Protein AF-A0A1V6RBZ9-F1 (afdb_monomer_lite)

Structure (mmCIF, N/CA/C/O backbone):
data_AF-A0A1V6RBZ9-F1
#
_entry.id   AF-A0A1V6RBZ9-F1
#
loop_
_atom_site.group_PDB
_atom_site.id
_atom_site.type_symbol
_atom_site.label_atom_id
_atom_site.label_alt_id
_atom_site.label_comp_id
_atom_site.label_asym_id
_atom_site.label_entity_id
_atom_site.label_seq_id
_atom_site.pdbx_PDB_ins_code
_atom_site.Cartn_x
_atom_site.Cartn_y
_atom_site.Cartn_z
_atom_site.occupancy
_atom_site.B_iso_or_equiv
_atom_site.auth_seq_id
_atom_site.auth_comp_id
_atom_site.auth_asym_id
_atom_site.auth_atom_id
_atom_site.pdbx_PDB_model_num
ATOM 1 N N . MET A 1 1 ? -43.490 34.172 -34.182 1.00 39.06 1 MET A N 1
ATOM 2 C CA . MET A 1 1 ? -42.346 34.908 -33.595 1.00 39.06 1 MET A CA 1
ATOM 3 C C . MET A 1 1 ? -42.481 34.880 -32.077 1.00 39.06 1 MET A C 1
ATOM 5 O O . MET A 1 1 ? -43.373 35.530 -31.556 1.00 39.06 1 MET A O 1
ATOM 9 N N . SER A 1 2 ? -41.685 34.062 -31.378 1.00 39.12 2 SER A N 1
ATOM 10 C CA . SER A 1 2 ? -41.791 33.895 -29.917 1.00 39.12 2 SER A CA 1
ATOM 11 C C . SER A 1 2 ? -40.893 34.897 -29.182 1.00 39.12 2 SER A C 1
ATOM 13 O O . SER A 1 2 ? -39.716 35.034 -29.517 1.00 39.12 2 SER A O 1
ATOM 15 N N . ALA A 1 3 ? -41.458 35.608 -28.206 1.00 45.25 3 ALA A N 1
ATOM 16 C CA . ALA A 1 3 ? -40.822 36.706 -27.482 1.00 45.25 3 ALA A CA 1
ATOM 17 C C . ALA A 1 3 ? -39.609 36.253 -26.642 1.00 45.25 3 ALA A C 1
ATOM 19 O O . ALA A 1 3 ? -39.686 35.292 -25.874 1.00 45.25 3 ALA A O 1
ATOM 20 N N . ARG A 1 4 ? -38.486 36.980 -26.755 1.00 52.16 4 ARG A N 1
ATOM 21 C CA . ARG A 1 4 ? -37.266 36.761 -25.957 1.00 52.16 4 ARG A CA 1
ATOM 22 C C . ARG A 1 4 ? -37.467 37.303 -24.537 1.00 52.16 4 ARG A C 1
ATOM 24 O O . ARG A 1 4 ? -37.528 38.513 -24.348 1.00 52.16 4 ARG A O 1
ATOM 31 N N . LYS A 1 5 ? -37.523 36.423 -23.532 1.00 58.16 5 LYS A N 1
ATOM 32 C CA . LYS A 1 5 ? -37.461 36.817 -22.112 1.00 58.16 5 LYS A CA 1
ATOM 33 C C . LYS A 1 5 ? -36.010 37.060 -21.692 1.00 58.16 5 LYS A C 1
ATOM 35 O O . LYS A 1 5 ? -35.146 36.233 -21.981 1.00 58.16 5 LYS A O 1
ATOM 40 N N . VAL A 1 6 ? -35.764 38.174 -21.000 1.00 59.75 6 VAL A N 1
ATOM 41 C CA . VAL A 1 6 ? -34.484 38.489 -20.344 1.00 59.75 6 VAL A CA 1
ATOM 42 C C . VAL A 1 6 ? -34.572 38.041 -18.885 1.00 59.75 6 VAL A C 1
ATOM 44 O O . VAL A 1 6 ? -35.485 38.434 -18.165 1.00 59.75 6 VAL A O 1
ATOM 47 N N . LEU A 1 7 ? -33.644 37.191 -18.454 1.00 63.12 7 LEU A N 1
ATOM 48 C CA . LEU A 1 7 ? -33.577 36.622 -17.111 1.00 63.12 7 LEU A CA 1
ATOM 49 C C . LEU A 1 7 ? -32.367 37.190 -16.357 1.00 63.12 7 LEU A C 1
ATOM 51 O O . LEU A 1 7 ? -31.271 37.273 -16.904 1.00 63.12 7 LEU A O 1
ATOM 55 N N . SER A 1 8 ? -32.548 37.514 -15.070 1.00 64.62 8 SER A N 1
ATOM 56 C CA . SER A 1 8 ? -31.513 38.094 -14.189 1.00 64.62 8 SER A CA 1
ATOM 57 C C . SER A 1 8 ? -30.408 37.115 -13.768 1.00 64.62 8 SER A C 1
ATOM 59 O O . SER A 1 8 ? -29.511 37.471 -13.005 1.00 64.62 8 SER A O 1
ATOM 61 N N . ARG A 1 9 ? -30.463 35.869 -14.252 1.00 73.56 9 ARG A N 1
ATOM 62 C CA . ARG A 1 9 ? -29.482 34.823 -13.960 1.00 73.56 9 ARG A CA 1
ATOM 63 C C . ARG A 1 9 ? -28.882 34.264 -15.241 1.00 73.56 9 ARG A C 1
ATOM 65 O O . ARG A 1 9 ? -29.562 34.131 -16.256 1.00 73.56 9 ARG A O 1
ATOM 72 N N . ALA A 1 10 ? -27.612 33.883 -15.163 1.00 75.25 10 ALA A N 1
ATOM 73 C CA . ALA A 1 10 ? -26.963 33.093 -16.200 1.00 75.25 10 ALA A CA 1
ATOM 74 C C . ALA A 1 10 ? -27.563 31.676 -16.257 1.00 7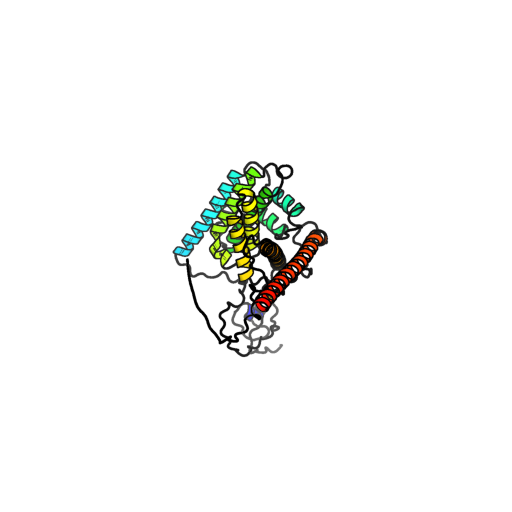5.25 10 ALA A C 1
ATOM 76 O O . ALA A 1 10 ? -27.957 31.134 -15.221 1.00 75.25 10 ALA A O 1
ATOM 77 N N . CYS A 1 11 ? -27.629 31.076 -17.450 1.00 80.06 11 CYS A N 1
ATOM 78 C CA . CYS A 1 11 ? -28.015 29.670 -17.602 1.00 80.06 11 CYS A CA 1
ATOM 79 C C . CYS A 1 11 ? -26.957 28.733 -17.011 1.00 80.06 11 CYS A C 1
ATOM 81 O O . CYS A 1 11 ? -25.796 29.122 -16.840 1.00 80.06 11 CYS A O 1
ATOM 83 N N . ASP A 1 12 ? -27.346 27.492 -16.716 1.00 75.50 12 ASP A N 1
ATOM 84 C CA . ASP A 1 12 ? -26.473 26.520 -16.051 1.00 75.50 12 ASP A CA 1
ATOM 85 C C . ASP A 1 12 ? -25.196 26.260 -16.852 1.00 75.50 12 ASP A C 1
ATOM 87 O O . ASP A 1 12 ? -24.115 26.169 -16.277 1.00 75.50 12 ASP A O 1
ATOM 91 N N . SER A 1 13 ? -25.290 26.220 -18.181 1.00 67.94 13 SER A N 1
ATOM 92 C CA . SER A 1 13 ? -24.147 25.945 -19.053 1.00 67.94 13 SER A CA 1
ATOM 93 C C . SER A 1 13 ? -23.167 27.122 -19.123 1.00 67.94 13 SER A C 1
ATOM 95 O O . SER A 1 13 ? -21.959 26.915 -19.018 1.00 67.94 13 SER A O 1
ATOM 97 N N . CYS A 1 14 ? -23.651 28.369 -19.224 1.00 76.06 14 CYS A N 1
ATOM 98 C CA . CYS A 1 14 ? -22.782 29.551 -19.125 1.00 76.06 14 CYS A CA 1
ATOM 99 C C . CYS A 1 14 ? -22.159 29.675 -17.729 1.00 76.06 14 CYS A C 1
ATOM 101 O O . CYS A 1 14 ? -21.007 30.084 -17.608 1.00 76.06 14 CYS A O 1
ATOM 103 N N . ARG A 1 15 ? -22.896 29.284 -16.682 1.00 72.19 15 ARG A N 1
ATOM 104 C CA . ARG A 1 15 ? -22.405 29.259 -15.301 1.00 72.19 15 ARG A CA 1
ATOM 105 C C . ARG A 1 15 ? -21.320 28.199 -15.101 1.00 72.19 15 ARG A C 1
ATOM 107 O O . ARG A 1 15 ? -20.286 28.510 -14.523 1.00 72.19 15 ARG A O 1
ATOM 114 N N . CYS A 1 16 ? -21.525 26.987 -15.617 1.00 65.69 16 CYS A N 1
ATOM 115 C CA . CYS A 1 16 ? -20.564 25.885 -15.557 1.00 65.69 16 CYS A CA 1
ATOM 116 C C . CYS A 1 16 ? -19.267 26.221 -16.304 1.00 65.69 16 CYS A C 1
ATOM 118 O O . CYS A 1 16 ? -18.181 25.927 -15.817 1.00 65.69 16 CYS A O 1
ATOM 120 N N . ARG A 1 17 ? -19.374 26.890 -17.458 1.00 63.31 17 ARG A N 1
ATOM 121 C CA . ARG A 1 17 ? -18.218 27.315 -18.263 1.00 63.31 17 ARG A CA 1
ATOM 122 C C . ARG A 1 17 ? -17.615 28.657 -17.828 1.00 63.31 17 ARG A C 1
ATOM 124 O O . ARG A 1 17 ? -16.650 29.100 -18.435 1.00 63.31 17 ARG A O 1
ATOM 131 N N . LYS A 1 18 ? -18.179 29.316 -16.805 1.00 71.56 18 LYS A N 1
ATOM 132 C CA . LYS A 1 18 ? -17.783 30.655 -16.319 1.00 71.56 18 LYS A CA 1
ATOM 133 C C . LYS A 1 18 ? -17.718 31.735 -17.419 1.00 71.56 18 LYS A C 1
ATOM 135 O O . LYS A 1 18 ? -16.962 32.694 -17.315 1.00 71.56 18 LYS A O 1
ATOM 140 N N . THR A 1 19 ? -18.535 31.613 -18.462 1.00 73.12 19 THR A N 1
ATOM 141 C CA . THR A 1 19 ? -18.613 32.580 -19.574 1.00 73.12 19 THR A CA 1
ATOM 142 C C . THR A 1 19 ? -19.774 33.557 -19.382 1.00 73.12 19 THR A C 1
ATOM 144 O O . THR A 1 19 ? -20.808 33.188 -18.818 1.00 73.12 19 THR A O 1
ATOM 147 N N . LYS A 1 20 ? -19.655 34.785 -19.905 1.00 73.38 20 LYS A N 1
ATOM 148 C CA . LYS A 1 20 ? -20.697 35.819 -19.787 1.00 73.38 20 LYS A CA 1
ATOM 149 C C . LYS A 1 20 ? -21.992 35.376 -20.485 1.00 73.38 20 LYS A C 1
ATOM 151 O O . LYS A 1 20 ? -22.014 35.148 -21.690 1.00 73.38 20 LYS A O 1
ATOM 156 N N . CYS A 1 21 ? -23.076 35.248 -19.719 1.00 78.12 21 CYS A N 1
ATOM 157 C CA . CYS A 1 21 ? -24.396 34.903 -20.244 1.00 78.12 21 CYS A CA 1
ATOM 158 C C . CYS A 1 21 ? -25.171 36.177 -20.579 1.00 78.12 21 CYS A C 1
ATOM 160 O O . CYS A 1 21 ? -25.237 37.093 -19.764 1.00 78.12 21 CYS A O 1
ATOM 162 N N . SER A 1 22 ? -25.804 36.213 -21.746 1.00 76.69 22 SER A N 1
ATOM 163 C CA . SER A 1 22 ? -26.649 37.333 -22.174 1.00 76.69 22 SER A CA 1
ATOM 164 C C . SER A 1 22 ? -28.063 37.305 -21.581 1.00 76.69 22 SER A C 1
ATOM 166 O O . SER A 1 22 ? -28.852 38.200 -21.864 1.00 76.69 22 SER A O 1
ATOM 168 N N . GLY A 1 23 ? -28.413 36.278 -20.796 1.00 69.06 23 GLY A N 1
ATOM 169 C CA . GLY A 1 23 ? -29.682 36.198 -20.060 1.00 69.06 23 GLY A CA 1
ATOM 170 C C . GLY A 1 23 ? -30.943 36.044 -20.921 1.00 69.06 23 GLY A C 1
ATOM 171 O O . GLY A 1 23 ? -32.034 35.971 -20.372 1.00 69.06 23 GLY A O 1
ATOM 172 N N . THR A 1 24 ? -30.828 35.976 -22.248 1.00 74.56 24 THR A N 1
ATOM 173 C CA . THR A 1 24 ? -31.947 35.710 -23.168 1.00 74.56 24 THR A CA 1
ATOM 174 C C . THR A 1 24 ? -32.180 34.207 -23.310 1.00 74.56 24 THR A C 1
ATOM 176 O O . THR A 1 24 ? -31.227 33.433 -23.242 1.00 74.56 24 THR A O 1
ATOM 179 N N . GLN A 1 25 ? -33.433 33.773 -23.490 1.00 66.19 25 GLN A N 1
ATOM 180 C CA . GLN A 1 25 ? -33.765 32.354 -23.670 1.00 66.19 25 GLN A CA 1
ATOM 181 C C . GLN A 1 25 ? -34.294 32.067 -25.091 1.00 66.19 25 GLN A C 1
ATOM 183 O O . GLN A 1 25 ? -35.363 32.576 -25.434 1.00 66.19 25 GLN A O 1
ATOM 188 N N . PRO A 1 26 ? -33.600 31.237 -25.903 1.00 70.94 26 PRO A N 1
ATOM 189 C CA . PRO A 1 26 ? -32.237 30.723 -25.699 1.00 70.94 26 PRO A CA 1
ATOM 190 C C . PRO A 1 26 ? -31.182 31.834 -25.848 1.00 70.94 26 PRO A C 1
ATOM 192 O O . PRO A 1 26 ? -31.417 32.830 -26.535 1.00 70.94 26 PRO A O 1
ATOM 195 N N . CYS A 1 27 ? -30.016 31.684 -25.210 1.00 76.12 27 CYS A N 1
ATOM 196 C CA . CYS A 1 27 ? -28.972 32.701 -25.320 1.00 76.12 27 CYS A CA 1
ATOM 197 C C . CYS A 1 27 ? -28.263 32.563 -26.687 1.00 76.12 27 CYS A C 1
ATOM 199 O O . CYS A 1 27 ? -27.994 31.435 -27.107 1.00 76.12 27 CYS A O 1
ATOM 201 N N . PRO A 1 28 ? -27.936 33.667 -27.393 1.00 67.75 28 PRO A N 1
ATOM 202 C CA . PRO A 1 28 ? -27.346 33.639 -28.735 1.00 67.75 28 PRO A CA 1
ATOM 203 C C . PRO A 1 28 ? -26.088 32.778 -28.850 1.00 67.75 28 PRO A C 1
ATOM 205 O O . PRO A 1 28 ? -25.931 32.054 -29.828 1.00 67.75 28 PRO A O 1
ATOM 208 N N . ALA A 1 29 ? -25.240 32.792 -27.815 1.00 63.50 29 ALA A N 1
ATOM 209 C CA . ALA A 1 29 ? -24.030 31.974 -27.758 1.00 63.50 29 ALA A CA 1
ATOM 210 C C . ALA A 1 29 ? -24.323 30.465 -27.849 1.00 63.50 29 ALA A C 1
ATOM 212 O O . ALA A 1 29 ? -23.511 29.717 -28.379 1.00 63.50 29 ALA A O 1
ATOM 213 N N . TYR A 1 30 ? -25.479 30.014 -27.353 1.00 67.38 30 TYR A N 1
ATOM 214 C CA . TYR A 1 30 ? -25.870 28.603 -27.393 1.00 67.38 30 TYR A CA 1
ATOM 215 C C . TYR A 1 30 ? -26.790 28.262 -28.562 1.00 67.38 30 TYR A C 1
ATOM 217 O O . TYR A 1 30 ? -26.723 27.142 -29.060 1.00 67.38 30 TYR A O 1
ATOM 225 N N . GLN A 1 31 ? -27.587 29.217 -29.053 1.00 63.47 31 GLN A N 1
ATOM 226 C CA . GLN A 1 31 ? -28.391 29.015 -30.260 1.00 63.47 31 GLN A CA 1
ATOM 227 C C . GLN A 1 31 ? -27.503 28.755 -31.490 1.00 63.47 31 GLN A C 1
ATOM 229 O O . GLN A 1 31 ? -27.858 27.931 -32.324 1.00 63.47 31 GLN A O 1
ATOM 234 N N . ALA A 1 32 ? -26.322 29.382 -31.555 1.00 58.81 32 ALA A N 1
ATOM 235 C CA . ALA A 1 32 ? -25.317 29.113 -32.587 1.00 58.81 32 ALA A CA 1
ATOM 236 C C . ALA A 1 32 ? -24.582 27.768 -32.406 1.00 58.81 32 ALA A C 1
ATOM 238 O O . ALA A 1 32 ? -24.059 27.224 -33.370 1.00 58.81 32 ALA A O 1
ATOM 239 N N . ALA A 1 33 ? -24.547 27.223 -31.184 1.00 62.00 33 ALA A N 1
ATOM 240 C CA . ALA A 1 33 ? -23.816 25.999 -30.848 1.00 62.00 33 ALA A CA 1
ATOM 241 C C . ALA A 1 33 ? -24.694 24.729 -30.839 1.00 62.00 33 ALA A C 1
ATOM 243 O O . ALA A 1 33 ? -24.181 23.646 -30.578 1.00 62.00 33 ALA A O 1
ATOM 244 N N . GLY A 1 34 ? -26.006 24.843 -31.081 1.00 57.31 34 GLY A N 1
ATOM 245 C CA . GLY A 1 34 ? -26.923 23.697 -31.191 1.00 57.31 34 GLY A CA 1
ATOM 246 C C . GLY A 1 34 ? -27.272 22.982 -29.875 1.00 57.31 34 GLY A C 1
ATOM 247 O O . GLY A 1 34 ? -27.874 21.913 -29.908 1.00 57.31 34 GLY A O 1
ATOM 248 N N . PHE A 1 35 ? -26.933 23.549 -28.713 1.00 61.66 35 PHE A N 1
ATOM 249 C CA . PHE A 1 35 ? -27.182 22.934 -27.400 1.00 61.66 35 PHE A CA 1
ATOM 250 C C . PHE A 1 35 ? -28.354 23.589 -26.645 1.00 61.66 35 PHE A C 1
ATOM 252 O O . PHE A 1 35 ? -28.639 24.779 -26.790 1.00 61.66 35 PHE A O 1
ATOM 259 N N . ILE A 1 36 ? -29.020 22.815 -25.780 1.00 61.00 36 ILE A N 1
ATOM 260 C CA . ILE A 1 36 ? -30.225 23.237 -25.045 1.00 61.00 36 ILE A CA 1
ATOM 261 C C . ILE A 1 36 ? -29.856 24.150 -23.859 1.00 61.00 36 ILE A C 1
ATOM 263 O O . ILE A 1 36 ? -29.078 23.776 -22.983 1.00 61.00 36 ILE A O 1
ATOM 267 N N . CYS A 1 37 ? -30.451 25.347 -23.798 1.00 74.75 37 CYS A N 1
ATOM 268 C CA . CYS A 1 37 ? -30.243 26.321 -22.719 1.00 74.75 37 CYS A CA 1
ATOM 269 C C . CYS A 1 37 ? -31.154 26.022 -21.507 1.00 74.75 37 CYS A C 1
ATOM 271 O O . CYS A 1 37 ? -32.370 26.217 -21.586 1.00 74.75 37 CYS A O 1
ATOM 273 N N . LEU A 1 38 ? -30.574 25.561 -20.387 1.00 74.25 38 LEU A N 1
ATOM 274 C CA . LEU A 1 38 ? -31.299 25.118 -19.182 1.00 74.25 38 LEU A CA 1
ATOM 275 C C . LEU A 1 38 ? -30.932 25.920 -17.915 1.00 74.25 38 LEU A C 1
ATOM 277 O O . LEU A 1 38 ? -29.847 26.492 -17.809 1.00 74.25 38 LEU A O 1
ATOM 281 N N . TYR A 1 39 ? -31.865 25.952 -16.955 1.00 69.25 39 TYR A N 1
ATOM 282 C CA . TYR A 1 39 ? -31.765 26.686 -15.682 1.00 69.25 39 TYR A CA 1
ATOM 283 C C . TYR A 1 39 ? -32.277 25.858 -14.480 1.00 69.25 39 TYR A C 1
ATOM 285 O O . TYR A 1 39 ? -33.137 26.303 -13.711 1.00 69.25 39 TYR A O 1
ATOM 293 N N . ARG A 1 40 ? -31.804 24.620 -14.367 1.00 67.06 40 ARG A N 1
ATOM 294 C CA . ARG A 1 40 ? -32.179 23.614 -13.369 1.00 67.06 40 ARG A CA 1
ATOM 295 C C . ARG A 1 40 ? -31.319 23.643 -12.097 1.00 67.06 40 ARG A C 1
ATOM 297 O O . ARG A 1 40 ? -31.696 22.990 -11.131 1.00 67.06 40 ARG A O 1
ATOM 304 N N . SER A 1 41 ? -30.212 24.396 -12.034 1.00 62.81 41 SER A N 1
ATOM 305 C CA . SER A 1 41 ? -29.410 24.460 -10.798 1.00 62.81 41 SER A CA 1
ATOM 306 C C . SER A 1 41 ? -30.113 25.234 -9.663 1.00 62.81 41 SER A C 1
ATOM 308 O O . SER A 1 41 ? -30.481 26.404 -9.806 1.00 62.81 41 SER A O 1
ATOM 310 N N . VAL A 1 42 ? -30.287 24.583 -8.504 1.00 52.72 42 VAL A N 1
ATOM 311 C CA . VAL A 1 42 ? -30.868 25.178 -7.283 1.00 52.72 42 VAL A CA 1
ATOM 312 C C . VAL A 1 42 ? -29.796 25.984 -6.539 1.00 52.72 42 VAL A C 1
ATOM 314 O O . VAL A 1 42 ? -28.663 25.531 -6.372 1.00 52.72 42 VAL A O 1
ATOM 317 N N . GLN A 1 43 ? -30.115 27.205 -6.096 1.00 48.50 43 GLN A N 1
ATOM 318 C CA . GLN A 1 43 ? -29.170 28.025 -5.328 1.00 48.50 43 GLN A CA 1
ATOM 319 C C . GLN A 1 43 ? -29.045 27.521 -3.882 1.00 48.50 43 GLN A C 1
ATOM 321 O O . GLN A 1 43 ? -30.037 27.460 -3.160 1.00 48.50 43 GLN A O 1
ATOM 326 N N . LYS A 1 44 ? -27.819 27.218 -3.431 1.00 45.44 44 LYS A N 1
ATOM 327 C CA . LYS A 1 44 ? -27.530 26.968 -2.010 1.00 45.44 44 LYS A CA 1
ATOM 328 C C . LYS A 1 44 ? -27.627 28.293 -1.237 1.00 45.44 44 LYS A C 1
ATOM 330 O O . LYS A 1 44 ? -26.897 29.235 -1.548 1.00 45.44 44 LYS A O 1
ATOM 335 N N . ARG A 1 45 ? -28.518 28.377 -0.241 1.00 37.81 45 ARG A N 1
ATOM 336 C CA . ARG A 1 45 ? -28.578 29.518 0.691 1.00 37.81 45 ARG A CA 1
ATOM 337 C C . ARG A 1 45 ? -27.369 29.466 1.635 1.00 37.81 45 ARG A C 1
ATOM 339 O O . ARG A 1 45 ? -27.035 28.400 2.142 1.00 37.81 45 ARG A O 1
ATOM 346 N N . ARG A 1 46 ? -26.702 30.605 1.858 1.00 32.56 46 ARG A N 1
ATOM 347 C CA . ARG A 1 46 ? -25.616 30.727 2.847 1.00 32.56 46 ARG A CA 1
ATOM 348 C C . ARG A 1 46 ? -26.223 30.691 4.255 1.00 32.56 46 ARG A C 1
ATOM 350 O O . ARG A 1 46 ? -27.066 31.529 4.559 1.00 32.56 46 ARG A O 1
ATOM 357 N N . GLY A 1 47 ? -25.821 29.717 5.073 1.00 37.47 47 GLY A N 1
ATOM 358 C CA . GLY A 1 47 ? -26.220 29.613 6.480 1.00 37.47 47 GLY A CA 1
ATOM 359 C C . GLY A 1 47 ? -25.462 30.590 7.395 1.00 37.47 47 GLY A C 1
ATOM 360 O O . GLY A 1 47 ? -24.463 31.177 6.962 1.00 37.47 47 GLY A O 1
ATOM 361 N N . PRO A 1 48 ? -25.923 30.789 8.645 1.00 35.00 48 PRO A N 1
ATOM 362 C CA . PRO A 1 48 ? -25.334 31.745 9.579 1.00 35.00 48 PRO A CA 1
ATOM 363 C C . PRO A 1 48 ? -23.966 31.267 10.081 1.00 35.00 48 PRO A C 1
ATOM 365 O O . PRO A 1 48 ? -23.748 30.075 10.281 1.00 35.00 48 PRO A O 1
ATOM 368 N N . LYS A 1 49 ? -23.041 32.207 10.306 1.00 37.97 49 LYS A N 1
ATOM 369 C CA . LYS A 1 49 ? -21.703 31.924 10.842 1.00 37.97 49 LYS A CA 1
ATOM 370 C C . LYS A 1 49 ? -21.778 31.655 12.349 1.00 37.97 49 LYS A C 1
ATOM 372 O O . LYS A 1 49 ? -21.935 32.599 13.118 1.00 37.97 49 LYS A O 1
ATOM 377 N N . THR A 1 50 ? -21.592 30.409 12.775 1.00 31.38 50 THR A N 1
ATOM 378 C CA . THR A 1 50 ? -21.281 30.087 14.176 1.00 31.38 50 THR A CA 1
ATOM 379 C C . THR A 1 50 ? -19.772 30.011 14.377 1.00 31.38 50 THR A C 1
ATOM 381 O O . THR A 1 50 ? -19.062 29.254 13.718 1.00 31.38 50 THR A O 1
ATOM 384 N N . SER A 1 51 ? -19.296 30.858 15.285 1.00 37.44 51 SER A N 1
ATOM 385 C CA . SER A 1 51 ? -17.922 30.945 15.768 1.00 37.44 51 SER A CA 1
ATOM 386 C C . SER A 1 51 ? -17.670 29.841 16.795 1.00 37.44 51 SER A C 1
ATOM 388 O O . SER A 1 51 ? -18.179 29.915 17.909 1.00 37.44 51 SER A O 1
ATOM 390 N N . SER A 1 52 ? -16.864 28.842 16.446 1.00 31.91 52 SER A N 1
ATOM 391 C CA . SER A 1 52 ? -16.209 27.964 17.419 1.00 31.91 52 SER A CA 1
ATOM 392 C C . SER A 1 52 ? -14.757 27.777 16.996 1.00 31.91 52 SER A C 1
ATOM 394 O O . SER A 1 52 ? -14.444 27.038 16.063 1.00 31.91 52 SER A O 1
ATOM 396 N N . ARG A 1 53 ? -13.874 28.521 17.668 1.00 33.72 53 ARG A N 1
ATOM 397 C CA . ARG A 1 53 ? -12.418 28.410 17.572 1.00 33.72 53 ARG A CA 1
ATOM 398 C C . ARG A 1 53 ? -11.965 27.088 18.194 1.00 33.72 53 ARG A C 1
ATOM 400 O O . ARG A 1 53 ? -11.649 27.039 19.373 1.00 33.72 53 ARG A O 1
ATOM 407 N N . LEU A 1 54 ? -11.910 26.044 17.379 1.00 30.58 54 LEU A N 1
ATOM 408 C CA . LEU A 1 54 ? -10.954 24.950 17.515 1.00 30.58 54 LEU A CA 1
ATOM 409 C C . LEU A 1 54 ? -10.364 24.755 16.121 1.00 30.58 54 LEU A C 1
ATOM 411 O O . LEU A 1 54 ? -11.085 24.456 15.171 1.00 30.58 54 LEU A O 1
ATOM 415 N N . TRP A 1 55 ? -9.072 25.043 15.980 1.00 28.84 55 TRP A N 1
ATOM 416 C CA . TRP A 1 55 ? -8.345 24.900 14.723 1.00 28.84 55 TRP A CA 1
ATOM 417 C C . TRP A 1 55 ? -8.131 23.406 14.460 1.00 28.84 55 TRP A C 1
ATOM 419 O O . TRP A 1 55 ? -7.120 22.828 14.835 1.00 28.84 55 TRP A O 1
ATOM 429 N N . TYR A 1 56 ? -9.143 22.774 13.876 1.00 29.00 56 TYR A N 1
ATOM 430 C CA . TYR A 1 56 ? -9.030 21.489 13.198 1.00 29.00 56 TYR A CA 1
ATOM 431 C C . TYR A 1 56 ? -9.180 21.768 11.699 1.00 29.00 56 TYR A C 1
ATOM 433 O O . TYR A 1 56 ? -10.171 22.402 11.315 1.00 29.00 56 TYR A O 1
ATOM 441 N N . PRO A 1 57 ? -8.237 21.346 10.836 1.00 33.56 57 PRO A N 1
ATOM 442 C CA . PRO A 1 57 ? -8.386 21.521 9.399 1.00 33.56 57 PRO A CA 1
ATOM 443 C C . PRO A 1 57 ? -9.658 20.807 8.928 1.00 33.56 57 PRO A C 1
ATOM 445 O O . PRO A 1 57 ? -9.808 19.592 9.069 1.00 33.56 57 PRO A O 1
ATOM 448 N N . GLN A 1 58 ? -10.612 21.582 8.417 1.00 36.31 58 GLN A N 1
ATOM 449 C CA . GLN A 1 58 ? -11.820 21.060 7.792 1.00 36.31 58 GLN A CA 1
ATOM 450 C C . GLN A 1 58 ? -11.439 20.325 6.503 1.00 36.31 58 GLN A C 1
ATOM 452 O O . GLN A 1 58 ? -10.636 20.841 5.733 1.00 36.31 58 GLN A O 1
ATOM 457 N N . THR A 1 59 ? -12.024 19.135 6.320 1.00 36.62 59 THR A N 1
ATOM 458 C CA . THR A 1 59 ? -12.186 18.362 5.071 1.00 36.62 59 THR A CA 1
ATOM 459 C C . THR A 1 59 ? -11.218 18.716 3.939 1.00 36.62 59 THR A C 1
ATOM 461 O O . THR A 1 59 ? -11.381 19.744 3.278 1.00 36.62 59 THR A O 1
ATOM 464 N N . ILE A 1 60 ? -10.267 17.820 3.659 1.00 39.16 60 ILE A N 1
ATOM 465 C CA . ILE A 1 60 ? -9.455 17.865 2.439 1.00 39.16 60 ILE A CA 1
ATOM 466 C C . ILE A 1 60 ? -10.422 17.825 1.247 1.00 39.16 60 ILE A C 1
ATOM 468 O O . ILE A 1 60 ? -11.035 16.801 0.955 1.00 39.16 60 ILE A O 1
ATOM 472 N N . ASN A 1 61 ? -10.606 18.967 0.583 1.00 36.09 61 ASN A N 1
ATOM 473 C CA . ASN A 1 61 ? -11.263 19.017 -0.715 1.00 36.09 61 ASN A CA 1
ATOM 474 C C . ASN A 1 61 ? -10.343 18.295 -1.700 1.00 36.09 61 ASN A C 1
ATOM 476 O O . ASN A 1 61 ? -9.284 18.822 -2.040 1.00 36.09 61 ASN A O 1
ATOM 480 N N . TYR A 1 62 ? -10.754 17.120 -2.175 1.00 33.72 62 TYR A N 1
ATOM 481 C CA . TYR A 1 62 ? -10.170 16.531 -3.374 1.00 33.72 62 TYR A CA 1
ATOM 482 C C . TYR A 1 62 ? -10.271 17.563 -4.512 1.00 33.72 62 TYR A C 1
ATOM 484 O O . TYR A 1 62 ? -11.380 18.015 -4.822 1.00 33.72 62 TYR A O 1
ATOM 492 N N . PRO A 1 63 ? -9.158 17.992 -5.134 1.00 32.75 63 PRO A N 1
ATOM 493 C CA . PRO A 1 63 ? -9.246 18.838 -6.308 1.00 32.75 63 PRO A CA 1
ATOM 494 C C . PRO A 1 63 ? -9.935 18.051 -7.427 1.00 32.75 63 PRO A C 1
ATOM 496 O O . PRO A 1 63 ? -9.524 16.949 -7.792 1.00 32.75 63 PRO A O 1
ATOM 499 N N . ASN A 1 64 ? -11.002 18.627 -7.985 1.00 32.88 64 ASN A N 1
ATOM 500 C CA . ASN A 1 64 ? -11.573 18.159 -9.242 1.00 32.88 64 ASN A CA 1
ATOM 501 C C . ASN A 1 64 ? -10.451 18.061 -10.286 1.00 32.88 64 ASN A C 1
ATOM 503 O O . ASN A 1 64 ? -9.645 18.985 -10.402 1.00 32.88 64 ASN A O 1
ATOM 507 N N . LYS A 1 65 ? -10.460 17.005 -11.110 1.00 40.91 65 LYS A N 1
ATOM 508 C CA . LYS A 1 65 ? -9.524 16.758 -12.233 1.00 40.91 65 LYS A CA 1
ATOM 509 C C . LYS A 1 65 ? -9.350 17.931 -13.227 1.00 40.91 65 LYS A C 1
ATOM 511 O O . LYS A 1 65 ? -8.556 17.832 -14.150 1.00 40.91 65 LYS A O 1
ATOM 516 N N . SER A 1 66 ? -10.081 19.037 -13.073 1.00 34.12 66 SER A N 1
ATOM 517 C CA . SER A 1 66 ? -9.994 20.249 -13.900 1.00 34.12 66 SER A CA 1
ATOM 518 C C . SER A 1 66 ? -9.218 21.409 -13.265 1.00 34.12 66 SER A C 1
ATOM 520 O O . SER A 1 66 ? -9.084 22.453 -13.898 1.00 34.12 66 SER A O 1
ATOM 522 N N . THR A 1 67 ? -8.722 21.275 -12.035 1.00 33.75 67 THR A N 1
ATOM 523 C CA . THR A 1 67 ? -7.755 22.219 -11.461 1.00 33.75 67 THR A CA 1
ATOM 524 C C . THR A 1 67 ? -6.399 21.544 -11.416 1.00 33.75 67 THR A C 1
ATOM 526 O O . THR A 1 67 ? -5.977 21.058 -10.370 1.00 33.75 67 THR A O 1
ATOM 529 N N . ALA A 1 68 ? -5.714 21.528 -12.561 1.00 37.22 68 ALA A N 1
ATOM 530 C CA . ALA A 1 68 ? -4.263 21.606 -12.525 1.00 37.22 68 ALA A CA 1
ATOM 531 C C . ALA A 1 68 ? -3.938 22.790 -11.610 1.00 37.22 68 ALA A C 1
ATOM 533 O O . ALA A 1 68 ? -4.392 23.912 -11.861 1.00 37.22 68 ALA A O 1
ATOM 534 N N . VAL A 1 69 ? -3.280 22.518 -10.486 1.00 37.41 69 VAL A N 1
ATOM 535 C CA . VAL A 1 69 ? -2.755 23.575 -9.636 1.00 37.41 69 VAL A CA 1
ATOM 536 C C . VAL A 1 69 ? -1.802 24.348 -10.533 1.00 37.41 69 VAL A C 1
ATOM 538 O O . VAL A 1 69 ? -0.757 23.835 -10.918 1.00 37.41 69 VAL A O 1
ATOM 541 N N . SER A 1 70 ? -2.185 25.556 -10.934 1.00 37.19 70 SER A N 1
ATOM 542 C CA . SER A 1 70 ? -1.242 26.503 -11.506 1.00 37.19 70 SER A CA 1
ATOM 543 C C . SER A 1 70 ? -0.337 26.944 -10.358 1.00 37.19 70 SER A C 1
ATOM 545 O O . SER A 1 70 ? -0.581 27.973 -9.727 1.00 37.19 70 SER A O 1
ATOM 547 N N . TYR A 1 71 ? 0.637 26.096 -10.025 1.00 40.50 71 TYR A N 1
ATOM 548 C CA . TYR A 1 71 ? 1.793 26.474 -9.230 1.00 40.50 71 TYR A CA 1
ATOM 549 C C . TYR A 1 71 ? 2.491 27.586 -10.011 1.00 40.50 71 TYR A C 1
ATOM 551 O O . TYR A 1 71 ? 2.858 27.398 -11.172 1.00 40.50 71 TYR A O 1
ATOM 559 N N . ASN A 1 72 ? 2.626 28.763 -9.404 1.00 38.59 72 ASN A N 1
ATOM 560 C CA . ASN A 1 72 ? 3.549 29.765 -9.918 1.00 38.59 72 ASN A CA 1
ATOM 561 C C . ASN A 1 72 ? 4.949 29.166 -9.759 1.00 38.59 72 ASN A C 1
ATOM 563 O O . ASN A 1 72 ? 5.444 29.061 -8.643 1.00 38.59 72 ASN A O 1
ATOM 567 N N . SER A 1 73 ? 5.525 28.680 -10.855 1.00 43.31 73 SER A N 1
ATOM 568 C CA . SER A 1 73 ? 6.796 27.968 -10.840 1.00 43.31 73 SER A CA 1
ATOM 569 C C . SER A 1 73 ? 7.954 28.953 -10.697 1.00 43.31 73 SER A C 1
ATOM 571 O O . SER A 1 73 ? 8.343 29.592 -11.679 1.00 43.31 73 SER A O 1
ATOM 573 N N . ASP A 1 74 ? 8.530 29.045 -9.502 1.00 48.19 74 ASP A N 1
ATOM 574 C CA . ASP A 1 74 ? 9.910 29.507 -9.357 1.00 48.19 74 ASP A CA 1
ATOM 575 C C . ASP A 1 74 ? 10.860 28.467 -9.984 1.00 48.19 74 ASP A C 1
ATOM 577 O O . ASP A 1 74 ? 10.563 27.270 -10.055 1.00 48.19 74 ASP A O 1
ATOM 581 N N . GLY A 1 75 ? 12.026 28.905 -10.474 1.00 51.59 75 GLY A N 1
ATOM 582 C CA . GLY A 1 75 ? 12.983 28.040 -11.186 1.00 51.59 75 GLY A CA 1
ATOM 583 C C . GLY A 1 75 ? 13.501 26.838 -10.376 1.00 51.59 75 GLY A C 1
ATOM 584 O O . GLY A 1 75 ? 13.989 25.868 -10.957 1.00 51.59 75 GLY A O 1
ATOM 585 N N . THR A 1 76 ? 13.361 26.870 -9.049 1.00 55.66 76 THR A N 1
ATOM 586 C CA . THR A 1 76 ? 13.710 25.784 -8.123 1.00 55.66 76 THR A CA 1
ATOM 587 C C . THR A 1 76 ? 12.733 24.608 -8.182 1.00 55.66 76 THR A C 1
ATOM 589 O O . THR A 1 76 ? 13.176 23.460 -8.139 1.00 55.66 76 THR A O 1
ATOM 592 N N . ASP A 1 77 ? 11.434 24.863 -8.368 1.00 62.53 77 ASP A N 1
ATOM 593 C CA . ASP A 1 77 ? 10.406 23.811 -8.419 1.00 62.53 77 ASP A CA 1
ATOM 594 C C . ASP A 1 77 ? 10.498 23.004 -9.718 1.00 62.53 77 ASP A C 1
ATOM 596 O O . ASP A 1 77 ? 10.361 21.782 -9.722 1.00 62.53 77 ASP A O 1
ATOM 600 N N . ILE A 1 78 ? 10.849 23.667 -10.824 1.00 62.50 78 ILE A N 1
ATOM 601 C CA . ILE A 1 78 ? 11.063 23.011 -12.123 1.00 62.50 78 ILE A CA 1
ATOM 602 C C . ILE A 1 78 ? 12.264 22.055 -12.065 1.00 62.50 78 ILE A C 1
ATOM 604 O O . ILE A 1 78 ? 12.226 20.975 -12.662 1.00 62.50 78 ILE A O 1
ATOM 608 N N . LEU A 1 79 ? 13.339 22.441 -11.370 1.00 56.34 79 LEU A N 1
ATOM 609 C CA . LEU A 1 79 ? 14.521 21.597 -11.198 1.00 56.34 79 LEU A CA 1
ATOM 610 C C . LEU A 1 79 ? 14.216 20.393 -10.299 1.00 56.34 79 LEU A C 1
ATOM 612 O O . LEU A 1 79 ? 14.568 19.270 -10.661 1.00 56.34 79 LEU A O 1
ATOM 616 N N . ALA A 1 80 ? 13.520 20.605 -9.179 1.00 66.25 80 ALA A N 1
ATOM 617 C CA . ALA A 1 80 ? 13.088 19.527 -8.292 1.00 66.25 80 ALA A CA 1
ATOM 618 C C . ALA A 1 80 ? 12.190 18.519 -9.029 1.00 66.25 80 ALA A C 1
ATOM 620 O O . ALA A 1 80 ? 12.416 17.312 -8.950 1.00 66.25 80 ALA A O 1
ATOM 621 N N . ASP A 1 81 ? 11.240 19.006 -9.827 1.00 72.75 81 ASP A N 1
ATOM 622 C CA . ASP A 1 81 ? 10.371 18.166 -10.652 1.00 72.75 81 ASP A CA 1
ATOM 623 C C . ASP A 1 81 ? 11.139 17.348 -11.693 1.00 72.75 81 ASP A C 1
ATOM 625 O O . ASP A 1 81 ? 10.752 16.219 -11.995 1.00 72.75 81 ASP A O 1
ATOM 629 N N . ARG A 1 82 ? 12.214 17.894 -12.270 1.00 71.12 82 ARG A N 1
ATOM 630 C CA . ARG A 1 82 ? 13.075 17.150 -13.203 1.00 71.12 82 ARG A CA 1
ATOM 631 C C . ARG A 1 82 ? 13.879 16.069 -12.486 1.00 71.12 82 ARG A C 1
ATOM 633 O O . ARG A 1 82 ? 13.864 14.928 -12.936 1.00 71.12 82 ARG A O 1
ATOM 640 N N . ILE A 1 83 ? 14.492 16.392 -11.346 1.00 71.81 83 ILE A N 1
ATOM 641 C CA . ILE A 1 83 ? 15.261 15.430 -10.539 1.00 71.81 83 ILE A CA 1
ATOM 642 C C . ILE A 1 83 ? 14.381 14.239 -10.144 1.00 71.81 83 ILE A C 1
ATOM 644 O O . ILE A 1 83 ? 14.782 13.092 -10.325 1.00 71.81 83 ILE A O 1
ATOM 648 N N . LYS A 1 84 ? 13.150 14.489 -9.682 1.00 78.69 84 LYS A N 1
ATOM 649 C CA . LYS A 1 84 ? 12.190 13.431 -9.317 1.00 78.69 84 LYS A CA 1
ATOM 650 C C . LYS A 1 84 ? 11.887 12.485 -10.486 1.00 78.69 84 LYS A C 1
ATOM 652 O O . LYS A 1 84 ? 11.787 11.272 -10.297 1.00 78.69 84 LYS A O 1
ATOM 657 N N . ARG A 1 85 ? 11.790 13.022 -11.705 1.00 80.56 85 ARG A N 1
ATOM 658 C CA . ARG A 1 85 ? 11.546 12.240 -12.927 1.00 80.56 85 ARG A CA 1
ATOM 659 C C . ARG A 1 85 ? 12.762 11.421 -13.359 1.00 80.56 85 ARG A C 1
ATOM 661 O O . ARG A 1 85 ? 12.604 10.260 -13.731 1.00 80.56 85 ARG A O 1
ATOM 668 N N . ASP A 1 86 ? 13.966 11.970 -13.248 1.00 84.19 86 ASP A N 1
ATOM 669 C CA . ASP A 1 86 ? 15.203 11.244 -13.570 1.00 84.19 86 ASP A CA 1
ATOM 670 C C . ASP A 1 86 ? 15.490 10.121 -12.557 1.00 84.19 86 ASP A C 1
ATOM 672 O O . ASP A 1 86 ? 15.934 9.028 -12.930 1.00 84.19 86 ASP A O 1
ATOM 676 N N . VAL A 1 87 ? 15.137 10.337 -11.284 1.00 87.25 87 VAL A N 1
ATOM 677 C CA . VAL A 1 87 ? 15.132 9.284 -10.259 1.00 87.25 87 VAL A CA 1
ATOM 678 C C . VAL A 1 87 ? 14.166 8.167 -10.656 1.00 87.25 87 VAL A C 1
ATOM 680 O O . VAL A 1 87 ? 14.572 7.008 -10.675 1.00 87.25 87 VAL A O 1
ATOM 683 N N . ALA A 1 88 ? 12.932 8.481 -11.064 1.00 88.44 88 ALA A N 1
ATOM 684 C CA . ALA A 1 88 ? 11.959 7.468 -11.486 1.00 88.44 88 ALA A CA 1
ATOM 685 C C . ALA A 1 88 ? 12.456 6.606 -12.664 1.00 88.44 88 ALA A C 1
ATOM 687 O O . ALA A 1 88 ? 12.294 5.381 -12.658 1.00 88.44 88 ALA A O 1
ATOM 688 N N . VAL A 1 89 ? 13.112 7.226 -13.654 1.00 88.56 89 VAL A N 1
ATOM 689 C CA . VAL A 1 89 ? 13.746 6.521 -14.783 1.00 88.56 89 VAL A CA 1
ATOM 690 C C . VAL A 1 89 ? 14.824 5.553 -14.293 1.00 88.56 89 VAL A C 1
ATOM 692 O O . VAL A 1 89 ? 14.828 4.385 -14.694 1.00 88.56 89 VAL A O 1
ATOM 695 N N . THR A 1 90 ? 15.703 6.024 -13.407 1.00 90.56 90 THR A N 1
ATOM 696 C CA . THR A 1 90 ? 16.823 5.246 -12.859 1.00 90.56 90 THR A CA 1
ATOM 697 C C . THR A 1 90 ? 16.334 4.074 -12.012 1.00 90.56 90 THR A C 1
ATOM 699 O O . THR A 1 90 ? 16.766 2.940 -12.210 1.00 90.56 90 THR A O 1
ATOM 702 N N . VAL A 1 91 ? 15.380 4.325 -11.112 1.00 92.12 91 VAL A N 1
ATOM 703 C CA . VAL A 1 91 ? 14.779 3.314 -10.231 1.00 92.12 91 VAL A CA 1
ATOM 704 C C . VAL A 1 91 ? 14.172 2.178 -11.048 1.00 92.12 91 VAL A C 1
ATOM 706 O O . VAL A 1 91 ? 14.438 1.005 -10.783 1.00 92.12 91 VAL A O 1
ATOM 709 N N . ARG A 1 92 ? 13.405 2.515 -12.091 1.00 92.06 92 ARG A N 1
ATOM 710 C CA . ARG A 1 92 ? 12.826 1.515 -12.990 1.00 92.06 92 ARG A CA 1
ATOM 711 C C . ARG A 1 92 ? 13.897 0.720 -13.732 1.00 92.06 92 ARG A C 1
ATOM 713 O O . ARG A 1 92 ? 13.797 -0.502 -13.783 1.00 92.06 92 ARG A O 1
ATOM 720 N N . GLY A 1 93 ? 14.902 1.391 -14.298 1.00 89.50 93 GLY A N 1
ATOM 721 C CA . GLY A 1 93 ? 15.987 0.733 -15.030 1.00 89.50 93 GLY A CA 1
ATOM 722 C C . GLY A 1 93 ? 16.752 -0.269 -14.163 1.00 89.50 93 GLY A C 1
ATOM 723 O O . GLY A 1 93 ? 16.914 -1.423 -14.554 1.00 89.50 93 GLY A O 1
ATOM 724 N N . ASN A 1 94 ? 17.135 0.143 -12.952 1.00 90.94 94 ASN A N 1
ATOM 725 C CA . ASN A 1 94 ? 17.836 -0.709 -11.990 1.00 90.94 94 ASN A CA 1
ATOM 726 C C . ASN A 1 94 ? 17.000 -1.925 -11.590 1.00 90.94 94 ASN A C 1
ATOM 728 O O . ASN A 1 94 ? 17.516 -3.039 -11.525 1.00 90.94 94 ASN A O 1
ATOM 732 N N . PHE A 1 95 ? 15.704 -1.720 -11.349 1.00 92.62 95 PHE A N 1
ATOM 733 C CA . PHE A 1 95 ? 14.802 -2.808 -11.009 1.00 92.62 95 PHE A CA 1
ATOM 734 C C . PHE A 1 95 ? 14.675 -3.820 -12.152 1.00 92.62 95 PHE A C 1
ATOM 736 O O . PHE A 1 95 ? 14.875 -5.009 -11.921 1.00 92.62 95 PHE A O 1
ATOM 743 N N . LEU A 1 96 ? 14.406 -3.364 -13.382 1.00 89.94 96 LEU A N 1
ATOM 744 C CA . LEU A 1 96 ? 14.278 -4.248 -14.547 1.00 89.94 96 LEU A CA 1
ATOM 745 C C . LEU A 1 96 ? 15.573 -5.026 -14.822 1.00 89.94 96 LEU A C 1
ATOM 747 O O . LEU A 1 96 ? 15.512 -6.212 -15.135 1.00 89.94 96 LEU A O 1
ATOM 751 N N . ALA A 1 97 ? 16.736 -4.395 -14.639 1.00 88.88 97 ALA A N 1
ATOM 752 C CA . ALA A 1 97 ? 18.029 -5.063 -14.756 1.00 88.88 97 ALA A CA 1
ATOM 753 C C . ALA A 1 97 ? 18.237 -6.135 -13.671 1.00 88.88 97 ALA A C 1
ATOM 755 O O . ALA A 1 97 ? 18.704 -7.232 -13.972 1.00 88.88 97 ALA A O 1
ATOM 756 N N . ALA A 1 98 ? 17.856 -5.849 -12.421 1.00 87.19 98 ALA A N 1
ATOM 757 C CA . ALA A 1 98 ? 17.995 -6.785 -11.305 1.00 87.19 98 ALA A CA 1
ATOM 758 C C . ALA A 1 98 ? 17.106 -8.031 -11.448 1.00 87.19 98 ALA A C 1
ATOM 760 O O . ALA A 1 98 ? 17.443 -9.092 -10.927 1.00 87.19 98 ALA A O 1
ATOM 761 N N . VAL A 1 99 ? 15.981 -7.910 -12.157 1.00 84.12 99 VAL A N 1
ATOM 762 C CA . VAL A 1 99 ? 14.971 -8.968 -12.278 1.00 84.12 99 VAL A CA 1
ATOM 763 C C . VAL A 1 99 ? 14.866 -9.566 -13.684 1.00 84.12 99 VAL A C 1
ATOM 765 O O . VAL A 1 99 ? 13.885 -10.231 -13.991 1.00 84.12 99 VAL A O 1
ATOM 768 N N . ALA A 1 100 ? 15.871 -9.381 -14.542 1.00 69.44 100 ALA A N 1
ATOM 769 C CA . ALA A 1 100 ? 15.850 -9.787 -15.954 1.00 69.44 100 ALA A CA 1
ATOM 770 C C . ALA A 1 100 ? 15.710 -11.312 -16.224 1.00 69.44 100 ALA A C 1
ATOM 772 O O . ALA A 1 100 ? 15.698 -11.731 -17.378 1.00 69.44 100 ALA A O 1
ATOM 773 N N . GLY A 1 101 ? 15.609 -12.154 -15.187 1.00 64.44 101 GLY A N 1
ATOM 774 C CA . GLY A 1 101 ? 15.490 -13.614 -15.292 1.00 64.44 101 GLY A CA 1
ATOM 775 C C . GLY A 1 101 ? 14.050 -14.153 -15.350 1.00 64.44 101 GLY A C 1
ATOM 776 O O . GLY A 1 101 ? 13.731 -14.897 -16.278 1.00 64.44 101 GLY A O 1
ATOM 777 N N . PRO A 1 102 ? 13.163 -13.853 -14.378 1.00 63.47 102 PRO A N 1
ATOM 778 C CA . PRO A 1 102 ? 11.828 -14.448 -14.355 1.00 63.47 102 PRO A CA 1
ATOM 779 C C . PRO A 1 102 ? 10.846 -13.731 -15.310 1.00 63.47 102 PRO A C 1
ATOM 781 O O . PRO A 1 102 ? 10.644 -12.521 -15.193 1.00 63.47 102 PRO A O 1
ATOM 784 N N . PRO A 1 103 ? 10.169 -14.443 -16.232 1.00 68.00 103 PRO A N 1
ATOM 785 C CA . PRO A 1 103 ? 9.176 -13.830 -17.110 1.00 68.00 103 PRO A CA 1
ATOM 786 C C . PRO A 1 103 ? 7.922 -13.429 -16.322 1.00 68.00 103 PRO A C 1
ATOM 788 O O . PRO A 1 103 ? 7.407 -14.206 -15.520 1.00 68.00 103 PRO A O 1
ATOM 791 N N . ASN A 1 104 ? 7.383 -12.236 -16.590 1.00 82.19 104 ASN A N 1
ATOM 792 C CA . ASN A 1 104 ? 6.106 -11.760 -16.041 1.00 82.19 104 ASN A CA 1
ATOM 793 C C . ASN A 1 104 ? 6.007 -11.794 -14.500 1.00 82.19 104 ASN A C 1
ATOM 795 O O . ASN A 1 104 ? 4.967 -12.166 -13.955 1.00 82.19 104 ASN A O 1
ATOM 799 N N . ILE A 1 105 ? 7.059 -11.366 -13.792 1.00 87.56 105 ILE A N 1
ATOM 800 C CA . ILE A 1 105 ? 7.106 -11.318 -12.312 1.00 87.56 105 ILE A CA 1
ATOM 801 C C . ILE A 1 105 ? 5.861 -10.681 -11.715 1.00 87.56 105 ILE A C 1
ATOM 803 O O . ILE A 1 105 ? 5.285 -11.219 -10.774 1.00 87.56 105 ILE A O 1
ATOM 807 N N . LEU A 1 106 ? 5.434 -9.545 -12.272 1.00 89.81 106 LEU A N 1
ATOM 808 C CA . LEU A 1 106 ? 4.258 -8.855 -11.769 1.00 89.81 106 LEU A CA 1
ATOM 809 C C . LEU A 1 106 ? 3.013 -9.739 -11.842 1.00 89.81 106 LEU A C 1
ATOM 811 O O . LEU A 1 106 ? 2.282 -9.820 -10.865 1.00 89.81 106 LEU A O 1
ATOM 815 N N . GLU A 1 107 ? 2.785 -10.396 -12.977 1.00 92.00 107 GLU A N 1
ATOM 816 C CA . GLU A 1 107 ? 1.617 -11.251 -13.196 1.00 92.00 107 GLU A CA 1
ATOM 817 C C . GLU A 1 107 ? 1.627 -12.441 -12.230 1.00 92.00 107 GLU A C 1
ATOM 819 O O . GLU A 1 107 ? 0.615 -12.715 -11.589 1.00 92.00 107 GLU A O 1
ATOM 824 N N . GLN A 1 108 ? 2.785 -13.088 -12.052 1.00 92.31 108 GLN A N 1
ATOM 825 C CA . GLN A 1 108 ? 2.953 -14.190 -11.101 1.00 92.31 108 GLN A CA 1
ATOM 826 C C . GLN A 1 108 ? 2.668 -13.739 -9.663 1.00 92.31 108 GLN A C 1
ATOM 828 O O . GLN A 1 108 ? 1.864 -14.357 -8.962 1.00 92.31 108 GLN A O 1
ATOM 833 N N . CYS A 1 109 ? 3.280 -12.631 -9.233 1.00 95.38 109 CYS A N 1
ATOM 834 C CA . CYS A 1 109 ? 3.072 -12.076 -7.901 1.00 95.38 109 CYS A CA 1
ATOM 835 C C . CYS A 1 109 ? 1.614 -11.661 -7.676 1.00 95.38 109 CYS A C 1
ATOM 837 O O . CYS A 1 109 ? 1.058 -11.946 -6.617 1.00 95.38 109 CYS A O 1
ATOM 839 N N . LEU A 1 110 ? 0.971 -11.029 -8.664 1.00 94.81 110 LEU A N 1
ATOM 840 C CA . LEU A 1 110 ? -0.437 -10.645 -8.573 1.00 94.81 110 LEU A CA 1
ATOM 841 C C . LEU A 1 110 ? -1.350 -11.855 -8.468 1.00 94.81 110 LEU A C 1
ATOM 843 O O . LEU A 1 110 ? -2.235 -11.847 -7.624 1.00 94.81 110 LEU A O 1
ATOM 847 N N . CYS A 1 111 ? -1.149 -12.893 -9.280 1.00 94.81 111 CYS A N 1
ATOM 848 C CA . CYS A 1 111 ? -1.946 -14.113 -9.189 1.00 94.81 111 CYS A CA 1
ATOM 849 C C . CYS A 1 111 ? -1.851 -14.735 -7.790 1.00 94.81 111 CYS A C 1
ATOM 851 O O . CYS A 1 111 ? -2.882 -15.019 -7.183 1.00 94.81 111 CYS A O 1
ATOM 853 N N . LEU A 1 112 ? -0.640 -14.857 -7.238 1.00 96.25 112 LEU A N 1
ATOM 854 C CA . LEU A 1 112 ? -0.440 -15.368 -5.879 1.00 96.25 112 LEU A CA 1
ATOM 855 C C . LEU A 1 112 ? -1.083 -14.464 -4.822 1.00 96.25 112 LEU A C 1
ATOM 857 O O . LEU A 1 112 ? -1.740 -14.958 -3.906 1.00 96.25 112 LEU A O 1
ATOM 861 N N . TYR A 1 113 ? -0.947 -13.144 -4.952 1.00 96.75 113 TYR A N 1
ATOM 862 C CA . TYR A 1 113 ? -1.607 -12.203 -4.055 1.00 96.75 113 TYR A CA 1
ATOM 863 C C . TYR A 1 113 ? -3.133 -12.350 -4.115 1.00 96.75 113 TYR A C 1
ATOM 865 O O . TYR A 1 113 ? -3.765 -12.514 -3.074 1.00 96.75 113 TYR A O 1
ATOM 873 N N . MET A 1 114 ? -3.728 -12.339 -5.310 1.00 94.94 114 MET A N 1
ATOM 874 C CA . MET A 1 114 ? -5.179 -12.427 -5.487 1.00 94.94 114 MET A CA 1
ATOM 875 C C . MET A 1 114 ? -5.739 -13.772 -5.018 1.00 94.94 114 MET A C 1
ATOM 877 O O . MET A 1 114 ? -6.882 -13.835 -4.572 1.00 94.9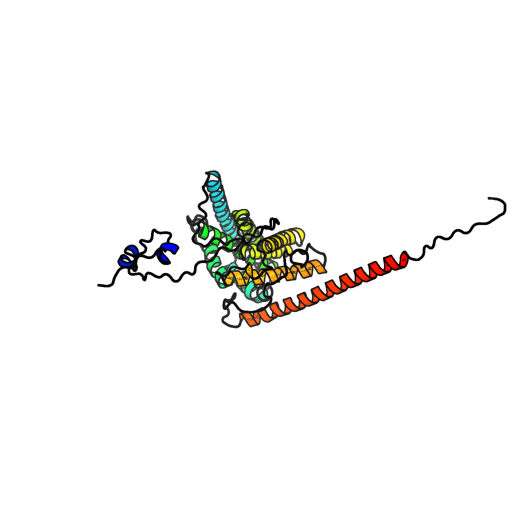4 114 MET A O 1
ATOM 881 N N . GLN A 1 115 ? -4.946 -14.839 -5.098 1.00 92.56 115 GLN A N 1
ATOM 882 C CA . GLN A 1 115 ? -5.342 -16.170 -4.651 1.00 92.56 115 GLN A CA 1
ATOM 883 C C . GLN A 1 115 ? -5.233 -16.343 -3.130 1.00 92.56 115 GLN A C 1
ATOM 885 O O . GLN A 1 115 ? -6.140 -16.904 -2.518 1.00 92.56 115 GLN A O 1
ATOM 890 N N . PHE A 1 116 ? -4.138 -15.884 -2.516 1.00 93.06 116 PHE A N 1
ATOM 891 C CA . PHE A 1 116 ? -3.802 -16.246 -1.132 1.00 93.06 116 PHE A CA 1
ATOM 892 C C . PHE A 1 116 ? -3.875 -15.085 -0.134 1.00 93.06 116 PHE A C 1
ATOM 894 O O . PHE A 1 116 ? -4.181 -15.314 1.034 1.00 93.06 116 PHE A O 1
ATOM 901 N N . ASN A 1 117 ? -3.642 -13.843 -0.567 1.00 93.44 117 ASN A N 1
ATOM 902 C CA . ASN A 1 117 ? -3.570 -12.685 0.332 1.00 93.44 117 ASN A CA 1
ATOM 903 C C . ASN A 1 117 ? -4.797 -11.775 0.230 1.00 93.44 117 ASN A C 1
ATOM 905 O O . ASN A 1 117 ? -5.243 -11.233 1.239 1.00 93.44 117 ASN A O 1
ATOM 909 N N . PHE A 1 118 ? -5.375 -11.609 -0.960 1.00 94.56 118 PHE A N 1
ATOM 910 C CA . PHE A 1 118 ? -6.558 -10.776 -1.164 1.00 94.56 118 PHE A CA 1
ATOM 911 C C . PHE A 1 118 ? -7.740 -11.166 -0.255 1.00 94.56 118 PHE A C 1
ATOM 913 O O . PHE A 1 118 ? -8.325 -10.258 0.335 1.00 94.56 118 PHE A O 1
ATOM 920 N N . PRO A 1 119 ? -8.055 -12.462 -0.020 1.00 91.44 119 PRO A N 1
ATOM 921 C CA . PRO A 1 119 ? -9.154 -12.845 0.874 1.00 91.44 119 PRO A CA 1
ATOM 922 C C . PRO A 1 119 ? -8.998 -12.388 2.333 1.00 91.44 119 PRO A C 1
ATOM 924 O O . PRO A 1 119 ? -9.974 -12.397 3.074 1.00 91.44 119 PRO A O 1
ATOM 927 N N . ILE A 1 120 ? -7.792 -12.006 2.767 1.00 89.94 120 ILE A N 1
ATOM 928 C CA . ILE A 1 120 ? -7.519 -11.509 4.129 1.00 89.94 120 ILE A CA 1
ATOM 929 C C . ILE A 1 120 ? -7.081 -10.036 4.157 1.00 89.94 120 ILE A C 1
ATOM 931 O O . ILE A 1 120 ? -7.155 -9.382 5.198 1.00 89.94 120 ILE A O 1
ATOM 935 N N . ALA A 1 121 ? -6.647 -9.494 3.022 1.00 92.56 121 ALA A N 1
ATOM 936 C CA . ALA A 1 121 ? -6.193 -8.120 2.874 1.00 92.56 121 ALA A CA 1
ATOM 937 C C . ALA A 1 121 ? -6.602 -7.568 1.496 1.00 92.56 121 ALA A C 1
ATOM 939 O O . ALA A 1 121 ? -5.733 -7.407 0.642 1.00 92.56 121 ALA A O 1
ATOM 940 N N . PRO A 1 122 ? -7.893 -7.273 1.254 1.00 93.94 122 PRO A N 1
ATOM 941 C CA . PRO A 1 122 ? -8.410 -6.816 -0.042 1.00 93.94 122 PRO A CA 1
ATOM 942 C C . PRO A 1 122 ? -8.125 -5.325 -0.282 1.00 93.94 122 PRO A C 1
ATOM 944 O O . PRO A 1 122 ? -9.018 -4.482 -0.267 1.00 93.94 122 PRO A O 1
ATOM 947 N N . ILE A 1 123 ? -6.848 -4.985 -0.455 1.00 95.75 123 ILE A N 1
ATOM 948 C CA . ILE A 1 123 ? -6.357 -3.596 -0.453 1.00 95.75 123 ILE A CA 1
ATOM 949 C C . ILE A 1 123 ? -5.840 -3.121 -1.817 1.00 95.75 123 ILE A C 1
ATOM 951 O O . ILE A 1 123 ? -5.174 -2.091 -1.907 1.00 95.75 123 ILE A O 1
ATOM 955 N N . VAL A 1 124 ? -6.148 -3.856 -2.887 1.00 96.12 124 VAL A N 1
ATOM 956 C CA . VAL A 1 124 ? -5.847 -3.475 -4.276 1.00 96.12 124 VAL A CA 1
ATOM 957 C C . VAL A 1 124 ? -7.038 -3.770 -5.181 1.00 96.12 124 VAL A C 1
ATOM 959 O O . VAL A 1 124 ? -7.810 -4.693 -4.933 1.00 96.12 124 VAL A O 1
ATOM 962 N N . HIS A 1 125 ? -7.166 -2.990 -6.253 1.00 95.56 125 HIS A N 1
ATOM 963 C CA . HIS A 1 125 ? -8.124 -3.238 -7.328 1.00 95.56 125 HIS A CA 1
ATOM 964 C C . HIS A 1 125 ? -7.400 -3.913 -8.497 1.00 95.56 125 HIS A C 1
ATOM 966 O O . HIS A 1 125 ? -6.576 -3.284 -9.170 1.00 95.56 125 HIS A O 1
ATOM 972 N N . GLU A 1 126 ? -7.707 -5.189 -8.729 1.00 94.94 126 GLU A N 1
ATOM 973 C CA . GLU A 1 126 ? -6.984 -6.091 -9.627 1.00 94.94 126 GLU A CA 1
ATOM 974 C C . GLU A 1 126 ? -6.860 -5.533 -11.049 1.00 94.94 126 GLU A C 1
ATOM 976 O O . GLU A 1 126 ? -5.763 -5.477 -11.610 1.00 94.94 126 GLU A O 1
ATOM 981 N N . ALA A 1 127 ? -7.959 -5.047 -11.629 1.00 93.62 127 ALA A N 1
ATOM 982 C CA . ALA A 1 127 ? -7.947 -4.542 -12.999 1.00 93.62 127 ALA A CA 1
ATOM 983 C C . ALA A 1 127 ? -7.039 -3.308 -13.166 1.00 93.62 127 ALA A C 1
ATOM 985 O O . ALA A 1 127 ? -6.334 -3.194 -14.174 1.00 93.62 127 ALA A O 1
ATOM 986 N N . SER A 1 128 ? -7.002 -2.411 -12.171 1.00 93.44 128 SER A N 1
ATOM 987 C CA . SER A 1 128 ? -6.148 -1.214 -12.218 1.00 93.44 128 SER A CA 1
ATOM 988 C C . SER A 1 128 ? -4.672 -1.583 -12.166 1.00 93.44 128 SER A C 1
ATOM 990 O O . SER A 1 128 ? -3.895 -1.117 -13.000 1.00 93.44 128 SER A O 1
ATOM 992 N N . ILE A 1 129 ? -4.286 -2.445 -11.219 1.00 94.00 129 ILE A N 1
ATOM 993 C CA . ILE A 1 129 ? -2.883 -2.829 -11.052 1.00 94.00 129 ILE A CA 1
ATOM 994 C C . ILE A 1 129 ? -2.383 -3.681 -12.223 1.00 94.00 129 ILE A C 1
ATOM 996 O O . ILE A 1 129 ? -1.252 -3.489 -12.654 1.00 94.00 129 ILE A O 1
ATOM 1000 N N . ARG A 1 130 ? -3.219 -4.545 -12.819 1.00 93.31 130 ARG A N 1
ATOM 1001 C CA . ARG A 1 130 ? -2.847 -5.297 -14.032 1.00 93.31 130 ARG A CA 1
ATOM 1002 C C . ARG A 1 130 ? -2.648 -4.371 -15.224 1.00 93.31 130 ARG A C 1
ATOM 1004 O O . ARG A 1 130 ? -1.644 -4.476 -15.923 1.00 93.31 130 ARG A O 1
ATOM 1011 N N . THR A 1 131 ? -3.584 -3.450 -15.449 1.00 91.75 131 THR A N 1
ATOM 1012 C CA . THR A 1 131 ? -3.536 -2.536 -16.598 1.00 91.75 131 THR A CA 1
ATOM 1013 C C . THR A 1 131 ? -2.340 -1.592 -16.505 1.00 91.75 131 THR A C 1
ATOM 1015 O O . THR A 1 131 ? -1.522 -1.537 -17.421 1.00 91.75 131 THR A O 1
ATOM 1018 N N . GLY A 1 132 ? -2.194 -0.886 -15.382 1.00 89.25 132 GLY A N 1
ATOM 1019 C CA . GLY A 1 132 ? -1.078 0.036 -15.186 1.00 89.25 132 GLY A CA 1
ATOM 1020 C C . GLY A 1 132 ? 0.260 -0.685 -14.988 1.00 89.25 132 GLY A C 1
ATOM 1021 O O . GLY A 1 132 ? 1.300 -0.222 -15.447 1.00 89.25 132 GLY A O 1
ATOM 1022 N N . GLY A 1 133 ? 0.239 -1.857 -14.359 1.00 87.31 133 GLY A N 1
ATOM 1023 C CA . GLY A 1 133 ? 1.401 -2.709 -14.158 1.00 87.31 133 GLY A CA 1
ATOM 1024 C C . GLY A 1 133 ? 2.031 -3.181 -15.464 1.00 87.31 133 GLY A C 1
ATOM 1025 O O . GLY A 1 133 ? 3.236 -3.046 -15.654 1.00 87.31 133 GLY A O 1
ATOM 1026 N N . ARG A 1 134 ? 1.216 -3.651 -16.416 1.00 87.94 134 ARG A N 1
ATOM 1027 C CA . ARG A 1 134 ? 1.694 -3.994 -17.766 1.00 87.94 134 ARG A CA 1
ATOM 1028 C C . ARG A 1 134 ? 2.404 -2.818 -18.421 1.00 87.94 134 ARG A C 1
ATOM 1030 O O . ARG A 1 134 ? 3.465 -3.006 -18.999 1.00 87.94 134 ARG A O 1
ATOM 1037 N N . LEU A 1 135 ? 1.864 -1.609 -18.280 1.00 85.69 135 LEU A N 1
ATOM 1038 C CA . LEU A 1 135 ? 2.492 -0.411 -18.824 1.00 85.69 135 LEU A CA 1
ATOM 1039 C C . LEU A 1 135 ? 3.869 -0.162 -18.186 1.00 85.69 135 LEU A C 1
ATOM 1041 O O . LEU A 1 135 ? 4.859 -0.043 -18.905 1.00 85.69 135 LEU A O 1
ATOM 1045 N N . VAL A 1 136 ? 3.965 -0.156 -16.853 1.00 86.38 136 VAL A N 1
ATOM 1046 C CA . VAL A 1 136 ? 5.223 0.186 -16.165 1.00 86.38 136 VAL A CA 1
ATOM 1047 C C . VAL A 1 136 ? 6.275 -0.933 -16.186 1.00 86.38 136 VAL A C 1
ATOM 1049 O O . VAL A 1 136 ? 7.455 -0.640 -16.011 1.00 86.38 136 VAL A O 1
ATOM 1052 N N . PHE A 1 137 ? 5.902 -2.182 -16.480 1.00 85.75 137 PHE A N 1
ATOM 1053 C CA . PHE A 1 137 ? 6.830 -3.316 -16.651 1.00 85.75 137 PHE A CA 1
ATOM 1054 C C . PHE A 1 137 ? 7.102 -3.692 -18.123 1.00 85.75 137 PHE A C 1
ATOM 1056 O O . PHE A 1 137 ? 7.933 -4.556 -18.370 1.00 85.75 137 PHE A O 1
ATOM 1063 N N . SER A 1 138 ? 6.429 -3.065 -19.096 1.00 84.38 138 SER A N 1
ATOM 1064 C CA . SER A 1 138 ? 6.653 -3.307 -20.537 1.00 84.38 138 SER A CA 1
ATOM 1065 C C . SER A 1 138 ? 7.972 -2.722 -21.055 1.00 84.38 138 SER A C 1
ATOM 1067 O O . SER A 1 138 ? 8.619 -1.937 -20.374 1.00 84.38 138 SER A O 1
ATOM 1069 N N . ASP A 1 139 ? 8.316 -2.961 -22.319 1.00 82.00 139 ASP A N 1
ATOM 1070 C CA . ASP A 1 139 ? 9.450 -2.293 -22.984 1.00 82.00 139 ASP A CA 1
ATOM 1071 C C . ASP A 1 139 ? 9.205 -0.800 -23.289 1.00 82.00 139 ASP A C 1
ATOM 1073 O O . ASP A 1 139 ? 9.991 -0.156 -23.985 1.00 82.00 139 ASP A O 1
ATOM 1077 N N . THR A 1 140 ? 8.119 -0.213 -22.766 1.00 83.69 140 THR A N 1
ATOM 1078 C CA . THR A 1 140 ? 7.844 1.219 -22.915 1.00 83.69 140 THR A CA 1
ATOM 1079 C C . THR A 1 140 ? 9.021 2.038 -22.361 1.00 83.69 140 THR A C 1
ATOM 1081 O O . THR A 1 140 ? 9.450 1.803 -21.221 1.00 83.69 140 THR A O 1
ATOM 1084 N N . PRO A 1 141 ? 9.543 3.021 -23.122 1.00 85.31 141 PRO A N 1
ATOM 1085 C CA . PRO A 1 141 ? 10.643 3.855 -22.662 1.00 85.31 141 PRO A CA 1
ATOM 1086 C C . PRO A 1 141 ? 10.285 4.594 -21.370 1.00 85.31 141 PRO A C 1
ATOM 1088 O O . PRO A 1 141 ? 9.225 5.213 -21.266 1.00 85.31 141 PRO A O 1
ATOM 1091 N N . SER A 1 142 ? 11.196 4.590 -20.394 1.00 84.94 142 SER A N 1
ATOM 1092 C CA . SER A 1 142 ? 10.983 5.271 -19.109 1.00 84.94 142 SER A CA 1
ATOM 1093 C C . SER A 1 142 ? 10.735 6.780 -19.268 1.00 84.94 142 SER A C 1
ATOM 1095 O O . SER A 1 142 ? 10.025 7.367 -18.456 1.00 84.94 142 SER A O 1
ATOM 1097 N N . SER A 1 143 ? 11.256 7.402 -20.333 1.00 81.06 143 SER A N 1
ATOM 1098 C CA . SER A 1 143 ? 10.980 8.802 -20.685 1.00 81.06 143 SER A CA 1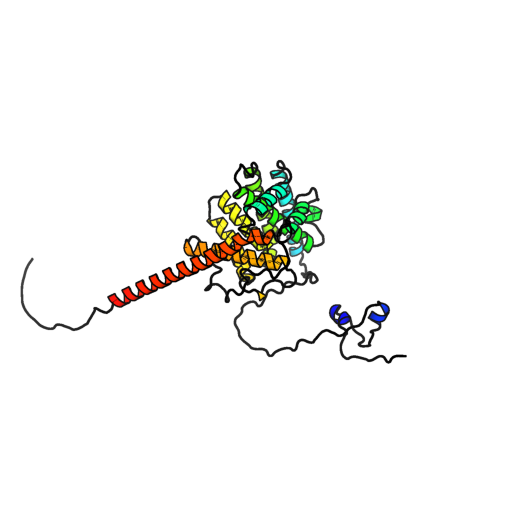
ATOM 1099 C C . SER A 1 143 ? 9.505 9.047 -21.021 1.00 81.06 143 SER A C 1
ATOM 1101 O O . SER A 1 143 ? 8.945 10.064 -20.629 1.00 81.06 143 SER A O 1
ATOM 1103 N N . VAL A 1 144 ? 8.828 8.098 -21.670 1.00 83.06 144 VAL A N 1
ATOM 1104 C CA . VAL A 1 144 ? 7.393 8.216 -21.979 1.00 83.06 144 VAL A CA 1
ATOM 1105 C C . VAL A 1 144 ? 6.556 8.149 -20.700 1.00 83.06 144 VAL A C 1
ATOM 1107 O O . VAL A 1 144 ? 5.592 8.894 -20.552 1.00 83.06 144 VAL A O 1
ATOM 1110 N N . LEU A 1 145 ? 6.940 7.284 -19.758 1.00 82.19 145 LEU A N 1
ATOM 1111 C CA . LEU A 1 145 ? 6.196 7.075 -18.513 1.00 82.19 145 LEU A CA 1
ATOM 1112 C C . LEU A 1 145 ? 6.413 8.195 -17.496 1.00 82.19 145 LEU A C 1
ATOM 1114 O O . LEU A 1 145 ? 5.461 8.643 -16.859 1.00 82.19 145 LEU A O 1
ATOM 1118 N N . PHE A 1 146 ? 7.662 8.632 -17.334 1.00 84.81 146 PHE A N 1
ATOM 1119 C CA . PHE A 1 146 ? 8.061 9.511 -16.235 1.00 84.81 146 PHE A CA 1
ATOM 1120 C C . PHE A 1 146 ? 8.541 10.888 -16.682 1.00 84.81 146 PHE A C 1
ATOM 1122 O O . PHE A 1 146 ? 8.740 11.749 -15.842 1.00 84.81 146 PHE A O 1
ATOM 1129 N N . GLN A 1 147 ? 8.718 11.146 -17.977 1.00 80.31 147 GLN A N 1
ATOM 1130 C CA . GLN A 1 147 ? 9.053 12.483 -18.490 1.00 80.31 147 GLN A CA 1
ATOM 1131 C C . GLN A 1 147 ? 7.920 13.074 -19.347 1.00 80.31 147 GLN A C 1
ATOM 1133 O O . GLN A 1 147 ? 8.134 14.042 -20.076 1.00 80.31 147 GLN A O 1
ATOM 1138 N N . SER A 1 148 ? 6.705 12.527 -19.213 1.00 73.75 148 SER A N 1
ATOM 1139 C CA . SER A 1 148 ? 5.459 13.081 -19.752 1.00 73.75 148 SER A CA 1
ATOM 1140 C C . SER A 1 148 ? 5.309 14.577 -19.429 1.00 73.75 148 SER A C 1
ATOM 1142 O O . SER A 1 148 ? 5.572 15.008 -18.305 1.00 73.75 148 SER A O 1
ATOM 1144 N N . ALA A 1 149 ? 4.836 15.364 -20.404 1.00 70.31 149 ALA A N 1
ATOM 1145 C CA . ALA A 1 149 ? 4.449 16.760 -20.180 1.00 70.31 149 ALA A CA 1
ATOM 1146 C C . ALA A 1 149 ? 3.223 16.878 -19.254 1.00 70.31 149 ALA A C 1
ATOM 1148 O O . ALA A 1 149 ? 3.056 17.886 -18.570 1.00 70.31 149 ALA A O 1
ATOM 1149 N N . ASP A 1 150 ? 2.383 15.840 -19.211 1.00 83.00 150 ASP A N 1
ATOM 1150 C CA . ASP A 1 150 ? 1.293 15.706 -18.252 1.00 83.00 150 ASP A CA 1
ATOM 1151 C C . ASP A 1 150 ? 1.827 15.138 -16.925 1.00 83.00 150 ASP A C 1
ATOM 1153 O O . ASP A 1 150 ? 2.139 13.944 -16.806 1.00 83.00 150 ASP A O 1
ATOM 1157 N N . GLN A 1 151 ? 1.914 16.011 -15.917 1.00 79.94 151 GLN A N 1
ATOM 1158 C CA . GLN A 1 151 ? 2.332 15.668 -14.557 1.00 79.94 151 GLN A CA 1
ATOM 1159 C C . GLN A 1 151 ? 1.389 14.652 -13.891 1.00 79.94 151 GLN A C 1
ATOM 1161 O O . GLN A 1 151 ? 1.855 13.796 -13.139 1.00 79.94 151 GLN A O 1
ATOM 1166 N N . CYS A 1 152 ? 0.082 14.693 -14.178 1.00 82.19 152 CYS A N 1
ATOM 1167 C CA . CYS A 1 152 ? -0.880 13.759 -13.595 1.00 82.19 152 CYS A CA 1
ATOM 1168 C C . CYS A 1 152 ? -0.637 12.332 -14.096 1.00 82.19 152 CYS A C 1
ATOM 1170 O O . CYS A 1 152 ? -0.666 11.383 -13.310 1.00 82.19 152 CYS A O 1
ATOM 1172 N N . GLN A 1 153 ? -0.349 12.175 -15.390 1.00 85.94 153 GLN A N 1
ATOM 1173 C CA . GLN A 1 153 ? -0.018 10.876 -15.975 1.00 85.94 153 GLN A CA 1
ATOM 1174 C C . GLN A 1 153 ? 1.324 10.335 -15.459 1.00 85.94 153 GLN A C 1
ATOM 1176 O O . GLN A 1 153 ? 1.430 9.144 -15.147 1.00 85.94 153 GLN A O 1
ATOM 1181 N N . CYS A 1 154 ? 2.327 11.207 -15.320 1.00 87.25 154 CYS A N 1
ATOM 1182 C CA . CYS A 1 154 ? 3.619 10.853 -14.732 1.00 87.25 154 CYS A CA 1
ATOM 1183 C C . CYS A 1 154 ? 3.443 10.319 -13.305 1.00 87.25 154 CYS A C 1
ATOM 1185 O O . CYS A 1 154 ? 3.861 9.202 -12.998 1.00 87.25 154 CYS A O 1
ATOM 1187 N N . LEU A 1 155 ? 2.748 11.075 -12.450 1.00 89.06 155 LEU A N 1
ATOM 1188 C CA . LEU A 1 155 ? 2.497 10.680 -11.067 1.00 89.06 155 LEU A CA 1
ATOM 1189 C C . LEU A 1 155 ? 1.694 9.376 -10.979 1.00 89.06 155 LEU A C 1
ATOM 1191 O O . LEU A 1 155 ? 2.031 8.499 -10.187 1.00 89.06 155 LEU A O 1
ATOM 1195 N N . SER A 1 156 ? 0.668 9.210 -11.820 1.00 90.50 156 SER A N 1
ATOM 1196 C CA . SER A 1 156 ? -0.101 7.962 -11.888 1.00 90.50 156 SER A CA 1
ATOM 1197 C C . SER A 1 156 ? 0.789 6.763 -12.228 1.00 90.50 156 SER A C 1
ATOM 1199 O O . SER A 1 156 ? 0.600 5.676 -11.676 1.00 90.50 156 SER A O 1
ATOM 1201 N N . SER A 1 157 ? 1.771 6.946 -13.113 1.00 92.31 157 SER A N 1
ATOM 1202 C CA . SER A 1 157 ? 2.734 5.904 -13.480 1.00 92.31 157 SER A CA 1
ATOM 1203 C C . SER A 1 157 ? 3.692 5.597 -12.326 1.00 92.31 157 SER A C 1
ATOM 1205 O O . SER A 1 157 ? 3.943 4.428 -12.038 1.00 92.31 157 SER A O 1
ATOM 1207 N N . MET A 1 158 ? 4.175 6.621 -11.615 1.00 94.00 158 MET A N 1
ATOM 1208 C CA . MET A 1 158 ? 5.035 6.460 -10.433 1.00 94.00 158 MET A CA 1
ATOM 1209 C C . MET A 1 158 ? 4.309 5.728 -9.295 1.00 94.00 158 MET A C 1
ATOM 1211 O O . MET A 1 158 ? 4.845 4.760 -8.756 1.00 94.00 158 MET A O 1
ATOM 1215 N N . ARG A 1 159 ? 3.063 6.116 -8.981 1.00 95.25 159 ARG A N 1
ATOM 1216 C CA . ARG A 1 159 ? 2.205 5.429 -7.996 1.00 95.25 159 ARG A CA 1
ATOM 1217 C C . ARG A 1 159 ? 1.981 3.971 -8.366 1.00 95.25 159 ARG A C 1
ATOM 1219 O O . ARG A 1 159 ? 2.169 3.082 -7.540 1.00 95.25 159 ARG A O 1
ATOM 1226 N N . THR A 1 160 ? 1.646 3.717 -9.629 1.00 95.81 160 THR A N 1
ATOM 1227 C CA . THR A 1 160 ? 1.437 2.356 -10.133 1.00 95.81 160 THR A CA 1
ATOM 1228 C C . THR A 1 160 ? 2.702 1.514 -10.020 1.00 95.81 160 THR A C 1
ATOM 1230 O O . THR A 1 160 ? 2.632 0.378 -9.559 1.00 95.81 160 THR A O 1
ATOM 1233 N N . PHE A 1 161 ? 3.862 2.057 -10.398 1.00 96.44 161 PHE A N 1
ATOM 1234 C CA . PHE A 1 161 ? 5.138 1.356 -10.279 1.00 96.44 161 PHE A CA 1
ATOM 1235 C C . PHE A 1 161 ? 5.484 1.060 -8.816 1.00 96.44 161 PHE A C 1
ATOM 1237 O O . PHE A 1 161 ? 5.818 -0.079 -8.488 1.00 96.44 161 PHE A O 1
ATOM 1244 N N . ALA A 1 162 ? 5.354 2.053 -7.930 1.00 98.12 162 ALA A N 1
ATOM 1245 C CA . ALA A 1 162 ? 5.617 1.898 -6.503 1.00 98.12 162 ALA A CA 1
ATOM 1246 C C . ALA A 1 162 ? 4.704 0.838 -5.868 1.00 98.12 162 ALA A C 1
ATOM 1248 O O . ALA A 1 162 ? 5.184 -0.002 -5.109 1.00 98.12 162 ALA A O 1
ATOM 1249 N N . LEU A 1 163 ? 3.412 0.834 -6.215 1.00 98.38 163 LEU A N 1
ATOM 1250 C CA . LEU A 1 163 ? 2.442 -0.150 -5.733 1.00 98.38 163 LEU A CA 1
ATOM 1251 C C . LEU A 1 163 ? 2.718 -1.549 -6.286 1.00 98.38 163 LEU A C 1
ATOM 1253 O O . LEU A 1 163 ? 2.760 -2.508 -5.523 1.00 98.38 163 LEU A O 1
ATOM 1257 N N . ALA A 1 164 ? 2.943 -1.678 -7.592 1.00 97.38 164 ALA A N 1
ATOM 1258 C CA . ALA A 1 164 ? 3.207 -2.960 -8.237 1.00 97.38 164 ALA A CA 1
ATOM 1259 C C . ALA A 1 164 ? 4.478 -3.627 -7.690 1.00 97.38 164 ALA A C 1
ATOM 1261 O O . ALA A 1 164 ? 4.468 -4.810 -7.353 1.00 97.38 164 ALA A O 1
ATOM 1262 N N . THR A 1 165 ? 5.556 -2.859 -7.525 1.00 97.75 165 THR A N 1
ATOM 1263 C CA . THR A 1 165 ? 6.790 -3.354 -6.899 1.00 97.75 165 THR A CA 1
ATOM 1264 C C . THR A 1 165 ? 6.607 -3.638 -5.403 1.00 97.75 165 THR A C 1
ATOM 1266 O O . THR A 1 165 ? 7.136 -4.639 -4.924 1.00 97.75 165 THR A O 1
ATOM 1269 N N . ALA A 1 166 ? 5.788 -2.866 -4.673 1.00 98.50 166 ALA A N 1
ATOM 1270 C CA . ALA A 1 166 ? 5.446 -3.176 -3.279 1.00 98.50 166 ALA A CA 1
ATOM 1271 C C . ALA A 1 166 ? 4.709 -4.519 -3.154 1.00 98.50 166 ALA A C 1
ATOM 1273 O O . ALA A 1 166 ? 5.048 -5.327 -2.290 1.00 98.50 166 ALA A O 1
ATOM 1274 N N . VAL A 1 167 ? 3.734 -4.782 -4.033 1.00 97.94 167 VAL A N 1
ATOM 1275 C CA . VAL A 1 167 ? 3.007 -6.060 -4.079 1.00 97.94 167 VAL A CA 1
ATOM 1276 C C . VAL A 1 167 ? 3.973 -7.205 -4.370 1.00 97.94 167 VAL A C 1
ATOM 1278 O O . VAL A 1 167 ? 3.981 -8.184 -3.629 1.00 97.94 167 VAL A O 1
ATOM 1281 N N . CYS A 1 168 ? 4.840 -7.073 -5.381 1.00 97.19 168 CYS A N 1
ATOM 1282 C CA . CYS A 1 168 ? 5.866 -8.077 -5.676 1.00 97.19 168 CYS A CA 1
ATOM 1283 C C . CYS A 1 168 ? 6.771 -8.356 -4.469 1.00 97.19 168 CYS A C 1
ATOM 1285 O O . CYS A 1 168 ? 7.015 -9.518 -4.148 1.00 97.19 168 CYS A O 1
ATOM 1287 N N . ALA A 1 169 ? 7.227 -7.310 -3.775 1.00 97.88 169 ALA A N 1
ATOM 1288 C CA . ALA A 1 169 ? 8.046 -7.447 -2.578 1.00 97.88 169 ALA A CA 1
ATOM 1289 C C . ALA A 1 169 ? 7.293 -8.179 -1.459 1.00 97.88 169 ALA A C 1
ATOM 1291 O O . ALA A 1 169 ? 7.804 -9.141 -0.898 1.00 97.88 169 ALA A O 1
ATOM 1292 N N . SER A 1 170 ? 6.059 -7.766 -1.159 1.00 98.06 170 SER A N 1
ATOM 1293 C CA . SER A 1 170 ? 5.234 -8.388 -0.120 1.00 98.06 170 SER A CA 1
ATOM 1294 C C . SER A 1 170 ? 4.959 -9.864 -0.415 1.00 98.06 170 SER A C 1
ATOM 1296 O O . SER A 1 170 ? 5.142 -10.708 0.460 1.00 98.06 170 SER A O 1
ATOM 1298 N N . VAL A 1 171 ? 4.594 -10.196 -1.655 1.00 97.69 171 VAL A N 1
ATOM 1299 C CA . VAL A 1 171 ? 4.345 -11.577 -2.085 1.00 97.69 171 VAL A CA 1
ATOM 1300 C C . VAL A 1 171 ? 5.613 -12.415 -1.975 1.00 97.69 171 VAL A C 1
ATOM 1302 O O . VAL A 1 171 ? 5.579 -13.485 -1.375 1.00 97.69 171 VAL A O 1
ATOM 1305 N N . ALA A 1 172 ? 6.751 -11.920 -2.465 1.00 96.94 172 ALA A N 1
ATOM 1306 C CA . ALA A 1 172 ? 8.030 -12.612 -2.331 1.00 96.94 172 ALA A CA 1
ATOM 1307 C C . ALA A 1 172 ? 8.460 -12.810 -0.866 1.00 96.94 172 ALA A C 1
ATOM 1309 O O . ALA A 1 172 ? 9.096 -13.810 -0.527 1.00 96.94 172 ALA A O 1
ATOM 1310 N N . ALA A 1 173 ? 8.070 -11.903 0.029 1.00 96.75 173 ALA A N 1
ATOM 1311 C CA . ALA A 1 173 ? 8.322 -12.008 1.463 1.00 96.75 173 ALA A CA 1
ATOM 1312 C C . ALA A 1 173 ? 7.501 -13.107 2.157 1.00 96.75 173 ALA A C 1
ATOM 1314 O O . ALA A 1 173 ? 8.007 -13.742 3.084 1.00 96.75 173 ALA A O 1
ATOM 1315 N N . VAL A 1 174 ? 6.261 -13.348 1.725 1.00 96.00 174 VAL A N 1
ATOM 1316 C CA . VAL A 1 174 ? 5.349 -14.276 2.419 1.00 96.00 174 VAL A CA 1
ATOM 1317 C C . VAL A 1 174 ? 5.200 -15.632 1.735 1.00 96.00 174 VAL A C 1
ATOM 1319 O O . VAL A 1 174 ? 4.928 -16.621 2.413 1.00 96.00 174 VAL A O 1
ATOM 1322 N N . MET A 1 175 ? 5.374 -15.705 0.412 1.00 95.94 175 MET A N 1
ATOM 1323 C CA . MET A 1 175 ? 5.142 -16.940 -0.334 1.00 95.94 175 MET A CA 1
ATOM 1324 C C . MET A 1 175 ? 6.262 -17.956 -0.104 1.00 95.94 175 MET A C 1
ATOM 1326 O O . MET A 1 175 ? 7.439 -17.593 -0.140 1.00 95.94 175 MET A O 1
ATOM 1330 N N . PRO A 1 176 ? 5.931 -19.244 0.091 1.00 95.12 176 PRO A N 1
ATOM 1331 C CA . PRO A 1 176 ? 6.935 -20.291 0.179 1.00 95.12 176 PRO A CA 1
ATOM 1332 C C . PRO A 1 176 ? 7.627 -20.499 -1.173 1.00 95.12 176 PRO A C 1
ATOM 1334 O O . PRO A 1 176 ? 7.038 -20.292 -2.236 1.00 95.12 176 PRO A O 1
ATOM 1337 N N . THR A 1 177 ? 8.863 -21.000 -1.138 1.00 93.50 177 THR A N 1
ATOM 1338 C CA . THR A 1 177 ? 9.672 -21.284 -2.338 1.00 93.50 177 THR A CA 1
ATOM 1339 C C . THR A 1 177 ? 9.002 -22.287 -3.285 1.00 93.50 177 THR A C 1
ATOM 1341 O O . THR A 1 177 ? 9.265 -22.265 -4.480 1.00 93.50 177 THR A O 1
ATOM 1344 N N . SER A 1 178 ? 8.100 -23.137 -2.781 1.00 94.44 178 SER A N 1
ATOM 1345 C CA . SER A 1 178 ? 7.300 -24.052 -3.606 1.00 94.44 178 SER A CA 1
ATOM 1346 C C . SER A 1 178 ? 6.305 -23.339 -4.528 1.00 94.44 178 SER A C 1
ATOM 1348 O O . SER A 1 178 ? 6.005 -23.859 -5.597 1.00 94.44 178 SER A O 1
ATOM 1350 N N . LEU A 1 179 ? 5.796 -22.168 -4.128 1.00 93.94 179 LEU A N 1
ATOM 1351 C CA . LEU A 1 179 ? 4.861 -21.363 -4.922 1.00 93.94 179 LEU A CA 1
ATOM 1352 C C . LEU A 1 179 ? 5.569 -20.251 -5.699 1.00 93.94 179 LEU A C 1
ATOM 1354 O O . LEU A 1 179 ? 5.120 -19.886 -6.782 1.00 93.94 179 LEU A O 1
ATOM 1358 N N . LEU A 1 180 ? 6.676 -19.726 -5.166 1.00 93.88 180 LEU A N 1
ATOM 1359 C CA . LEU A 1 180 ? 7.487 -18.706 -5.827 1.00 93.88 180 LEU A CA 1
ATOM 1360 C C . LEU A 1 180 ? 8.989 -19.020 -5.686 1.00 93.88 180 LEU A C 1
ATOM 1362 O O . LEU A 1 180 ? 9.652 -18.489 -4.790 1.00 93.88 180 LEU A O 1
ATOM 1366 N N . PRO A 1 181 ? 9.559 -19.860 -6.572 1.00 91.06 181 PRO A N 1
ATOM 1367 C CA . PRO A 1 181 ? 10.968 -20.254 -6.499 1.00 91.06 181 PRO A CA 1
ATOM 1368 C C . PRO A 1 181 ? 11.951 -19.080 -6.596 1.00 91.06 181 PRO A C 1
ATOM 1370 O O . PRO A 1 181 ? 12.999 -19.086 -5.957 1.00 91.06 181 PRO A O 1
ATOM 1373 N N . CYS A 1 182 ? 11.602 -18.041 -7.358 1.00 90.19 182 CYS A N 1
ATOM 1374 C CA . CYS A 1 182 ? 12.425 -16.848 -7.570 1.00 90.19 182 CYS A CA 1
ATOM 1375 C C . CYS A 1 182 ? 12.254 -15.766 -6.487 1.00 90.19 182 CYS A C 1
ATOM 1377 O O . CYS A 1 182 ? 12.720 -14.642 -6.673 1.00 90.19 182 CYS A O 1
ATOM 1379 N N . ARG A 1 183 ? 11.615 -16.072 -5.347 1.00 93.00 183 ARG A N 1
ATOM 1380 C CA . ARG A 1 183 ? 11.292 -15.079 -4.306 1.00 93.00 183 ARG A CA 1
ATOM 1381 C C . ARG A 1 183 ? 12.490 -14.250 -3.827 1.00 93.00 183 ARG A C 1
ATOM 1383 O O . ARG A 1 183 ? 12.363 -13.036 -3.710 1.00 93.00 183 ARG A O 1
ATOM 1390 N N . GLU A 1 184 ? 13.654 -14.866 -3.629 1.00 91.00 184 GLU A N 1
ATOM 1391 C CA . GLU A 1 184 ? 14.860 -14.172 -3.143 1.00 91.00 184 GLU A CA 1
ATOM 1392 C C . GLU A 1 184 ? 15.406 -13.170 -4.170 1.00 91.00 184 GLU A C 1
ATOM 1394 O O . GLU A 1 184 ? 15.919 -12.115 -3.811 1.00 91.00 184 GLU A O 1
ATOM 1399 N N . GLN A 1 185 ? 15.231 -13.461 -5.463 1.00 91.31 185 GLN A N 1
ATOM 1400 C CA . GLN A 1 185 ? 15.630 -12.568 -6.556 1.00 91.31 185 GLN A CA 1
ATOM 1401 C C . GLN A 1 185 ? 14.680 -11.370 -6.689 1.00 91.31 185 GLN A C 1
ATOM 1403 O O . GLN A 1 185 ? 15.061 -10.335 -7.224 1.00 91.31 185 GLN A O 1
ATOM 1408 N N . ILE A 1 186 ? 13.436 -11.502 -6.217 1.00 94.00 186 ILE A N 1
ATOM 1409 C CA . ILE A 1 186 ? 12.399 -10.471 -6.343 1.00 94.00 186 ILE A CA 1
ATOM 1410 C C . ILE A 1 186 ? 12.358 -9.572 -5.109 1.00 94.00 186 ILE A C 1
ATOM 1412 O O . ILE A 1 186 ? 12.266 -8.355 -5.253 1.00 94.00 186 ILE A O 1
ATOM 1416 N N . LEU A 1 187 ? 12.399 -10.156 -3.907 1.00 95.00 187 LEU A N 1
ATOM 1417 C CA . LEU A 1 187 ? 12.048 -9.486 -2.653 1.00 95.00 187 LEU A CA 1
ATOM 1418 C C . LEU A 1 187 ? 12.797 -8.164 -2.454 1.00 95.00 187 LEU A C 1
ATOM 1420 O O . LEU A 1 187 ? 12.171 -7.108 -2.343 1.00 95.00 187 LEU A O 1
ATOM 1424 N N . GLN A 1 188 ? 14.128 -8.212 -2.417 1.00 95.69 188 GLN A N 1
ATOM 1425 C CA . GLN A 1 188 ? 14.933 -7.033 -2.109 1.00 95.69 188 GLN A CA 1
ATOM 1426 C C . GLN A 1 188 ? 14.935 -6.000 -3.252 1.00 95.69 188 GLN A C 1
ATOM 1428 O O . GLN A 1 188 ? 14.677 -4.828 -2.962 1.00 95.69 188 GLN A O 1
ATOM 1433 N N . PRO A 1 189 ? 15.121 -6.378 -4.537 1.00 95.69 189 PRO A N 1
ATOM 1434 C CA . PRO A 1 189 ? 15.010 -5.424 -5.641 1.00 95.69 189 PRO A CA 1
ATOM 1435 C C . PRO A 1 189 ? 13.641 -4.745 -5.720 1.00 95.69 189 PRO A C 1
ATOM 1437 O O . PRO A 1 189 ? 13.574 -3.531 -5.901 1.00 95.69 189 PRO A O 1
ATOM 1440 N N . ALA A 1 190 ? 12.548 -5.493 -5.540 1.00 96.81 190 ALA A N 1
ATOM 1441 C CA . ALA A 1 190 ? 11.196 -4.941 -5.584 1.00 96.81 190 ALA A CA 1
ATOM 1442 C C . ALA A 1 190 ? 10.921 -3.999 -4.402 1.00 96.81 190 ALA A C 1
ATOM 1444 O O . ALA A 1 190 ? 10.316 -2.942 -4.582 1.00 96.81 190 ALA A O 1
ATOM 1445 N N . LEU A 1 191 ? 11.405 -4.339 -3.201 1.00 97.69 191 LEU A N 1
ATOM 1446 C CA . LEU A 1 191 ? 11.259 -3.479 -2.028 1.00 97.69 191 LEU A CA 1
ATOM 1447 C C . LEU A 1 191 ? 12.019 -2.159 -2.199 1.00 97.69 191 LEU A C 1
ATOM 1449 O O . LEU A 1 191 ? 11.458 -1.100 -1.919 1.00 97.69 191 LEU A O 1
ATOM 1453 N N . HIS A 1 192 ? 13.269 -2.211 -2.667 1.00 96.94 192 HIS A N 1
ATOM 1454 C CA . HIS A 1 192 ? 14.056 -1.007 -2.943 1.00 96.94 192 HIS A CA 1
ATOM 1455 C C . HIS A 1 192 ? 13.387 -0.150 -4.018 1.00 96.94 192 HIS A C 1
ATOM 1457 O O . HIS A 1 192 ? 13.119 1.022 -3.779 1.00 96.94 192 HIS A O 1
ATOM 1463 N N . ALA A 1 193 ? 12.997 -0.753 -5.144 1.00 97.25 193 ALA A N 1
ATOM 1464 C CA . ALA A 1 193 ? 12.346 -0.039 -6.236 1.00 97.25 193 ALA A CA 1
ATOM 1465 C C . ALA A 1 193 ? 11.054 0.668 -5.797 1.00 97.25 193 ALA A C 1
ATOM 1467 O O . ALA A 1 193 ? 10.806 1.811 -6.177 1.00 97.25 193 ALA A O 1
ATOM 1468 N N . SER A 1 194 ? 10.248 0.012 -4.958 1.00 98.38 194 SER A N 1
ATOM 1469 C CA . SER A 1 194 ? 9.031 0.603 -4.404 1.00 98.38 194 SER A CA 1
ATOM 1470 C C . SER A 1 194 ? 9.324 1.810 -3.513 1.00 98.38 194 SER A C 1
ATOM 1472 O O . SER A 1 194 ? 8.663 2.844 -3.631 1.00 98.38 194 SER A O 1
ATOM 1474 N N . ARG A 1 195 ? 10.314 1.687 -2.620 1.00 97.75 195 ARG A N 1
ATOM 1475 C CA . ARG A 1 195 ? 10.685 2.739 -1.665 1.00 97.75 195 ARG A CA 1
ATOM 1476 C C . ARG A 1 195 ? 11.319 3.935 -2.360 1.00 97.75 195 ARG A C 1
ATOM 1478 O O . ARG A 1 195 ? 10.911 5.058 -2.088 1.00 97.75 195 ARG A O 1
ATOM 1485 N N . ASP A 1 196 ? 12.243 3.690 -3.279 1.00 97.25 196 ASP A N 1
ATOM 1486 C CA . ASP A 1 196 ? 12.928 4.745 -4.023 1.00 97.25 196 ASP A CA 1
ATOM 1487 C C . ASP A 1 196 ? 11.950 5.488 -4.942 1.00 97.25 196 ASP A C 1
ATOM 1489 O O . ASP A 1 196 ? 12.008 6.713 -5.057 1.00 97.25 196 ASP A O 1
ATOM 1493 N N . MET A 1 197 ? 10.988 4.772 -5.542 1.00 96.88 197 MET A N 1
ATOM 1494 C CA . MET A 1 197 ? 9.924 5.410 -6.316 1.00 96.88 197 MET A CA 1
ATOM 1495 C C . MET A 1 197 ? 9.007 6.256 -5.426 1.00 96.88 197 MET A C 1
ATOM 1497 O O . MET A 1 197 ? 8.705 7.384 -5.797 1.00 96.88 197 MET A O 1
ATOM 1501 N N . LEU A 1 198 ? 8.569 5.748 -4.265 1.00 96.88 198 LEU A N 1
ATOM 1502 C CA . LEU A 1 198 ? 7.754 6.527 -3.324 1.00 96.88 198 LEU A CA 1
ATOM 1503 C C . LEU A 1 198 ? 8.494 7.785 -2.851 1.00 96.88 198 LEU A C 1
ATOM 1505 O O . LEU A 1 198 ? 7.910 8.864 -2.872 1.00 96.88 198 LEU A O 1
ATOM 1509 N N . ALA A 1 199 ? 9.780 7.670 -2.510 1.00 95.75 199 ALA A N 1
ATOM 1510 C CA . ALA A 1 199 ? 10.616 8.794 -2.089 1.00 95.75 199 ALA A CA 1
ATOM 1511 C C . ALA A 1 199 ? 10.683 9.909 -3.151 1.00 95.75 199 ALA A C 1
ATOM 1513 O O . ALA A 1 199 ? 10.719 11.089 -2.810 1.00 95.75 199 ALA A O 1
ATOM 1514 N N . ALA A 1 200 ? 10.622 9.563 -4.442 1.00 93.06 200 ALA A N 1
ATOM 1515 C CA . ALA A 1 200 ? 10.623 10.546 -5.524 1.00 93.06 200 ALA A CA 1
ATOM 1516 C C . ALA A 1 200 ? 9.365 11.439 -5.555 1.00 93.06 200 ALA A C 1
ATOM 1518 O O . ALA A 1 200 ? 9.409 12.521 -6.136 1.00 93.06 200 ALA A O 1
ATOM 1519 N N . TYR A 1 201 ? 8.248 11.036 -4.942 1.00 92.75 201 TYR A N 1
ATOM 1520 C CA . TYR A 1 201 ? 7.028 11.854 -4.870 1.00 92.75 201 TYR A CA 1
ATOM 1521 C C . TYR A 1 201 ? 6.440 11.957 -3.455 1.00 92.75 201 TYR A C 1
ATOM 1523 O O . TYR A 1 201 ? 5.284 12.354 -3.309 1.00 92.75 201 TYR A O 1
ATOM 1531 N N . GLU A 1 202 ? 7.221 11.647 -2.417 1.00 94.12 202 GLU A N 1
ATOM 1532 C CA . GLU A 1 202 ? 6.705 11.472 -1.056 1.00 94.12 202 GLU A CA 1
ATOM 1533 C C . GLU A 1 202 ? 6.041 12.736 -0.502 1.00 94.12 202 GLU A C 1
ATOM 1535 O O . GLU A 1 202 ? 4.928 12.646 -0.000 1.00 94.12 202 GLU A O 1
ATOM 1540 N N . ASP A 1 203 ? 6.640 13.917 -0.663 1.00 91.38 203 ASP A N 1
ATOM 1541 C CA . ASP A 1 203 ? 6.025 15.164 -0.179 1.00 91.38 203 ASP A CA 1
ATOM 1542 C C . ASP A 1 203 ? 4.635 15.393 -0.793 1.00 91.38 203 ASP A C 1
ATOM 1544 O O . ASP A 1 203 ? 3.683 15.754 -0.102 1.00 91.38 203 ASP A O 1
ATOM 1548 N N . PHE A 1 204 ? 4.496 15.129 -2.097 1.00 90.00 204 PHE A N 1
ATOM 1549 C CA . PHE A 1 204 ? 3.209 15.236 -2.782 1.00 90.00 204 PHE A CA 1
ATOM 1550 C C . PHE A 1 204 ? 2.226 14.177 -2.273 1.00 90.00 204 PHE A C 1
ATOM 1552 O O . PHE A 1 204 ? 1.051 14.467 -2.064 1.00 90.00 204 PHE A O 1
ATOM 1559 N N . ASP A 1 205 ? 2.703 12.949 -2.071 1.00 94.62 205 ASP A N 1
ATOM 1560 C CA . ASP A 1 205 ? 1.915 11.841 -1.536 1.00 94.62 205 ASP A CA 1
ATOM 1561 C C . ASP A 1 205 ? 1.379 12.130 -0.130 1.00 94.62 205 ASP A C 1
ATOM 1563 O O . ASP A 1 205 ? 0.217 11.859 0.157 1.00 94.62 205 ASP A O 1
ATOM 1567 N N . LEU A 1 206 ? 2.206 12.727 0.731 1.00 93.25 206 LEU A N 1
ATOM 1568 C CA . LEU A 1 206 ? 1.834 13.099 2.091 1.00 93.25 206 LEU A CA 1
ATOM 1569 C C . LEU A 1 206 ? 0.769 14.200 2.114 1.00 93.25 206 LEU A C 1
ATOM 1571 O O . LEU A 1 206 ? -0.091 14.185 2.998 1.00 93.25 206 LEU A O 1
ATOM 1575 N N . GLU A 1 207 ? 0.813 15.143 1.168 1.00 92.06 207 GLU A N 1
ATOM 1576 C CA . GLU A 1 207 ? -0.186 16.209 1.036 1.00 92.06 207 GLU A CA 1
ATOM 1577 C C . GLU A 1 207 ? -1.497 15.735 0.398 1.00 92.06 207 GLU A C 1
ATOM 1579 O O . GLU A 1 207 ? -2.579 16.146 0.830 1.00 92.06 207 GLU A O 1
ATOM 1584 N N . TYR A 1 208 ? -1.412 14.836 -0.587 1.00 92.31 208 TYR A N 1
ATOM 1585 C CA . TYR A 1 208 ? -2.548 14.346 -1.373 1.00 92.31 2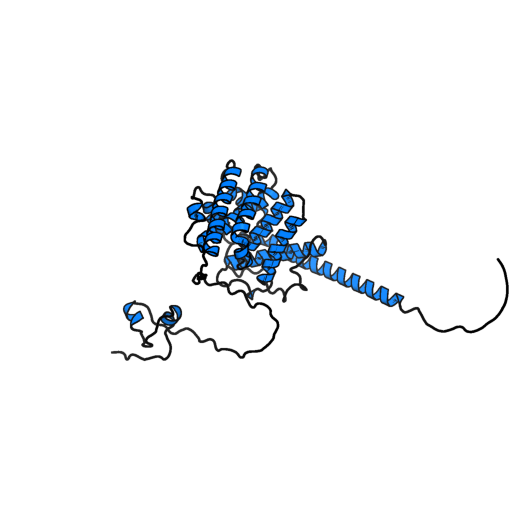08 TYR A CA 1
ATOM 1586 C C . TYR A 1 208 ? -2.613 12.807 -1.403 1.00 92.31 208 TYR A C 1
ATOM 1588 O O . TYR A 1 208 ? -2.498 12.208 -2.487 1.00 92.31 208 TYR A O 1
ATOM 1596 N N . PRO A 1 209 ? -2.798 12.154 -0.238 1.00 96.00 209 PRO A N 1
ATOM 1597 C CA . PRO A 1 209 ? -2.797 10.702 -0.149 1.00 96.00 209 PRO A CA 1
ATOM 1598 C C . PRO A 1 209 ? -4.049 10.093 -0.785 1.00 96.00 209 PRO A C 1
ATOM 1600 O O . PRO A 1 209 ? -5.140 10.665 -0.729 1.00 96.00 209 PRO A O 1
ATOM 1603 N N . ASP A 1 210 ? -3.886 8.902 -1.350 1.00 95.56 210 ASP A N 1
ATOM 1604 C CA . ASP A 1 210 ? -4.962 8.047 -1.849 1.00 95.56 210 ASP A CA 1
ATOM 1605 C C . ASP A 1 210 ? -4.782 6.601 -1.343 1.00 95.56 210 ASP A C 1
ATOM 1607 O O . ASP A 1 210 ? -3.921 6.299 -0.508 1.00 95.56 210 ASP A O 1
ATOM 1611 N N . SER A 1 211 ? -5.613 5.681 -1.825 1.00 97.81 211 SER A N 1
ATOM 1612 C CA . SER A 1 211 ? -5.551 4.266 -1.464 1.00 97.81 211 SER A CA 1
ATOM 1613 C C . SER A 1 211 ? -4.187 3.640 -1.766 1.00 97.81 211 SER A C 1
ATOM 1615 O O . SER A 1 211 ? -3.725 2.788 -1.002 1.00 97.81 211 SER A O 1
ATOM 1617 N N . SER A 1 212 ? -3.495 4.092 -2.817 1.00 97.81 212 SER A N 1
ATOM 1618 C CA . SER A 1 212 ? -2.158 3.606 -3.156 1.00 97.81 212 SER A CA 1
ATOM 1619 C C . SER A 1 212 ? -1.117 4.055 -2.130 1.00 97.81 212 SER A C 1
ATOM 1621 O O . SER A 1 212 ? -0.296 3.233 -1.725 1.00 97.81 212 SER A O 1
ATOM 1623 N N . SER A 1 213 ? -1.204 5.287 -1.613 1.00 98.25 213 SER A N 1
ATOM 1624 C CA . SER A 1 213 ? -0.319 5.814 -0.560 1.00 98.25 213 SER A CA 1
ATOM 1625 C C . SER A 1 213 ? -0.306 4.924 0.687 1.00 98.25 213 SER A C 1
ATOM 1627 O O . SER A 1 213 ? 0.743 4.691 1.300 1.00 98.25 213 SER A O 1
ATOM 1629 N N . LEU A 1 214 ? -1.483 4.409 1.055 1.00 98.62 214 LEU A N 1
ATOM 1630 C CA . LEU A 1 214 ? -1.670 3.497 2.181 1.00 98.62 214 LEU A CA 1
ATOM 1631 C C . LEU A 1 214 ? -1.209 2.080 1.823 1.00 98.62 214 LEU A C 1
ATOM 1633 O O . LEU A 1 214 ? -0.392 1.502 2.539 1.00 98.62 214 LEU A O 1
ATOM 1637 N N . ALA A 1 215 ? -1.686 1.534 0.701 1.00 98.62 215 ALA A N 1
ATOM 1638 C CA . ALA A 1 215 ? -1.377 0.171 0.276 1.00 98.62 215 ALA A CA 1
ATOM 1639 C C . ALA A 1 215 ? 0.131 -0.050 0.069 1.00 98.62 215 ALA A C 1
ATOM 1641 O O . ALA A 1 215 ? 0.667 -1.048 0.546 1.00 98.62 215 ALA A O 1
ATOM 1642 N N . ILE A 1 216 ? 0.836 0.899 -0.563 1.00 98.75 216 ILE A N 1
ATOM 1643 C CA . ILE A 1 216 ? 2.295 0.855 -0.754 1.00 98.75 216 ILE A CA 1
ATOM 1644 C C . ILE A 1 216 ? 3.000 0.665 0.591 1.00 98.75 216 ILE A C 1
ATOM 1646 O O . ILE A 1 216 ? 3.806 -0.252 0.741 1.00 98.75 216 ILE A O 1
ATOM 1650 N N . ARG A 1 217 ? 2.672 1.493 1.588 1.00 98.44 217 ARG A N 1
ATOM 1651 C CA . ARG A 1 217 ? 3.297 1.441 2.917 1.00 98.44 217 ARG A CA 1
ATOM 1652 C C . ARG A 1 217 ? 2.966 0.149 3.663 1.00 98.44 217 ARG A C 1
ATOM 1654 O O . ARG A 1 217 ? 3.852 -0.426 4.293 1.00 98.44 217 ARG A O 1
ATOM 1661 N N . LEU A 1 218 ? 1.738 -0.356 3.551 1.00 98.06 218 LEU A N 1
ATOM 1662 C CA . LEU A 1 218 ? 1.362 -1.646 4.142 1.00 98.06 218 LEU A CA 1
ATOM 1663 C C . LEU A 1 218 ? 2.157 -2.803 3.522 1.00 98.06 218 LEU A C 1
ATOM 1665 O O . LEU A 1 218 ? 2.749 -3.597 4.250 1.00 98.06 218 LEU A O 1
ATOM 1669 N N . PHE A 1 219 ? 2.263 -2.858 2.194 1.00 98.56 219 PHE A N 1
ATOM 1670 C CA . PHE A 1 219 ? 3.044 -3.890 1.511 1.00 98.56 219 PHE A CA 1
ATOM 1671 C C . PHE A 1 219 ? 4.546 -3.790 1.792 1.00 98.56 219 PHE A C 1
ATOM 1673 O O . PHE A 1 219 ? 5.193 -4.808 2.051 1.00 98.56 219 PHE A O 1
ATOM 1680 N N . GLN A 1 220 ? 5.105 -2.576 1.803 1.00 98.19 220 GLN A N 1
ATOM 1681 C CA . GLN A 1 220 ? 6.496 -2.340 2.196 1.00 98.19 220 GLN A CA 1
ATOM 1682 C C . GLN A 1 220 ? 6.750 -2.780 3.641 1.00 98.19 220 GLN A C 1
ATOM 1684 O O . GLN A 1 220 ? 7.779 -3.392 3.918 1.00 98.19 220 GLN A O 1
ATOM 1689 N N . SER A 1 221 ? 5.815 -2.504 4.556 1.00 96.75 221 SER A N 1
ATOM 1690 C CA . SER A 1 221 ? 5.887 -2.951 5.948 1.00 96.75 221 SER A CA 1
ATOM 1691 C C . SER A 1 221 ? 5.944 -4.477 6.044 1.00 96.75 221 SER A C 1
ATOM 1693 O O . SER A 1 221 ? 6.856 -5.010 6.679 1.00 96.75 221 SER A O 1
ATOM 1695 N N . THR A 1 222 ? 5.051 -5.188 5.345 1.00 96.06 222 THR A N 1
ATOM 1696 C CA . THR A 1 222 ? 5.078 -6.656 5.272 1.00 96.06 222 THR A CA 1
ATOM 1697 C C . THR A 1 222 ? 6.415 -7.162 4.733 1.00 96.06 222 THR A C 1
ATOM 1699 O O . THR A 1 222 ? 7.047 -8.014 5.353 1.00 96.06 222 THR A O 1
ATOM 1702 N N . ALA A 1 223 ? 6.895 -6.612 3.617 1.00 97.12 223 ALA A N 1
ATOM 1703 C CA . ALA A 1 223 ? 8.170 -7.024 3.037 1.00 97.12 223 ALA A CA 1
ATOM 1704 C C . ALA A 1 223 ? 9.348 -6.804 4.004 1.00 97.12 223 ALA A C 1
ATOM 1706 O O . ALA A 1 223 ? 10.164 -7.702 4.194 1.00 97.12 223 ALA A O 1
ATOM 1707 N N . LEU A 1 224 ? 9.407 -5.649 4.675 1.00 96.00 224 LEU A N 1
ATOM 1708 C CA . LEU A 1 224 ? 10.442 -5.324 5.663 1.00 96.00 224 LEU A CA 1
ATOM 1709 C C . LEU A 1 224 ? 10.430 -6.270 6.865 1.00 96.00 224 LEU A C 1
ATOM 1711 O O . LEU A 1 224 ? 11.499 -6.682 7.326 1.00 96.00 224 LEU A O 1
ATOM 1715 N N . GLN A 1 225 ? 9.240 -6.608 7.367 1.00 92.56 225 GLN A N 1
ATOM 1716 C CA . GLN A 1 225 ? 9.078 -7.506 8.507 1.00 92.56 225 GLN A CA 1
ATOM 1717 C C . GLN A 1 225 ? 9.667 -8.887 8.206 1.00 92.56 225 GLN A C 1
ATOM 1719 O O . GLN A 1 225 ? 10.390 -9.439 9.034 1.00 92.56 225 GLN A O 1
ATOM 1724 N N . HIS A 1 226 ? 9.393 -9.414 7.013 1.00 91.38 226 HIS A N 1
ATOM 1725 C CA . HIS A 1 226 ? 9.860 -10.731 6.587 1.00 91.38 226 HIS A CA 1
ATOM 1726 C C . HIS A 1 226 ? 11.322 -10.736 6.122 1.00 91.38 226 HIS A C 1
ATOM 1728 O O . HIS A 1 226 ? 12.026 -11.704 6.382 1.00 91.38 226 HIS A O 1
ATOM 1734 N N . LEU A 1 227 ? 11.797 -9.661 5.483 1.00 88.44 227 LEU A N 1
ATOM 1735 C CA . LEU A 1 227 ? 13.175 -9.569 4.992 1.00 88.44 227 LEU A CA 1
ATOM 1736 C C . LEU A 1 227 ? 14.186 -9.396 6.130 1.00 88.44 227 LEU A C 1
ATOM 1738 O O . LEU A 1 227 ? 15.234 -10.030 6.144 1.00 88.44 227 LEU A O 1
ATOM 1742 N N . THR A 1 228 ? 13.905 -8.492 7.070 1.00 81.19 228 THR A N 1
ATOM 1743 C CA . THR A 1 228 ? 14.900 -8.101 8.082 1.00 81.19 228 THR A CA 1
ATOM 1744 C C . THR A 1 228 ? 14.757 -8.869 9.391 1.00 81.19 228 THR A C 1
ATOM 1746 O O . THR A 1 228 ? 15.664 -8.821 10.222 1.00 81.19 228 THR A O 1
ATOM 1749 N N . GLY A 1 229 ? 13.591 -9.479 9.639 1.00 76.44 229 GLY A N 1
ATOM 1750 C CA . GLY A 1 229 ? 13.188 -9.964 10.964 1.00 76.44 229 GLY A CA 1
ATOM 1751 C C . GLY A 1 229 ? 13.077 -8.852 12.021 1.00 76.44 229 GLY A C 1
ATOM 1752 O O . GLY A 1 229 ? 12.739 -9.117 13.174 1.00 76.44 229 GLY A O 1
ATOM 1753 N N . ARG A 1 230 ? 13.357 -7.593 11.650 1.00 75.00 230 ARG A N 1
ATOM 1754 C CA . ARG A 1 230 ? 13.346 -6.426 12.527 1.00 75.00 230 ARG A CA 1
ATOM 1755 C C . ARG A 1 230 ? 12.043 -5.673 12.340 1.00 75.00 230 ARG A C 1
ATOM 1757 O O . ARG A 1 230 ? 11.813 -4.956 11.370 1.00 75.00 230 ARG A O 1
ATOM 1764 N N . ILE A 1 231 ? 11.217 -5.784 13.358 1.00 82.00 231 ILE A N 1
ATOM 1765 C CA . ILE A 1 231 ? 9.883 -5.200 13.419 1.00 82.00 231 ILE A CA 1
ATOM 1766 C C . ILE A 1 231 ? 9.869 -3.663 13.500 1.00 82.00 231 ILE A C 1
ATOM 1768 O O . ILE A 1 231 ? 8.903 -3.047 13.068 1.00 82.00 231 ILE A O 1
ATOM 1772 N N . GLY A 1 232 ? 10.947 -3.017 13.963 1.00 87.38 232 GLY A N 1
ATOM 1773 C CA . GLY A 1 232 ? 10.987 -1.559 14.154 1.00 87.38 232 GLY A CA 1
ATOM 1774 C C . GLY A 1 232 ? 10.753 -0.745 12.873 1.00 87.38 232 GLY A C 1
ATOM 1775 O O . GLY A 1 232 ? 9.860 0.098 12.835 1.00 87.38 232 GLY A O 1
ATOM 1776 N N . VAL A 1 233 ? 11.513 -1.019 11.803 1.00 90.88 233 VAL A N 1
ATOM 1777 C CA . VAL A 1 233 ? 11.360 -0.297 10.522 1.00 90.88 233 VAL A CA 1
ATOM 1778 C C . VAL A 1 233 ? 10.023 -0.642 9.870 1.00 90.88 233 VAL A C 1
ATOM 1780 O O . VAL A 1 233 ? 9.323 0.250 9.394 1.00 90.88 233 VAL A O 1
ATOM 1783 N N . ALA A 1 234 ? 9.634 -1.919 9.902 1.00 92.56 234 ALA A N 1
ATOM 1784 C CA . ALA A 1 234 ? 8.351 -2.370 9.375 1.00 92.56 234 ALA A CA 1
ATOM 1785 C C . ALA A 1 234 ? 7.178 -1.636 10.043 1.00 92.56 234 ALA A C 1
ATOM 1787 O O . ALA A 1 234 ? 6.313 -1.096 9.353 1.00 92.56 234 ALA A O 1
ATOM 1788 N N . TRP A 1 235 ? 7.166 -1.544 11.373 1.00 91.06 235 TRP A N 1
ATOM 1789 C CA . TRP A 1 235 ? 6.115 -0.847 12.112 1.00 91.06 235 TRP A CA 1
ATOM 1790 C C . TRP A 1 235 ? 6.159 0.664 11.957 1.00 91.06 235 TRP A C 1
ATOM 1792 O O . TRP A 1 235 ? 5.102 1.290 11.998 1.00 91.06 235 TRP A O 1
ATOM 1802 N N . HIS A 1 236 ? 7.333 1.262 11.750 1.00 92.38 236 HIS A N 1
ATOM 1803 C CA . HIS A 1 236 ? 7.415 2.681 11.419 1.00 92.38 236 HIS A CA 1
ATOM 1804 C C . HIS A 1 236 ? 6.693 2.969 10.097 1.00 92.38 236 HIS A C 1
ATOM 1806 O O . HIS A 1 236 ? 5.795 3.806 10.062 1.00 92.38 236 HIS A O 1
ATOM 1812 N N . VAL A 1 237 ? 7.010 2.214 9.037 1.00 94.88 237 VAL A N 1
ATOM 1813 C CA . VAL A 1 237 ? 6.352 2.353 7.724 1.00 94.88 237 VAL A CA 1
ATOM 1814 C C . VAL A 1 237 ? 4.852 2.054 7.821 1.00 94.88 237 VAL A C 1
ATOM 1816 O O . VAL A 1 237 ? 4.039 2.778 7.253 1.00 94.88 237 VAL A O 1
ATOM 1819 N N . TYR A 1 238 ? 4.464 1.047 8.607 1.00 94.81 238 TYR A N 1
ATOM 1820 C CA . TYR A 1 238 ? 3.055 0.766 8.892 1.00 94.81 238 TYR A CA 1
ATOM 1821 C C . TYR A 1 238 ? 2.355 1.972 9.531 1.00 94.81 238 TYR A C 1
ATOM 1823 O O . TYR A 1 238 ? 1.286 2.395 9.100 1.00 94.81 238 TYR A O 1
ATOM 1831 N N . SER A 1 239 ? 2.984 2.556 10.553 1.00 93.69 239 SER A N 1
ATOM 1832 C CA . SER A 1 239 ? 2.426 3.675 11.312 1.00 93.69 239 SER A CA 1
ATOM 1833 C C . SER A 1 239 ? 2.299 4.937 10.461 1.00 93.69 239 SER A C 1
ATOM 1835 O O . SER A 1 239 ? 1.375 5.712 10.684 1.00 93.69 239 SER A O 1
ATOM 1837 N N . GLN A 1 240 ? 3.159 5.130 9.454 1.00 95.62 240 GLN A N 1
ATOM 1838 C CA . GLN A 1 240 ? 2.980 6.200 8.469 1.00 95.62 240 GLN A CA 1
ATOM 1839 C C . GLN A 1 240 ? 1.648 6.055 7.715 1.00 95.62 240 GLN A C 1
ATOM 1841 O O . GLN A 1 240 ? 0.914 7.034 7.598 1.00 95.62 240 GLN A O 1
ATOM 1846 N N . ALA A 1 241 ? 1.289 4.844 7.265 1.00 97.38 241 ALA A N 1
ATOM 1847 C CA . ALA A 1 241 ? -0.016 4.598 6.639 1.00 97.38 241 ALA A CA 1
ATOM 1848 C C . ALA A 1 241 ? -1.163 4.899 7.614 1.00 97.38 241 ALA A C 1
ATOM 1850 O O . ALA A 1 241 ? -2.136 5.564 7.264 1.00 97.38 241 ALA A O 1
ATOM 1851 N N . THR A 1 242 ? -1.016 4.486 8.873 1.00 95.44 242 THR A N 1
ATOM 1852 C CA . THR A 1 242 ? -2.012 4.761 9.909 1.00 95.44 242 THR A CA 1
ATOM 1853 C 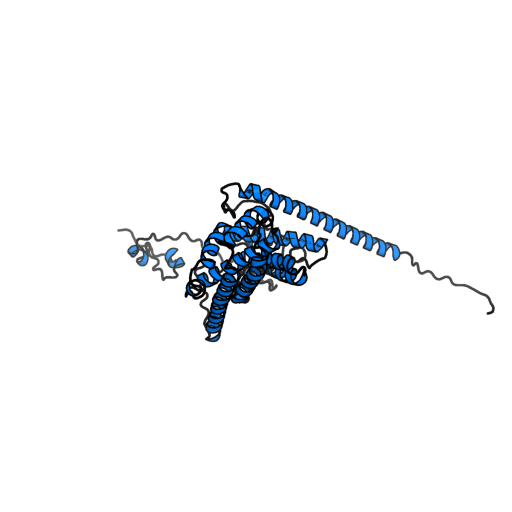C . THR A 1 242 ? -2.200 6.261 10.173 1.00 95.44 242 THR A C 1
ATOM 1855 O O . THR A 1 242 ? -3.327 6.726 10.350 1.00 95.44 242 THR A O 1
ATOM 1858 N N . LEU A 1 243 ? -1.119 7.044 10.173 1.00 94.81 243 LEU A N 1
ATOM 1859 C CA . LEU A 1 243 ? -1.174 8.502 10.318 1.00 94.81 243 LEU A CA 1
ATOM 1860 C C . LEU A 1 243 ? -1.846 9.172 9.113 1.00 94.81 243 LEU A C 1
ATOM 1862 O O . LEU A 1 243 ? -2.637 10.098 9.295 1.00 94.81 243 LEU A O 1
ATOM 1866 N N . LEU A 1 244 ? -1.596 8.681 7.897 1.00 96.88 244 LEU A N 1
ATOM 1867 C CA . LEU A 1 244 ? -2.311 9.141 6.705 1.00 96.88 244 LEU A CA 1
ATOM 1868 C C . LEU A 1 244 ? -3.809 8.835 6.806 1.00 96.88 244 LEU A C 1
ATOM 1870 O O . LEU A 1 244 ? -4.622 9.725 6.571 1.00 96.88 244 LEU A O 1
ATOM 1874 N N . ALA A 1 245 ? -4.192 7.637 7.254 1.00 96.38 245 ALA A N 1
ATOM 1875 C CA . ALA A 1 245 ? -5.596 7.283 7.473 1.00 96.38 245 ALA A CA 1
ATOM 1876 C C . ALA A 1 245 ? -6.291 8.199 8.497 1.00 96.38 245 ALA A C 1
ATOM 1878 O O . ALA A 1 245 ? -7.454 8.570 8.316 1.00 96.38 245 ALA A O 1
ATOM 1879 N N . HIS A 1 246 ? -5.570 8.605 9.547 1.00 93.56 246 HIS A N 1
ATOM 1880 C CA . HIS A 1 246 ? -6.027 9.622 10.497 1.00 93.56 246 HIS A CA 1
ATOM 1881 C C . HIS A 1 246 ? -6.228 10.983 9.841 1.00 93.56 246 HIS A C 1
ATOM 1883 O O . HIS A 1 246 ? -7.299 11.572 9.981 1.00 93.56 246 HIS A O 1
ATOM 1889 N N . ARG A 1 247 ? -5.234 11.465 9.083 1.00 93.44 247 ARG A N 1
ATOM 1890 C CA . ARG A 1 247 ? -5.296 12.747 8.361 1.00 93.44 247 ARG A CA 1
ATOM 1891 C C . ARG A 1 247 ? -6.451 12.778 7.354 1.00 93.44 247 ARG A C 1
ATOM 1893 O O . ARG A 1 247 ? -7.142 13.786 7.239 1.00 93.44 247 ARG A O 1
ATOM 1900 N N . MET A 1 248 ? -6.684 11.663 6.668 1.00 95.25 248 MET A N 1
ATOM 1901 C CA . MET A 1 248 ? -7.794 11.462 5.732 1.00 95.25 248 MET A CA 1
ATOM 1902 C C . MET A 1 248 ? -9.145 11.257 6.433 1.00 95.25 248 MET A C 1
ATOM 1904 O O . MET A 1 248 ? -10.170 11.201 5.761 1.00 95.25 248 MET A O 1
ATOM 1908 N N . ARG A 1 249 ? -9.161 11.136 7.769 1.00 95.06 249 ARG A N 1
ATOM 1909 C CA . ARG A 1 249 ? -10.348 10.854 8.587 1.00 95.06 249 ARG A CA 1
ATOM 1910 C C . ARG A 1 249 ? -11.120 9.621 8.115 1.00 95.06 249 ARG A C 1
ATOM 1912 O O . ARG A 1 249 ? -12.344 9.610 8.137 1.00 95.06 249 ARG A O 1
ATOM 1919 N N . LEU A 1 250 ? -10.413 8.547 7.762 1.00 95.19 250 LEU A N 1
ATOM 1920 C CA . LEU A 1 250 ? -11.044 7.329 7.231 1.00 95.19 250 LEU A CA 1
ATOM 1921 C C . LEU A 1 250 ? -11.964 6.603 8.224 1.00 95.19 250 LEU A C 1
ATOM 1923 O O . LEU A 1 250 ? -12.657 5.678 7.833 1.00 95.19 250 LEU A O 1
ATOM 1927 N N . HIS A 1 251 ? -12.001 7.010 9.495 1.00 93.56 251 HIS A N 1
ATOM 1928 C CA . HIS A 1 251 ? -13.010 6.539 10.447 1.00 93.56 251 HIS A CA 1
ATOM 1929 C C . HIS A 1 251 ? -14.417 7.085 10.149 1.00 93.56 251 HIS A C 1
ATOM 1931 O O . HIS A 1 251 ? -15.391 6.557 10.684 1.00 93.56 251 HIS A O 1
ATOM 1937 N N . ASP A 1 252 ? -14.519 8.136 9.333 1.00 93.44 252 ASP A N 1
ATOM 1938 C CA . ASP A 1 252 ? -15.751 8.836 8.999 1.00 93.44 252 ASP A CA 1
ATOM 1939 C C . ASP A 1 252 ? -16.160 8.572 7.541 1.00 93.44 252 ASP A C 1
ATOM 1941 O O . ASP A 1 252 ? -15.483 9.010 6.611 1.00 93.44 252 ASP A O 1
ATOM 1945 N N . GLU A 1 253 ? -17.294 7.898 7.336 1.00 92.06 253 GLU A N 1
ATOM 1946 C CA . GLU A 1 253 ? -17.831 7.540 6.014 1.00 92.06 253 GLU A CA 1
ATOM 1947 C C . GLU A 1 253 ? -18.004 8.765 5.095 1.00 92.06 253 GLU A C 1
ATOM 1949 O O . GLU A 1 253 ? -17.781 8.693 3.887 1.00 92.06 253 GLU A O 1
ATOM 1954 N N . GLN A 1 254 ? -18.325 9.931 5.668 1.00 92.06 254 GLN A N 1
ATOM 1955 C CA . GLN A 1 254 ? -18.503 11.173 4.908 1.00 92.06 254 GLN A CA 1
ATOM 1956 C C . GLN A 1 254 ? -17.190 11.735 4.349 1.00 92.06 254 GLN A C 1
ATOM 1958 O O . GLN A 1 254 ? -17.220 12.586 3.459 1.00 92.06 254 GLN A O 1
ATOM 1963 N N . SER A 1 255 ? -16.045 11.278 4.863 1.00 93.69 255 SER A N 1
ATOM 1964 C CA . SER A 1 255 ? -14.721 11.702 4.398 1.00 93.69 255 SER A CA 1
ATOM 1965 C C . SER A 1 255 ? -14.264 10.938 3.148 1.00 93.69 255 SER A C 1
ATOM 1967 O O . SER A 1 255 ? -13.285 11.335 2.515 1.00 93.69 255 SER A O 1
ATOM 1969 N N . LEU A 1 256 ? -14.965 9.865 2.758 1.00 92.62 256 LEU A N 1
ATOM 1970 C CA . LEU A 1 256 ? -14.629 9.085 1.568 1.00 92.62 256 LEU A CA 1
ATOM 1971 C C . LEU A 1 256 ? -15.050 9.789 0.263 1.00 92.62 256 LEU A C 1
ATOM 1973 O O . LEU A 1 256 ? -16.094 10.454 0.213 1.00 92.62 256 LEU A O 1
ATOM 1977 N N . PRO A 1 257 ? -14.281 9.615 -0.831 1.00 91.25 257 PRO A N 1
ATOM 1978 C CA . PRO A 1 257 ? -14.580 10.242 -2.112 1.00 91.25 257 PRO A CA 1
ATOM 1979 C C . PRO A 1 257 ? -15.877 9.694 -2.722 1.00 91.25 257 PRO A C 1
ATOM 1981 O O . PRO A 1 257 ? -16.033 8.495 -2.946 1.00 91.25 257 PRO A O 1
ATOM 1984 N N . GLN A 1 258 ? -16.807 10.591 -3.050 1.00 88.06 258 GLN A N 1
ATOM 1985 C CA . GLN A 1 258 ? -18.108 10.215 -3.615 1.00 88.06 258 GLN A CA 1
ATOM 1986 C C . GLN A 1 258 ? -18.027 9.912 -5.120 1.00 88.06 258 GLN A C 1
ATOM 1988 O O . GLN A 1 258 ? -18.717 9.024 -5.612 1.00 88.06 258 GLN A O 1
ATOM 1993 N N . ASP A 1 259 ? -17.127 10.590 -5.838 1.00 90.81 259 ASP A N 1
ATOM 1994 C CA . ASP A 1 259 ? -17.016 10.508 -7.303 1.00 90.81 259 ASP A CA 1
ATOM 1995 C C . ASP A 1 259 ? -16.187 9.309 -7.803 1.00 90.81 259 ASP A C 1
ATOM 1997 O O . ASP A 1 259 ? -16.087 9.080 -9.009 1.00 90.81 259 ASP A O 1
ATOM 2001 N N . ASN A 1 260 ? -15.564 8.545 -6.897 1.00 91.62 260 ASN A N 1
ATOM 2002 C CA . ASN A 1 260 ? -14.735 7.391 -7.242 1.00 91.62 260 ASN A CA 1
ATOM 2003 C C . ASN A 1 260 ? -15.082 6.180 -6.353 1.00 91.62 260 ASN A C 1
ATOM 2005 O O . ASN A 1 260 ? -14.526 6.043 -5.261 1.00 91.62 260 ASN A O 1
ATOM 2009 N N . PRO A 1 261 ? -15.996 5.298 -6.800 1.00 91.94 261 PRO A N 1
ATOM 2010 C CA . PRO A 1 261 ? -16.447 4.160 -6.001 1.00 91.94 261 PRO A CA 1
ATOM 2011 C C . PRO A 1 261 ? -15.341 3.124 -5.752 1.00 91.94 261 PRO A C 1
ATOM 2013 O O . PRO A 1 261 ? -15.285 2.547 -4.671 1.00 91.94 261 PRO A O 1
ATOM 2016 N N . THR A 1 262 ? -14.414 2.922 -6.697 1.00 92.62 262 THR A N 1
ATOM 2017 C CA . THR A 1 262 ? -13.265 2.021 -6.498 1.00 92.62 262 THR A CA 1
ATOM 2018 C C . THR A 1 262 ? -12.365 2.520 -5.374 1.00 92.62 262 THR A C 1
ATOM 2020 O O . THR A 1 262 ? -12.010 1.758 -4.480 1.00 92.62 262 THR A O 1
ATOM 2023 N N . GLU A 1 263 ? -12.030 3.810 -5.397 1.00 94.81 263 GLU A N 1
ATOM 2024 C CA . GLU A 1 263 ? -11.203 4.438 -4.365 1.00 94.81 263 GLU A CA 1
ATOM 2025 C C . GLU A 1 263 ? -11.883 4.389 -2.995 1.00 94.81 263 GLU A C 1
ATOM 2027 O O . GLU A 1 263 ? -11.273 3.989 -2.008 1.00 94.81 263 GLU A O 1
ATOM 2032 N N . ARG A 1 264 ? -13.174 4.726 -2.941 1.00 93.50 264 ARG A N 1
ATOM 2033 C CA . ARG A 1 264 ? -13.987 4.645 -1.723 1.00 93.50 264 ARG A CA 1
ATOM 2034 C C . ARG A 1 264 ? -13.992 3.234 -1.132 1.00 93.50 264 ARG A C 1
ATOM 2036 O O . ARG A 1 264 ? -13.705 3.081 0.056 1.00 93.50 264 ARG A O 1
ATOM 2043 N N . LYS A 1 265 ? -14.227 2.207 -1.957 1.00 92.44 265 LYS A N 1
ATOM 2044 C CA . LYS A 1 265 ? -14.192 0.798 -1.532 1.00 92.44 265 LYS A CA 1
ATOM 2045 C C . LYS A 1 265 ? -12.802 0.399 -1.018 1.00 92.44 265 LYS A C 1
ATOM 2047 O O . LYS A 1 265 ? -12.707 -0.200 0.052 1.00 92.44 265 LYS A O 1
ATOM 2052 N N . LEU A 1 266 ? -11.724 0.785 -1.706 1.00 95.06 266 LEU A N 1
ATOM 2053 C CA . LEU A 1 266 ? -10.348 0.505 -1.269 1.00 95.06 266 LEU A CA 1
ATOM 2054 C C . LEU A 1 266 ? -10.000 1.174 0.063 1.00 95.06 266 LEU A C 1
ATOM 2056 O O . LEU A 1 266 ? -9.496 0.504 0.962 1.00 95.06 266 LEU A O 1
ATOM 2060 N N . LEU A 1 267 ? -10.290 2.469 0.222 1.00 96.12 267 LEU A N 1
ATOM 2061 C CA . LEU A 1 267 ? -10.024 3.207 1.461 1.00 96.12 267 LEU A CA 1
ATOM 2062 C C . LEU A 1 267 ? -10.762 2.600 2.657 1.00 96.12 267 LEU A C 1
ATOM 2064 O O . LEU A 1 267 ? -10.201 2.518 3.752 1.00 96.12 267 LEU A O 1
ATOM 2068 N N . ARG A 1 268 ? -11.986 2.106 2.436 1.00 93.88 268 ARG A N 1
ATOM 2069 C CA . ARG A 1 268 ? -12.761 1.403 3.457 1.00 93.88 268 ARG A CA 1
ATOM 2070 C C . ARG A 1 268 ? -12.057 0.120 3.913 1.00 93.88 268 ARG A C 1
ATOM 2072 O O . ARG A 1 268 ? -11.865 -0.081 5.113 1.00 93.88 268 ARG A O 1
ATOM 2079 N N . TYR A 1 269 ? -11.616 -0.725 2.978 1.00 94.06 269 TYR A N 1
ATOM 2080 C CA . TYR A 1 269 ? -10.870 -1.947 3.310 1.00 94.06 269 TYR A CA 1
ATOM 2081 C C . TYR A 1 269 ? -9.509 -1.663 3.948 1.00 94.06 269 TYR A C 1
ATOM 2083 O O . TYR A 1 269 ? -9.123 -2.352 4.892 1.00 94.06 269 TYR A O 1
ATOM 2091 N N . LEU A 1 270 ? -8.802 -0.633 3.485 1.00 96.31 270 LEU A N 1
ATOM 2092 C CA . LEU A 1 270 ? -7.530 -0.193 4.056 1.00 96.31 270 LEU A CA 1
ATOM 2093 C C . LEU A 1 270 ? -7.691 0.244 5.513 1.00 96.31 270 LEU A C 1
ATOM 2095 O O . LEU A 1 270 ? -6.924 -0.204 6.367 1.00 96.31 270 LEU A O 1
ATOM 2099 N N . PHE A 1 271 ? -8.708 1.056 5.824 1.00 95.31 271 PHE A N 1
ATOM 2100 C CA . PHE A 1 271 ? -9.004 1.437 7.205 1.00 95.31 271 PHE A CA 1
ATOM 2101 C C . PHE A 1 271 ? -9.266 0.211 8.077 1.00 95.31 271 PHE A C 1
ATOM 2103 O O . PHE A 1 271 ? -8.644 0.073 9.129 1.00 95.31 271 PHE A O 1
ATOM 2110 N N . TRP A 1 272 ? -10.145 -0.698 7.645 1.00 92.75 272 TRP A N 1
ATOM 2111 C CA . TRP A 1 272 ? -10.493 -1.871 8.447 1.00 92.75 272 TRP A CA 1
ATOM 2112 C C . TRP A 1 272 ? -9.331 -2.845 8.618 1.00 92.75 272 TRP A C 1
ATOM 2114 O O . TRP A 1 272 ? -9.145 -3.381 9.709 1.00 92.75 272 TRP A O 1
ATOM 2124 N N . HIS A 1 273 ? -8.506 -3.028 7.586 1.00 93.00 273 HIS A N 1
ATOM 2125 C CA . HIS A 1 273 ? -7.270 -3.798 7.687 1.00 93.00 273 HIS A CA 1
ATOM 2126 C C . HIS A 1 273 ? -6.316 -3.179 8.722 1.00 93.00 273 HIS A C 1
ATOM 2128 O O . HIS A 1 273 ? -5.775 -3.884 9.577 1.00 93.00 273 HIS A O 1
ATOM 2134 N N . MET A 1 274 ? -6.163 -1.849 8.711 1.00 94.00 274 MET A N 1
ATOM 2135 C CA . MET A 1 274 ? -5.305 -1.157 9.670 1.00 94.00 274 MET A CA 1
ATOM 2136 C C . MET A 1 274 ? -5.844 -1.168 11.096 1.00 94.00 274 MET A C 1
ATOM 2138 O O . MET A 1 274 ? -5.088 -1.441 12.029 1.00 94.00 274 MET A O 1
ATOM 2142 N N . ASN A 1 275 ? -7.140 -0.919 11.266 1.00 90.94 275 ASN A N 1
ATOM 2143 C CA . ASN A 1 275 ? -7.819 -0.955 12.555 1.00 90.94 275 ASN A CA 1
ATOM 2144 C C . ASN A 1 275 ? -7.696 -2.341 13.206 1.00 90.94 275 ASN A C 1
ATOM 2146 O O . ASN A 1 275 ? -7.358 -2.436 14.385 1.00 90.94 275 ASN A O 1
ATOM 2150 N N . LEU A 1 276 ? -7.860 -3.408 12.419 1.00 88.19 276 LEU A N 1
ATOM 2151 C CA . LEU A 1 276 ? -7.680 -4.781 12.876 1.00 88.19 276 LEU A CA 1
ATOM 2152 C C . LEU A 1 276 ? -6.257 -5.045 13.399 1.00 88.19 276 LEU A C 1
ATOM 2154 O O . LEU A 1 276 ? -6.063 -5.608 14.477 1.00 88.19 276 LEU A O 1
ATOM 2158 N N . SER A 1 277 ? -5.244 -4.598 12.660 1.00 88.75 277 SER A N 1
ATOM 2159 C CA . SER A 1 277 ? -3.853 -4.713 13.100 1.00 88.75 277 SER A CA 1
ATOM 2160 C C . SER A 1 277 ? -3.580 -3.899 14.371 1.00 88.75 277 SER A C 1
ATOM 2162 O O . SER A 1 277 ? -2.858 -4.360 15.253 1.00 88.75 277 SER A O 1
ATOM 2164 N N . ASP A 1 278 ? -4.179 -2.714 14.514 1.00 88.06 278 ASP A N 1
ATOM 2165 C CA . ASP A 1 278 ? -4.054 -1.877 15.713 1.00 88.06 278 ASP A CA 1
ATOM 2166 C C . ASP A 1 278 ? -4.733 -2.499 16.943 1.00 88.06 278 ASP A C 1
ATOM 2168 O O . ASP A 1 278 ? -4.227 -2.356 18.057 1.00 88.06 278 ASP A O 1
ATOM 2172 N N . ILE A 1 279 ? -5.832 -3.242 16.766 1.00 82.44 279 ILE A N 1
ATOM 2173 C CA . ILE A 1 279 ? -6.412 -4.072 17.831 1.00 82.44 279 ILE A CA 1
ATOM 2174 C C . ILE A 1 279 ? -5.376 -5.090 18.312 1.00 82.44 279 ILE A C 1
ATOM 2176 O O . ILE A 1 279 ? -5.094 -5.155 19.508 1.00 82.44 279 ILE A O 1
ATOM 2180 N N . SER A 1 280 ? -4.761 -5.836 17.388 1.00 81.50 280 SER A N 1
ATOM 2181 C CA . SER A 1 280 ? -3.743 -6.835 17.738 1.00 81.50 280 SER A CA 1
ATOM 2182 C C . SER A 1 280 ? -2.548 -6.202 18.463 1.00 81.50 280 SER A C 1
ATOM 2184 O O . SER A 1 280 ? -2.083 -6.728 19.474 1.00 81.50 280 SER A O 1
ATOM 2186 N N . ALA A 1 281 ? -2.118 -5.018 18.019 1.00 82.25 281 ALA A N 1
ATOM 2187 C CA . ALA A 1 281 ? -1.032 -4.268 18.634 1.00 82.25 281 ALA A CA 1
ATOM 2188 C C . ALA A 1 281 ? -1.372 -3.805 20.053 1.00 82.25 281 ALA A C 1
ATOM 2190 O O . ALA A 1 281 ? -0.546 -3.928 20.954 1.00 82.25 281 ALA A O 1
ATOM 2191 N N . ALA A 1 282 ? -2.598 -3.323 20.268 1.00 78.62 282 ALA A N 1
ATOM 2192 C CA . ALA A 1 282 ? -3.073 -2.909 21.581 1.00 78.62 282 ALA A CA 1
ATOM 2193 C C . ALA A 1 282 ? -3.172 -4.087 22.558 1.00 78.62 282 ALA A C 1
ATOM 2195 O O . ALA A 1 282 ? -2.954 -3.897 23.754 1.00 78.62 282 ALA A O 1
ATOM 2196 N N . ILE A 1 283 ? -3.508 -5.288 22.075 1.00 75.69 283 ILE A N 1
ATOM 2197 C CA . ILE A 1 283 ? -3.587 -6.509 22.890 1.00 75.69 283 ILE A CA 1
ATOM 2198 C C . ILE A 1 283 ? -2.181 -6.996 23.258 1.00 75.69 283 ILE A C 1
ATOM 2200 O O . ILE A 1 283 ? -1.915 -7.250 24.432 1.00 75.69 283 ILE A O 1
ATOM 2204 N N . LEU A 1 284 ? -1.291 -7.095 22.268 1.00 79.50 284 LEU A N 1
ATOM 2205 C CA . LEU A 1 284 ? 0.066 -7.633 22.416 1.00 79.50 284 LEU A CA 1
ATOM 2206 C C . LEU A 1 284 ? 1.074 -6.619 22.980 1.00 79.50 284 LEU A C 1
ATOM 2208 O O . LEU A 1 284 ? 2.189 -7.001 23.322 1.00 79.50 284 LEU A O 1
ATOM 2212 N N . SER A 1 285 ? 0.705 -5.338 23.047 1.00 76.69 285 SER A N 1
ATOM 2213 C CA . SER A 1 285 ? 1.566 -4.221 23.459 1.00 76.69 285 SER A CA 1
ATOM 2214 C C . SER A 1 285 ? 2.891 -4.148 22.687 1.00 76.69 285 SER A C 1
ATOM 2216 O O . SER A 1 285 ? 3.913 -3.736 23.231 1.00 76.69 285 SER A O 1
ATOM 2218 N N . ASN A 1 286 ? 2.892 -4.561 21.417 1.00 75.50 286 ASN A N 1
ATOM 2219 C CA . ASN A 1 286 ? 4.108 -4.640 20.601 1.00 75.50 286 ASN A CA 1
ATOM 2220 C C . ASN A 1 286 ? 4.395 -3.352 19.805 1.00 75.50 286 ASN A C 1
ATOM 2222 O O . ASN A 1 286 ? 5.539 -3.114 19.429 1.00 75.50 286 ASN A O 1
ATOM 2226 N N . ARG A 1 287 ? 3.384 -2.502 19.580 1.00 81.50 287 ARG A N 1
ATOM 2227 C CA . ARG A 1 287 ? 3.504 -1.175 18.957 1.00 81.50 287 ARG A CA 1
ATOM 2228 C C . ARG A 1 287 ? 2.365 -0.253 19.398 1.00 81.50 287 ARG A C 1
ATOM 2230 O O . ARG A 1 287 ? 1.371 -0.705 19.962 1.00 81.50 287 ARG A O 1
ATOM 2237 N N . VAL A 1 288 ? 2.497 1.040 19.105 1.00 81.62 288 VAL A N 1
ATOM 2238 C CA . VAL A 1 288 ? 1.447 2.035 19.371 1.00 81.62 288 VAL A CA 1
ATOM 2239 C C . VAL A 1 288 ? 0.245 1.778 18.456 1.00 81.62 288 VAL A C 1
ATOM 2241 O O . VAL A 1 288 ? 0.399 1.675 17.238 1.00 81.62 288 VAL A O 1
ATOM 2244 N N . ALA A 1 289 ? -0.945 1.685 19.050 1.00 85.06 289 ALA A N 1
ATOM 2245 C CA . ALA A 1 289 ? -2.216 1.601 18.338 1.00 85.06 289 ALA A CA 1
ATOM 2246 C C . ALA A 1 289 ? -2.824 3.003 18.215 1.00 85.06 289 ALA A C 1
ATOM 2248 O O . ALA A 1 289 ? -3.037 3.673 19.223 1.00 85.06 289 ALA A O 1
ATOM 2249 N N . LEU A 1 290 ? -3.106 3.441 16.991 1.00 86.56 290 LEU A N 1
ATOM 2250 C CA . LEU A 1 290 ? -3.561 4.797 16.698 1.00 86.56 290 LEU A CA 1
ATOM 2251 C C . LEU A 1 290 ? -5.037 4.826 16.278 1.00 86.56 290 LEU A C 1
ATOM 2253 O O . LEU A 1 290 ? -5.712 5.802 16.568 1.00 86.56 290 LEU A O 1
ATOM 2257 N N . LEU A 1 291 ? -5.590 3.797 15.634 1.00 87.69 291 LEU A N 1
ATOM 2258 C CA . LEU A 1 291 ? -6.972 3.804 15.111 1.00 87.69 291 LEU A CA 1
ATOM 2259 C C . LEU A 1 291 ? -8.021 3.347 16.138 1.00 87.69 291 LEU A C 1
ATOM 2261 O O . LEU A 1 291 ? -8.975 2.649 15.790 1.00 87.69 291 LEU A O 1
ATOM 2265 N N . ARG A 1 292 ? -7.847 3.714 17.413 1.00 83.12 292 ARG A N 1
ATOM 2266 C CA . ARG A 1 292 ? -8.758 3.346 18.511 1.00 83.12 292 ARG A CA 1
ATOM 2267 C C . ARG A 1 292 ? -9.538 4.544 19.052 1.00 83.12 292 ARG A C 1
ATOM 2269 O O . ARG A 1 292 ? -9.126 5.690 18.907 1.00 83.12 292 ARG A O 1
ATOM 2276 N N . LYS A 1 293 ? -10.647 4.252 19.742 1.00 72.88 293 LYS A N 1
ATOM 2277 C CA . LYS A 1 293 ? -11.654 5.220 20.212 1.00 72.88 293 LYS A CA 1
ATOM 2278 C C . LYS A 1 293 ? -11.162 6.406 21.080 1.00 72.88 293 LYS A C 1
ATOM 2280 O O . LYS A 1 293 ? -11.865 7.406 21.031 1.00 72.88 293 LYS A O 1
ATOM 2285 N N . PRO A 1 294 ? -10.013 6.416 21.800 1.00 75.50 294 PRO A N 1
ATOM 2286 C CA . PRO A 1 294 ? -9.541 7.668 22.414 1.00 75.50 294 PRO A CA 1
ATOM 2287 C C . PRO A 1 294 ? -8.707 8.549 21.470 1.00 75.50 294 PRO A C 1
ATOM 2289 O O . PRO A 1 294 ? -8.531 9.732 21.740 1.00 75.50 294 PRO A O 1
ATOM 2292 N N . TYR A 1 295 ? -8.175 7.991 20.381 1.00 83.44 295 TYR A N 1
ATOM 2293 C CA . TYR A 1 295 ? -7.228 8.674 19.491 1.00 83.44 295 TYR A CA 1
ATOM 2294 C C . TYR A 1 295 ? -7.870 9.177 18.193 1.00 83.44 295 TYR A C 1
ATOM 2296 O O . TYR A 1 295 ? -7.216 9.850 17.401 1.00 83.44 295 TYR A O 1
ATOM 2304 N N . LEU A 1 296 ? -9.140 8.844 17.958 1.00 87.19 296 LEU A N 1
ATOM 2305 C CA . LEU A 1 296 ? -9.912 9.320 16.815 1.00 87.19 296 LEU A CA 1
ATOM 2306 C C . LEU A 1 296 ? -10.634 10.626 17.166 1.00 87.19 296 LEU A C 1
ATOM 2308 O O . LEU A 1 296 ? -11.106 10.807 18.285 1.00 87.19 296 LEU A O 1
ATOM 2312 N N . SER A 1 297 ? -10.782 11.517 16.184 1.00 84.44 297 SER A N 1
ATOM 2313 C CA . SER A 1 297 ? -11.511 12.786 16.342 1.00 84.44 297 SER A CA 1
ATOM 2314 C C . SER A 1 297 ? -13.028 12.624 16.524 1.00 84.44 297 SER A C 1
ATOM 2316 O O . SER A 1 297 ? -13.723 13.603 16.786 1.00 84.44 297 SER A O 1
ATOM 2318 N N . GLY A 1 298 ? -13.554 11.412 16.350 1.00 85.81 298 GLY A N 1
ATOM 2319 C CA . GLY A 1 298 ? -14.974 11.095 16.446 1.00 85.81 298 GLY A CA 1
ATOM 2320 C C . GLY A 1 298 ? -15.227 9.584 16.449 1.00 85.81 298 GLY A C 1
ATOM 2321 O O . GLY A 1 298 ? -14.276 8.795 16.413 1.00 85.81 298 GLY A O 1
ATOM 2322 N N . PRO A 1 299 ? -16.503 9.159 16.506 1.00 87.31 299 PRO A N 1
ATOM 2323 C CA . PRO A 1 299 ? -16.854 7.749 16.414 1.00 87.31 299 PRO A CA 1
ATOM 2324 C C . PRO A 1 299 ? -16.489 7.185 15.037 1.00 87.31 299 PRO A C 1
ATOM 2326 O O . PRO A 1 299 ? -16.470 7.906 14.041 1.00 87.31 299 PRO A O 1
ATOM 2329 N N . ILE A 1 300 ? -16.244 5.877 14.978 1.00 90.31 300 ILE A N 1
ATOM 2330 C CA . ILE A 1 300 ? -16.116 5.166 13.704 1.00 90.31 300 ILE A CA 1
ATOM 2331 C C . ILE A 1 300 ? -17.524 5.055 13.107 1.00 90.31 300 ILE A C 1
ATOM 2333 O O . ILE A 1 300 ? -18.357 4.328 13.646 1.00 90.31 300 ILE A O 1
ATOM 2337 N N . THR A 1 301 ? -17.794 5.807 12.040 1.00 91.38 301 THR A N 1
ATOM 2338 C CA . THR A 1 301 ? -19.050 5.741 11.265 1.00 91.38 301 THR A CA 1
ATOM 2339 C C . THR A 1 301 ? -18.905 4.895 10.006 1.00 91.38 301 THR A C 1
ATOM 2341 O O . THR A 1 301 ? -19.910 4.547 9.393 1.00 91.38 301 THR A O 1
ATOM 2344 N N . LEU A 1 302 ? -17.662 4.564 9.643 1.00 88.81 302 LEU A N 1
ATOM 2345 C CA . LEU A 1 302 ? -17.321 3.774 8.472 1.00 88.81 302 LEU A CA 1
ATOM 2346 C C . LEU A 1 302 ? -18.071 2.436 8.453 1.00 88.81 302 LEU A C 1
ATOM 2348 O O . LEU A 1 302 ? -18.110 1.709 9.449 1.00 88.81 302 LEU A O 1
ATOM 2352 N N . GLU A 1 303 ? -18.630 2.073 7.306 1.00 83.25 303 GLU A N 1
ATOM 2353 C CA . GLU A 1 303 ? -19.371 0.825 7.166 1.00 83.25 303 GLU A CA 1
ATOM 2354 C C . GLU A 1 303 ? -18.430 -0.389 7.210 1.00 83.25 303 GLU A C 1
ATOM 2356 O O . GLU A 1 303 ? -17.444 -0.484 6.477 1.00 83.25 303 GLU A O 1
ATOM 2361 N N . GLY A 1 304 ? -18.733 -1.353 8.083 1.00 69.25 304 GLY A N 1
ATOM 2362 C CA . GLY A 1 304 ? -17.907 -2.551 8.284 1.00 69.25 304 GLY A CA 1
ATOM 2363 C C . GLY A 1 304 ? -18.216 -3.733 7.361 1.00 69.25 304 GLY A C 1
ATOM 2364 O O . GLY A 1 304 ? -17.457 -4.708 7.357 1.00 69.25 304 GLY A O 1
ATOM 2365 N N . SER A 1 305 ? -19.360 -3.704 6.672 1.00 65.06 305 SER A N 1
ATOM 2366 C CA . SER A 1 305 ? -19.868 -4.784 5.813 1.00 65.06 305 SER A CA 1
ATOM 2367 C C . SER A 1 305 ? -21.226 -4.389 5.220 1.00 65.06 305 SER A C 1
ATOM 2369 O O . SER A 1 305 ? -22.236 -4.871 5.720 1.00 65.06 305 SER A O 1
ATOM 2371 N N . VAL A 1 306 ? -21.280 -3.549 4.184 1.00 54.38 306 VAL A N 1
ATOM 2372 C CA . VAL A 1 306 ? -22.424 -3.518 3.253 1.00 54.38 306 VAL A CA 1
ATOM 2373 C C . VAL A 1 306 ? -21.943 -3.065 1.874 1.00 54.38 306 VAL A C 1
ATOM 2375 O O . VAL A 1 306 ? -21.273 -2.044 1.711 1.00 54.38 306 VAL A O 1
ATOM 2378 N N . ASP A 1 307 ? -22.281 -3.897 0.902 1.00 59.34 307 ASP A N 1
ATOM 2379 C CA . ASP A 1 307 ? -21.996 -3.829 -0.523 1.00 59.34 307 ASP A CA 1
ATOM 2380 C C . ASP A 1 307 ? -22.918 -2.798 -1.204 1.00 59.34 307 ASP A C 1
ATOM 2382 O O . ASP A 1 307 ? -23.857 -3.132 -1.922 1.00 59.34 307 ASP A O 1
ATOM 2386 N N . HIS A 1 308 ? -22.727 -1.511 -0.895 1.00 54.41 308 HIS A N 1
ATOM 2387 C CA . HIS A 1 308 ? -23.439 -0.426 -1.588 1.00 54.41 308 HIS A CA 1
ATOM 2388 C C . HIS A 1 308 ? -22.756 -0.004 -2.893 1.00 54.41 308 HIS A C 1
ATOM 2390 O O . HIS A 1 308 ? -23.375 0.660 -3.724 1.00 54.41 308 HIS A O 1
ATOM 2396 N N . ASP A 1 309 ? -21.502 -0.410 -3.093 1.00 60.34 309 ASP A N 1
ATOM 2397 C CA . ASP A 1 309 ? -20.753 -0.127 -4.308 1.00 60.34 309 ASP A CA 1
ATOM 2398 C C . ASP A 1 309 ? -20.715 -1.371 -5.191 1.00 60.34 309 ASP A C 1
ATOM 2400 O O . ASP A 1 309 ? -20.007 -2.328 -4.901 1.00 60.34 309 ASP A O 1
ATOM 2404 N N . SER A 1 310 ? -21.395 -1.314 -6.339 1.00 70.56 310 SER A N 1
ATOM 2405 C CA . SER A 1 310 ? -21.391 -2.362 -7.374 1.00 70.56 310 SER A CA 1
ATOM 2406 C C . SER A 1 310 ? -20.012 -2.619 -8.013 1.00 70.56 310 SER A C 1
ATOM 2408 O O . SER A 1 310 ? -19.911 -3.309 -9.027 1.00 70.56 310 SER A O 1
ATOM 2410 N N . VAL A 1 311 ? -18.950 -2.007 -7.487 1.00 86.44 311 VAL A N 1
ATOM 2411 C CA . VAL A 1 311 ? -17.583 -2.127 -7.985 1.00 86.44 311 VAL A CA 1
ATOM 2412 C C . VAL A 1 311 ? -16.947 -3.377 -7.406 1.00 86.44 311 VAL A C 1
ATOM 2414 O O . VAL A 1 311 ? -16.841 -3.520 -6.192 1.00 86.44 311 VAL A O 1
ATOM 2417 N N . GLN A 1 312 ? -16.463 -4.245 -8.283 1.00 89.81 312 GLN A N 1
ATOM 2418 C CA . GLN A 1 312 ? -15.656 -5.402 -7.914 1.00 89.81 312 GLN A CA 1
ATOM 2419 C C . GLN A 1 312 ? -14.178 -4.992 -7.857 1.00 89.81 312 GLN A C 1
ATOM 2421 O O . GLN A 1 312 ? -13.686 -4.285 -8.735 1.00 89.81 312 GLN A O 1
ATOM 2426 N N . LEU A 1 313 ? -13.477 -5.414 -6.811 1.00 90.81 313 LEU A N 1
ATOM 2427 C CA . LEU A 1 313 ? -12.024 -5.339 -6.679 1.00 90.81 313 LEU A CA 1
ATOM 2428 C C . LEU A 1 313 ? -11.293 -6.457 -7.435 1.00 90.81 313 LEU A C 1
ATOM 2430 O O . LEU A 1 313 ? -10.123 -6.281 -7.773 1.00 90.81 313 LEU A O 1
ATOM 2434 N N . THR A 1 314 ? -11.967 -7.572 -7.716 1.00 91.06 314 THR A N 1
ATOM 2435 C CA . THR A 1 314 ? -11.428 -8.733 -8.444 1.00 91.06 314 THR A CA 1
ATOM 2436 C C . THR A 1 314 ? -11.922 -8.806 -9.891 1.00 91.06 314 THR A C 1
ATOM 2438 O O . THR A 1 314 ? -12.952 -8.228 -10.242 1.00 91.06 314 THR A O 1
ATOM 2441 N N . CYS A 1 315 ? -11.227 -9.565 -10.746 1.00 88.31 315 CYS A N 1
ATOM 2442 C CA . CYS A 1 315 ? -11.688 -9.883 -12.103 1.00 88.31 315 CYS A CA 1
ATOM 2443 C C . CYS A 1 315 ? -12.325 -11.280 -12.246 1.00 88.31 315 CYS A C 1
ATOM 2445 O O . CYS A 1 315 ? -12.531 -11.741 -13.368 1.00 88.31 315 CYS A O 1
ATOM 2447 N N . TYR A 1 316 ? -12.664 -11.955 -11.141 1.00 80.56 316 TYR A N 1
ATOM 2448 C CA . TYR A 1 316 ? -13.190 -13.330 -11.154 1.00 80.56 316 TYR A CA 1
ATOM 2449 C C . TYR A 1 316 ? -14.656 -13.457 -11.608 1.00 80.56 316 TYR A C 1
ATOM 2451 O O . TYR A 1 316 ? -15.150 -14.565 -11.802 1.00 80.56 316 TYR A O 1
ATOM 2459 N N . GLY A 1 317 ? -15.348 -12.339 -11.830 1.00 74.44 317 GLY A N 1
ATOM 2460 C CA . GLY A 1 317 ? -16.758 -12.315 -12.218 1.00 74.44 317 GLY A CA 1
ATOM 2461 C C . GLY A 1 317 ? -17.705 -12.116 -11.027 1.00 74.44 317 GLY A C 1
ATOM 2462 O O . GLY A 1 317 ? -17.278 -12.126 -9.871 1.00 74.44 317 GLY A O 1
ATOM 2463 N N . PRO A 1 318 ? -19.002 -11.888 -11.299 1.00 77.94 318 PRO A N 1
ATOM 2464 C CA . PRO A 1 318 ? -19.955 -11.438 -10.289 1.00 77.94 318 PRO A CA 1
ATOM 2465 C C . PRO A 1 318 ? -20.172 -12.480 -9.182 1.00 77.94 318 PRO A C 1
ATOM 2467 O O . PRO A 1 318 ? -20.325 -13.672 -9.452 1.00 77.94 318 PRO A O 1
ATOM 2470 N N . GLY A 1 319 ? -20.205 -12.022 -7.928 1.00 79.88 319 GLY A N 1
ATOM 2471 C CA . GLY A 1 319 ? -20.513 -12.834 -6.744 1.00 79.88 319 GLY A CA 1
ATOM 2472 C C . GLY A 1 319 ? -19.388 -13.756 -6.256 1.00 79.88 319 GLY A C 1
ATOM 2473 O O . GLY A 1 319 ? -19.543 -14.403 -5.219 1.00 79.88 319 GLY A O 1
ATOM 2474 N N . ILE A 1 320 ? -18.255 -13.845 -6.966 1.00 84.50 320 ILE A N 1
ATOM 2475 C CA . ILE A 1 320 ? -17.075 -14.569 -6.465 1.00 84.50 320 ILE A CA 1
ATOM 2476 C C . ILE A 1 320 ? -16.371 -13.750 -5.383 1.00 84.50 320 ILE A C 1
ATOM 2478 O O . ILE A 1 320 ? -15.990 -14.308 -4.355 1.00 84.50 320 ILE A O 1
ATOM 2482 N N . GLU A 1 321 ? -16.254 -12.436 -5.573 1.00 87.62 321 GLU A N 1
ATOM 2483 C CA . GLU A 1 321 ? -15.670 -11.532 -4.580 1.00 87.62 321 GLU A CA 1
ATOM 2484 C C . GLU A 1 321 ? -16.376 -11.632 -3.227 1.00 87.62 321 GLU A C 1
ATOM 2486 O O . GLU A 1 321 ? -15.713 -11.832 -2.215 1.00 87.62 321 GLU A O 1
ATOM 2491 N N . ASP A 1 322 ? -17.709 -11.608 -3.205 1.00 85.38 322 ASP A N 1
ATOM 2492 C CA . ASP A 1 322 ? -18.482 -11.684 -1.959 1.00 85.38 322 ASP A CA 1
ATOM 2493 C C . ASP A 1 322 ? -18.207 -12.984 -1.198 1.00 85.38 322 ASP A C 1
ATOM 2495 O O . ASP A 1 322 ? -18.068 -12.995 0.028 1.00 85.38 322 ASP A O 1
ATOM 2499 N N . LYS A 1 323 ? -18.061 -14.095 -1.933 1.00 86.00 323 LYS A N 1
ATOM 2500 C CA . LYS A 1 323 ? -17.699 -15.394 -1.355 1.00 86.00 323 LYS A CA 1
ATOM 2501 C C . LYS A 1 323 ? -16.277 -15.385 -0.801 1.00 86.00 323 LYS A C 1
ATOM 2503 O O . LYS A 1 323 ? -16.060 -15.915 0.287 1.00 86.00 323 LYS A O 1
ATOM 2508 N N . LEU A 1 324 ? -15.326 -14.778 -1.514 1.00 85.44 324 LEU A N 1
ATOM 2509 C CA . LEU A 1 324 ? -13.941 -14.632 -1.052 1.00 85.44 324 LEU A CA 1
ATOM 2510 C C . LEU A 1 324 ? -13.864 -13.756 0.208 1.00 85.44 324 LEU A C 1
ATOM 2512 O O . LEU A 1 324 ? -13.151 -14.090 1.153 1.00 85.44 324 LEU A O 1
ATOM 2516 N N . LEU A 1 325 ? -14.631 -12.666 0.252 1.00 88.38 325 LEU A N 1
ATOM 2517 C CA . LEU A 1 325 ? -14.605 -11.684 1.336 1.00 88.38 325 LEU A CA 1
ATOM 2518 C C . LEU A 1 325 ? -15.479 -12.062 2.535 1.00 88.38 325 LEU A C 1
ATOM 2520 O O . LEU A 1 325 ? -15.359 -11.450 3.597 1.00 88.38 325 LEU A O 1
ATOM 2524 N N . MET A 1 326 ? -16.295 -13.113 2.435 1.00 87.31 326 MET A N 1
ATOM 2525 C CA . MET A 1 326 ? -17.038 -13.643 3.580 1.00 87.31 326 MET A CA 1
ATOM 2526 C C . MET A 1 326 ? -16.106 -13.971 4.758 1.00 87.31 326 MET A C 1
ATOM 2528 O O . MET A 1 326 ? -16.407 -13.617 5.902 1.00 87.31 326 MET A O 1
ATOM 2532 N N . GLY A 1 327 ? -14.948 -14.582 4.477 1.00 84.44 327 GLY A N 1
ATOM 2533 C CA . GLY A 1 327 ? -13.920 -14.873 5.479 1.00 84.44 327 GLY A CA 1
ATOM 2534 C C . GLY A 1 327 ? -13.319 -13.607 6.092 1.00 84.44 327 GLY A C 1
ATOM 2535 O O . GLY A 1 327 ? -13.210 -13.513 7.314 1.00 84.44 327 GLY A O 1
ATOM 2536 N N . TYR A 1 328 ? -13.015 -12.601 5.266 1.00 88.38 328 TYR A N 1
ATOM 2537 C CA . TYR A 1 328 ? -12.531 -11.295 5.720 1.00 88.38 328 TYR A CA 1
ATOM 2538 C C . TYR A 1 328 ? -13.510 -10.627 6.696 1.00 88.38 328 TYR A C 1
ATOM 2540 O O . TYR A 1 328 ? -13.133 -10.235 7.803 1.00 88.38 328 TYR A O 1
ATOM 2548 N N . HIS A 1 329 ? -14.788 -10.534 6.317 1.00 88.81 329 HIS A N 1
ATOM 2549 C CA . HIS A 1 329 ? -15.813 -9.899 7.144 1.00 88.81 329 HIS A CA 1
ATOM 2550 C C . HIS A 1 329 ? -16.058 -10.663 8.447 1.00 88.81 329 HIS A C 1
ATOM 2552 O O . HIS A 1 329 ? -16.253 -10.040 9.494 1.00 88.81 329 HIS A O 1
ATOM 2558 N N . LEU A 1 330 ? -16.028 -11.999 8.405 1.00 87.31 330 LEU A N 1
ATOM 2559 C CA . LEU A 1 330 ? -16.112 -12.819 9.609 1.00 87.31 330 LEU A CA 1
ATOM 2560 C C . LEU A 1 330 ? -14.910 -12.573 10.526 1.00 87.31 330 LEU A C 1
ATOM 2562 O O . LEU A 1 330 ? -15.108 -12.293 11.706 1.00 87.31 330 LEU A O 1
ATOM 2566 N N . GLY A 1 331 ? -13.691 -12.610 9.981 1.00 86.38 331 GLY A N 1
ATOM 2567 C CA . GLY A 1 331 ? -12.461 -12.338 10.721 1.00 86.38 331 GLY A CA 1
ATOM 2568 C C . GLY A 1 331 ? -12.510 -10.980 11.416 1.00 86.38 331 GLY A C 1
ATOM 2569 O O . GLY A 1 331 ? -12.275 -10.900 12.619 1.00 86.38 331 GLY A O 1
ATOM 2570 N N . ARG A 1 332 ? -12.924 -9.926 10.702 1.00 86.56 332 ARG A N 1
ATOM 2571 C CA . ARG A 1 332 ? -13.096 -8.585 11.279 1.00 86.56 332 ARG A CA 1
ATOM 2572 C C . ARG A 1 332 ? -14.023 -8.595 12.497 1.00 86.56 332 ARG A C 1
ATOM 2574 O O . ARG A 1 332 ? -13.653 -8.058 13.533 1.00 86.56 332 ARG A O 1
ATOM 2581 N N . ARG A 1 333 ? -15.206 -9.215 12.391 1.00 87.00 333 ARG A N 1
ATOM 2582 C CA . ARG A 1 333 ? -16.173 -9.287 13.506 1.00 87.00 333 ARG A CA 1
ATOM 2583 C C . ARG A 1 333 ? -15.625 -10.063 14.701 1.00 87.00 333 ARG A C 1
ATOM 2585 O O . ARG A 1 333 ? -15.821 -9.641 15.833 1.00 87.00 333 ARG A O 1
ATOM 2592 N N . VAL A 1 334 ? -14.929 -11.175 14.459 1.00 88.06 334 VAL A N 1
ATOM 2593 C CA . VAL A 1 334 ? -14.307 -11.972 15.530 1.00 88.06 334 VAL A CA 1
ATOM 2594 C C . VAL A 1 334 ? -13.305 -11.129 16.316 1.00 88.06 334 VAL A C 1
ATOM 2596 O O . VAL A 1 334 ? -13.321 -11.136 17.543 1.00 88.06 334 VAL A O 1
ATOM 2599 N N . TRP A 1 335 ? -12.461 -10.372 15.620 1.00 83.44 335 TRP A N 1
ATOM 2600 C CA . TRP A 1 335 ? -11.465 -9.523 16.263 1.00 83.44 335 TRP A CA 1
ATOM 2601 C C . TRP A 1 335 ? -12.049 -8.296 16.960 1.00 83.44 335 TRP A C 1
ATOM 2603 O O . TRP A 1 335 ? -11.521 -7.898 17.993 1.00 83.44 335 TRP A O 1
ATOM 2613 N N . ASP A 1 336 ? -13.134 -7.730 16.436 1.00 82.69 336 ASP A N 1
ATOM 2614 C CA . ASP A 1 336 ? -13.885 -6.654 17.093 1.00 82.69 336 ASP A CA 1
ATOM 2615 C C . ASP A 1 336 ? -14.430 -7.136 18.449 1.00 82.69 336 ASP A C 1
ATOM 2617 O O . ASP A 1 336 ? -14.136 -6.556 19.493 1.00 82.69 336 ASP A O 1
ATOM 2621 N N . HIS A 1 337 ? -15.083 -8.305 18.467 1.00 86.12 337 HIS A N 1
ATOM 2622 C CA . HIS A 1 337 ? -15.527 -8.936 19.711 1.00 86.12 337 HIS A CA 1
ATOM 2623 C C . HIS A 1 337 ? -14.366 -9.287 20.652 1.00 86.12 337 HIS A C 1
ATOM 2625 O O . HIS A 1 337 ? -14.470 -9.090 21.862 1.00 86.12 337 HIS A O 1
ATOM 2631 N N . ALA A 1 338 ? -13.244 -9.787 20.124 1.00 83.25 338 ALA A N 1
ATOM 2632 C CA . ALA A 1 338 ? -12.061 -10.067 20.936 1.00 83.25 338 ALA A CA 1
ATOM 2633 C C . ALA A 1 338 ? -11.488 -8.789 21.574 1.00 83.25 338 ALA A C 1
ATOM 2635 O O . ALA A 1 338 ? -11.070 -8.818 22.732 1.00 83.25 338 ALA A O 1
ATOM 2636 N N . ALA A 1 339 ? -11.496 -7.666 20.850 1.00 79.81 339 ALA A N 1
ATOM 2637 C CA . ALA A 1 339 ? -11.066 -6.371 21.365 1.00 79.81 339 ALA A CA 1
ATOM 2638 C C . ALA A 1 339 ? -11.946 -5.906 22.530 1.00 79.81 339 ALA A C 1
ATOM 2640 O O . ALA A 1 339 ? -11.410 -5.514 23.564 1.00 79.81 339 ALA A O 1
ATOM 2641 N N . ASP A 1 340 ? -13.270 -5.999 22.382 1.00 82.88 340 ASP A N 1
ATOM 2642 C CA . ASP A 1 340 ? -14.230 -5.624 23.427 1.00 82.88 340 ASP A CA 1
ATOM 2643 C C . ASP A 1 340 ? -14.045 -6.466 24.698 1.00 82.88 340 ASP A C 1
ATOM 2645 O O . ASP A 1 340 ? -14.072 -5.942 25.817 1.00 82.88 340 ASP A O 1
ATOM 2649 N N . ILE A 1 341 ? -13.796 -7.771 24.542 1.00 85.75 341 ILE A N 1
ATOM 2650 C CA . ILE A 1 341 ? -13.503 -8.672 25.664 1.00 85.75 341 ILE A CA 1
ATOM 2651 C C . ILE A 1 341 ? -12.220 -8.236 26.382 1.00 85.75 341 ILE A C 1
ATOM 2653 O O . ILE A 1 341 ? -12.217 -8.116 27.610 1.00 85.75 341 ILE A O 1
ATOM 2657 N N . VAL A 1 342 ? -11.134 -7.979 25.643 1.00 80.81 342 VAL A N 1
ATOM 2658 C CA . VAL A 1 342 ? -9.851 -7.571 26.240 1.00 80.81 342 VAL A CA 1
ATOM 2659 C C . VAL A 1 342 ? -9.965 -6.221 26.948 1.00 80.81 342 VAL A C 1
ATOM 2661 O O . VAL A 1 342 ? -9.447 -6.074 28.058 1.00 80.81 342 VAL A O 1
ATOM 2664 N N . ASP A 1 343 ? -10.659 -5.253 26.353 1.00 77.88 343 ASP A N 1
ATOM 2665 C CA . ASP A 1 343 ? -10.892 -3.948 26.973 1.00 77.88 343 ASP A CA 1
ATOM 2666 C C . ASP A 1 343 ? -11.695 -4.097 28.275 1.00 77.88 343 ASP A C 1
ATOM 2668 O O . ASP A 1 343 ? -11.295 -3.561 29.309 1.00 77.88 343 ASP A O 1
ATOM 2672 N N . THR A 1 344 ? -12.747 -4.923 28.273 1.00 85.12 344 THR A N 1
ATOM 2673 C CA . THR A 1 344 ? -13.551 -5.216 29.473 1.00 85.12 344 THR A CA 1
ATOM 2674 C C . THR A 1 344 ? -12.708 -5.855 30.581 1.00 85.12 344 THR A C 1
ATOM 2676 O O . THR A 1 344 ? -12.793 -5.465 31.748 1.00 85.12 344 THR A O 1
ATOM 2679 N N . MET A 1 345 ? -11.845 -6.817 30.234 1.00 84.00 345 MET A N 1
ATOM 2680 C CA . MET A 1 345 ? -10.931 -7.451 31.191 1.00 84.00 345 MET A CA 1
ATOM 2681 C C . MET A 1 345 ? -9.955 -6.442 31.810 1.00 84.00 345 MET A C 1
ATOM 2683 O O . MET A 1 345 ? -9.697 -6.495 33.016 1.00 84.00 345 MET A O 1
ATOM 2687 N N . ARG A 1 346 ? -9.421 -5.513 31.006 1.00 80.12 346 ARG A N 1
ATOM 2688 C CA . ARG A 1 346 ? -8.514 -4.456 31.479 1.00 80.12 346 ARG A CA 1
ATOM 2689 C C . ARG A 1 346 ? -9.222 -3.495 32.423 1.00 80.12 346 ARG A C 1
ATOM 2691 O O . ARG A 1 346 ? -8.722 -3.280 33.526 1.00 80.12 346 ARG A O 1
ATOM 2698 N N . SER A 1 347 ? -10.408 -3.011 32.053 1.00 81.69 347 SER A N 1
ATOM 2699 C CA . SER A 1 347 ? -11.208 -2.142 32.917 1.00 81.69 347 SER A CA 1
ATOM 2700 C C . SER A 1 347 ? -11.525 -2.819 34.252 1.00 81.69 347 SER A C 1
ATOM 2702 O O . SER A 1 347 ? -11.320 -2.214 35.301 1.00 81.69 347 SER A O 1
ATOM 2704 N N . ASN A 1 348 ? -11.926 -4.092 34.259 1.00 83.56 348 ASN A N 1
ATOM 2705 C CA . ASN A 1 348 ? -12.203 -4.817 35.506 1.00 83.56 348 ASN A CA 1
ATOM 2706 C C . ASN A 1 348 ? -10.958 -4.969 36.397 1.00 83.56 348 ASN A C 1
ATOM 2708 O O . ASN A 1 348 ? -11.051 -4.835 37.618 1.00 83.56 348 ASN A O 1
ATOM 2712 N N . LYS A 1 349 ? -9.780 -5.202 35.804 1.00 79.56 349 LYS A N 1
ATOM 2713 C CA . LYS A 1 349 ? -8.510 -5.273 36.543 1.00 79.56 349 LYS A CA 1
ATOM 2714 C C . LYS A 1 349 ? -8.152 -3.935 37.194 1.00 79.56 349 LYS A C 1
ATOM 2716 O O . LYS A 1 349 ? -7.696 -3.914 38.338 1.00 79.56 349 LYS A O 1
ATOM 2721 N N . GLU A 1 350 ? -8.361 -2.826 36.492 1.00 75.00 350 GLU A N 1
ATOM 2722 C CA . GLU A 1 350 ? -8.134 -1.476 37.021 1.00 75.00 350 GLU A CA 1
ATOM 2723 C C . GLU A 1 350 ? -9.089 -1.158 38.176 1.00 75.00 350 GLU A C 1
ATOM 2725 O O . GLU A 1 350 ? -8.640 -0.693 39.227 1.00 75.00 350 GLU A O 1
ATOM 2730 N N . HIS A 1 351 ? -10.373 -1.511 38.040 1.00 72.81 351 HIS A N 1
ATOM 2731 C CA . HIS A 1 351 ? -11.360 -1.353 39.110 1.00 72.81 351 HIS A CA 1
ATOM 2732 C C . HIS A 1 351 ? -10.974 -2.174 40.347 1.00 72.81 351 HIS A C 1
ATOM 2734 O O . HIS A 1 351 ? -10.882 -1.603 41.432 1.00 72.81 351 HIS A O 1
ATOM 2740 N N . ALA A 1 352 ? -10.628 -3.457 40.190 1.00 69.38 352 ALA A N 1
ATOM 2741 C CA . ALA A 1 352 ? -10.190 -4.312 41.299 1.00 69.38 352 ALA A CA 1
ATOM 2742 C C . ALA A 1 352 ? -8.929 -3.773 42.010 1.00 69.38 352 ALA A C 1
ATOM 2744 O O . ALA A 1 352 ? -8.833 -3.791 43.241 1.00 69.38 352 ALA A O 1
ATOM 2745 N N . SER A 1 353 ? -7.979 -3.234 41.238 1.00 64.94 353 SER A N 1
ATOM 2746 C CA . SER A 1 353 ? -6.753 -2.615 41.759 1.00 64.94 353 SER A CA 1
ATOM 2747 C C . SER A 1 353 ? -7.039 -1.317 42.524 1.00 64.94 353 SER A C 1
ATOM 2749 O O . SER A 1 353 ? -6.381 -1.027 43.523 1.00 64.94 353 SER A O 1
ATOM 2751 N N . SER A 1 354 ? -8.022 -0.531 42.076 1.00 60.97 354 SER A N 1
ATOM 2752 C CA . SER A 1 354 ? -8.439 0.706 42.744 1.00 60.97 354 SER A CA 1
ATOM 2753 C C . SER 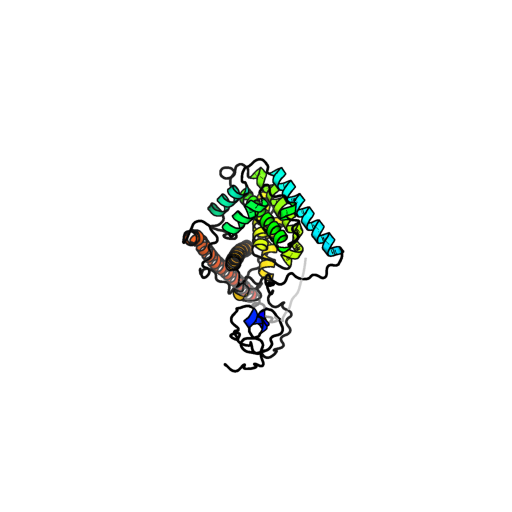A 1 354 ? -9.178 0.429 44.059 1.00 60.97 354 SER A C 1
ATOM 2755 O O . SER A 1 354 ? -8.830 1.016 45.082 1.00 60.97 354 SER A O 1
ATOM 2757 N N . THR A 1 355 ? -10.091 -0.547 44.092 1.00 60.00 355 THR A N 1
ATOM 2758 C CA . THR A 1 355 ? -10.792 -0.957 45.320 1.00 60.00 355 THR A CA 1
ATOM 2759 C C . THR A 1 355 ? -9.846 -1.534 46.374 1.00 60.00 355 THR A C 1
ATOM 2761 O O . THR A 1 355 ? -10.022 -1.254 47.555 1.00 60.00 355 THR A O 1
ATOM 2764 N N . SER A 1 356 ? -8.793 -2.253 45.964 1.00 54.03 356 SER A N 1
ATOM 2765 C CA . SER A 1 356 ? -7.760 -2.764 46.881 1.00 54.03 356 SER A CA 1
ATOM 2766 C C . SER A 1 356 ? -6.902 -1.653 47.515 1.00 54.03 356 SER A C 1
ATOM 2768 O O . SER A 1 356 ? -6.490 -1.770 48.669 1.00 54.03 356 SER A O 1
ATOM 2770 N N . LYS A 1 357 ? -6.648 -0.548 46.799 1.00 50.75 357 LYS A N 1
ATOM 2771 C CA . LYS A 1 357 ? -5.923 0.612 47.353 1.00 50.75 357 LYS A CA 1
ATOM 2772 C C . LYS A 1 357 ? -6.772 1.410 48.349 1.00 50.75 357 LYS A C 1
ATOM 2774 O O . LYS A 1 357 ? -6.236 1.906 49.339 1.00 50.75 357 LYS A O 1
ATOM 2779 N N . TYR A 1 358 ? -8.083 1.492 48.122 1.00 45.53 358 TYR A N 1
ATOM 2780 C CA . TYR A 1 358 ? -9.014 2.137 49.052 1.00 45.53 358 TYR A CA 1
ATOM 2781 C C . TYR A 1 358 ? -9.300 1.289 50.302 1.00 45.53 358 TYR A C 1
ATOM 2783 O O . TYR A 1 358 ? -9.472 1.848 51.379 1.00 45.53 358 TYR A O 1
ATOM 2791 N N . SER A 1 359 ? -9.273 -0.046 50.220 1.00 46.59 359 SER A N 1
ATOM 2792 C CA . SER A 1 359 ? -9.430 -0.900 51.409 1.00 46.59 359 SER A CA 1
ATOM 2793 C C . SER A 1 359 ? -8.215 -0.880 52.346 1.00 46.59 359 SER A C 1
ATOM 2795 O O . SER A 1 359 ? -8.373 -1.106 53.542 1.00 46.59 359 SER A O 1
ATOM 2797 N N . ASN A 1 360 ? -7.018 -0.565 51.838 1.00 45.47 360 ASN A N 1
ATOM 2798 C CA . ASN A 1 360 ? -5.792 -0.493 52.647 1.00 45.47 360 ASN A CA 1
ATOM 2799 C C . ASN A 1 360 ? -5.529 0.888 53.280 1.00 45.47 360 ASN A C 1
ATOM 2801 O O . ASN A 1 360 ? -4.530 1.048 53.970 1.00 45.47 360 ASN A O 1
ATOM 2805 N N . THR A 1 361 ? -6.393 1.883 53.057 1.00 44.75 361 THR A N 1
ATOM 2806 C CA . THR A 1 361 ? -6.237 3.250 53.600 1.00 44.75 361 THR A CA 1
ATOM 2807 C C . THR A 1 361 ? -7.267 3.610 54.677 1.00 44.75 361 THR A C 1
ATOM 2809 O O . THR A 1 361 ? -7.272 4.736 55.163 1.00 44.75 361 THR A O 1
ATOM 2812 N N . VAL A 1 362 ? -8.120 2.663 55.094 1.00 42.84 362 VAL A N 1
ATOM 2813 C CA . VAL A 1 362 ? -9.202 2.896 56.080 1.00 42.84 362 VAL A CA 1
ATOM 2814 C C . VAL A 1 362 ? -8.893 2.312 57.476 1.00 42.84 362 VAL A C 1
ATOM 2816 O O . VAL A 1 362 ? -9.680 2.474 58.402 1.00 42.84 362 VAL A O 1
ATOM 2819 N N . TYR A 1 363 ? -7.712 1.723 57.688 1.00 40.44 363 TYR A N 1
ATOM 2820 C CA . TYR A 1 363 ? -7.247 1.276 59.011 1.00 40.44 363 TYR A CA 1
ATOM 2821 C C . TYR A 1 363 ? -6.012 2.053 59.484 1.00 40.44 363 TYR A C 1
ATOM 2823 O O . TYR A 1 363 ? -4.974 1.467 59.739 1.00 40.44 363 TYR A O 1
ATOM 2831 N N . ASP A 1 364 ? -6.135 3.369 59.638 1.00 42.81 364 ASP A N 1
ATOM 2832 C CA . ASP A 1 364 ? -5.273 4.127 60.553 1.00 42.81 364 ASP A CA 1
ATOM 2833 C C . ASP A 1 364 ? -6.150 5.128 61.312 1.00 42.81 364 ASP A C 1
ATOM 2835 O O . ASP A 1 364 ? -6.376 6.265 60.901 1.00 42.81 364 ASP A O 1
ATOM 2839 N N . SER A 1 365 ? -6.730 4.650 62.415 1.00 34.12 365 SER A N 1
ATOM 2840 C CA . SER A 1 365 ? -7.454 5.476 63.381 1.00 34.12 365 SER A CA 1
ATOM 2841 C C . SER A 1 365 ? -6.445 6.197 64.283 1.00 34.12 365 SER A C 1
ATOM 2843 O O . SER A 1 365 ? -5.699 5.521 64.995 1.00 34.12 365 SER A O 1
ATOM 2845 N N . PRO A 1 366 ? -6.444 7.540 64.356 1.00 42.47 366 PRO A N 1
ATOM 2846 C CA . PRO A 1 366 ? -5.619 8.271 65.299 1.00 42.47 366 PRO A CA 1
ATOM 2847 C C . PRO A 1 366 ? -6.412 8.470 66.593 1.00 42.47 366 PRO A C 1
ATOM 2849 O O . PRO A 1 366 ? -7.226 9.384 66.690 1.00 42.47 366 PRO A O 1
ATOM 2852 N N . TYR A 1 367 ? -6.172 7.642 67.612 1.00 33.72 367 TYR A N 1
ATOM 2853 C CA . TYR A 1 367 ? -6.476 8.047 68.987 1.00 33.72 367 TYR A CA 1
ATOM 2854 C C . TYR A 1 367 ? -5.285 7.796 69.921 1.00 33.72 367 TYR A C 1
ATOM 2856 O O . TYR A 1 367 ? -4.632 6.756 69.821 1.00 33.72 367 TYR A O 1
ATOM 2864 N N . PRO A 1 368 ? -4.971 8.758 70.811 1.00 46.84 368 PRO A N 1
ATOM 2865 C CA . PRO A 1 368 ? -3.734 8.781 71.571 1.00 46.84 368 PRO A CA 1
ATOM 2866 C C . PRO A 1 368 ? -3.913 8.051 72.905 1.00 46.84 368 PRO A C 1
ATOM 2868 O O . PRO A 1 368 ? -4.793 8.397 73.691 1.00 46.84 368 PRO A O 1
ATOM 2871 N N . ASN A 1 369 ? -3.039 7.091 73.210 1.00 37.53 369 ASN A N 1
ATOM 2872 C CA . ASN A 1 369 ? -2.928 6.563 74.568 1.00 37.53 369 ASN A CA 1
ATOM 2873 C C . ASN A 1 369 ? -1.885 7.366 75.353 1.00 37.53 369 ASN A C 1
ATOM 2875 O O . ASN A 1 369 ? -0.681 7.269 75.124 1.00 37.53 369 ASN A O 1
ATOM 2879 N N . GLN A 1 370 ? -2.382 8.175 76.288 1.00 36.22 370 GLN A N 1
ATOM 2880 C CA . GLN A 1 370 ? -1.611 8.726 77.395 1.00 36.22 370 GLN A CA 1
ATOM 2881 C C . GLN A 1 370 ? -1.542 7.730 78.563 1.00 36.22 370 GLN A C 1
ATOM 2883 O O . GLN A 1 370 ? -2.524 7.051 78.855 1.00 36.22 370 GLN A O 1
ATOM 2888 N N . LYS A 1 371 ? -0.430 7.846 79.313 1.00 36.94 371 LYS A N 1
ATOM 2889 C CA . LYS A 1 371 ? -0.096 7.282 80.643 1.00 36.94 371 LYS A CA 1
ATOM 2890 C C . LYS A 1 371 ? 0.442 5.842 80.615 1.00 36.94 371 LYS A C 1
ATOM 2892 O O . LYS A 1 371 ? -0.108 4.991 79.943 1.00 36.94 371 LYS A O 1
ATOM 2897 N N . SER A 1 372 ? 1.483 5.459 81.355 1.00 33.81 372 SER A N 1
ATOM 2898 C CA . SER A 1 372 ? 2.383 6.149 82.292 1.00 33.81 372 SER A CA 1
ATOM 2899 C C . SER A 1 372 ? 3.385 5.120 82.834 1.00 33.81 372 SER A C 1
ATOM 2901 O O . SER A 1 372 ? 2.965 4.022 83.179 1.00 33.81 372 SER A O 1
ATOM 2903 N N . GLY A 1 373 ? 4.638 5.531 83.054 1.00 29.77 373 GLY A N 1
ATOM 2904 C CA . GLY A 1 373 ? 5.447 5.049 84.181 1.00 29.77 373 GLY A CA 1
ATOM 2905 C C . GLY A 1 373 ? 6.423 3.893 83.934 1.00 29.77 373 GLY A C 1
ATOM 2906 O O . GLY A 1 373 ? 6.023 2.777 83.641 1.00 29.77 373 GLY A O 1
ATOM 2907 N N . GLY A 1 374 ? 7.698 4.154 84.247 1.00 31.36 374 GLY A N 1
ATOM 2908 C CA . GLY A 1 374 ? 8.482 3.203 85.042 1.00 31.36 374 GLY A CA 1
ATOM 2909 C C . GLY A 1 374 ? 9.698 2.544 84.390 1.00 31.36 374 GLY A C 1
ATOM 2910 O O . GLY A 1 374 ? 9.614 1.423 83.928 1.00 31.36 374 GLY A O 1
ATOM 2911 N N . SER A 1 375 ? 10.847 3.215 84.534 1.00 33.28 375 SER A N 1
ATOM 2912 C CA . SER A 1 375 ? 12.149 2.664 84.966 1.00 33.28 375 SER A CA 1
ATOM 2913 C C . SER A 1 375 ? 12.812 1.470 84.240 1.00 33.28 375 SER A C 1
ATOM 2915 O O . SER A 1 375 ? 12.354 0.339 84.313 1.00 33.28 375 SER A O 1
ATOM 2917 N N . ARG A 1 376 ? 14.072 1.753 83.863 1.00 36.16 376 ARG A N 1
ATOM 2918 C CA . ARG A 1 376 ? 15.308 0.959 84.060 1.00 36.16 376 ARG A CA 1
ATOM 2919 C C . ARG A 1 376 ? 15.730 -0.095 83.019 1.00 36.16 376 ARG A C 1
ATOM 2921 O O . ARG A 1 376 ? 15.210 -1.198 82.985 1.00 36.16 376 ARG A O 1
ATOM 2928 N N . ASN A 1 377 ? 16.893 0.237 82.439 1.00 35.34 377 ASN A N 1
ATOM 2929 C CA . ASN A 1 377 ? 18.168 -0.505 82.483 1.00 35.34 377 ASN A CA 1
ATOM 2930 C C . ASN A 1 377 ? 18.524 -1.499 81.361 1.00 35.34 377 ASN A C 1
ATOM 2932 O O . ASN A 1 377 ? 17.793 -2.452 81.151 1.00 35.34 377 ASN A O 1
ATOM 2936 N N . PHE A 1 378 ? 19.746 -1.272 80.829 1.00 36.19 378 PHE A N 1
ATOM 2937 C CA . PHE A 1 378 ? 20.793 -2.192 80.320 1.00 36.19 378 PHE A CA 1
ATOM 2938 C C . PHE A 1 378 ? 20.372 -3.234 79.259 1.00 36.19 378 PHE A C 1
ATOM 2940 O O . PHE A 1 378 ? 19.385 -3.932 79.419 1.00 36.19 378 PHE A O 1
ATOM 2947 N N . SER A 1 379 ? 21.069 -3.419 78.138 1.00 39.00 379 SER A N 1
ATOM 2948 C CA . SER A 1 379 ? 22.499 -3.321 77.812 1.00 39.00 379 SER A CA 1
ATOM 2949 C C . SER A 1 379 ? 22.686 -3.041 76.324 1.00 39.00 379 SER A C 1
ATOM 2951 O O . SER A 1 379 ? 21.759 -3.375 75.552 1.00 39.00 379 SER A O 1
#

InterPro domains:
  IPR001138 Zn(2)Cys(6) fungal-type DNA-binding domain [SM00066] (5-48)
  IPR001138 Zn(2)Cys(6) fungal-type DNA-binding domain [cd00067] (8-39)
  IPR036864 Zn(2)-C6 fungal-type DNA-binding domain superfamily [G3DSA:4.10.240.10] (8-79)
  IPR036864 Zn(2)-C6 fungal-type DNA-binding domain superfamily [SSF57701] (4-48)
  IPR050987 ABC-transporter-regulating transcription factor-like [PTHR46910] (4-302)

Foldseek 3Di:
DDDWDAAPDAFPVCVVVVHDFRRTVVTPVVVVVVDHGHHPDDDDDDDDDDDDDDPDDPFDPDDDPPDPPPDPDDPVVVVLLVVLLVLLQVLLVQLCVLQVPDPPLLVLLLVLCVVPPCLQQVQFQSVLLVVLVCVSNDPPRSCVQQVDPDPVSNVSSLLSLLLSLLSSQLSLLPDDCVSPVCSVSRNPSSLSSNVSSCVSCVVVCLVPPFSSSLNSLLSSLNSCCRVPVDNPVSVVSNVSSVVSLQVCLLLDLVSADPVDLVRSVNSLSSLLSSQLVLLVCVLVVVDHRQSDDVNHPDHRPRDLDDPPDPDDSDPPDPPPRVVSNVSNSVSSVVSVVVSVVSVVVVVVVVVVVVVVVVVVPPPDDDDDDDDDDDDDDDD

Sequence (379 aa):
MSARKVLSRACDSCRCRKTKCSGTQPCPAYQAAGFICLYRSVQKRRGPKTSSRLWYPQTINYPNKSTAVSYNSDGTDILADRIKRDVAVTVRGNFLAAVAGPPNILEQCLCLYMQFNFPIAPIVHEASIRTGGRLVFSDTPSSVLFQSADQCQCLSSMRTFALATAVCASVAAVMPTSLLPCREQILQPALHASRDMLAAYEDFDLEYPDSSSLAIRLFQSTALQHLTGRIGVAWHVYSQATLLAHRMRLHDEQSLPQDNPTERKLLRYLFWHMNLSDISAAILSNRVALLRKPYLSGPITLEGSVDHDSVQLTCYGPGIEDKLLMGYHLGRRVWDHAADIVDTMRSNKEHASSTSKYSNTVYDSPYPNQKSGGSRNFS

Radius of gyration: 29.85 Å; chains: 1; bounding box: 65×62×119 Å

Organism: NCBI:txid60172

Secondary structure (DSSP, 8-state):
-----B-SS--HHHHHTTPPP--BSS-HHHHTTT------PPPPPPPP-------------PPPTT--------HHHHHHHHHHHHHHHHHHHHHHHHT-SSTTHHHHHHHHIIIIITTT---S-HHHHHHHHHHHHSS--HHHHHS-S-HHHHHHHHHHHHHHHHHHHHHHHHS-TTT-TTHHHHHHHHHHHHHHHHHTTHHHHHHS--HHHHHHHHHHHHHHHHHHS-HHHHHHHHHHHHHHHHHTTTTSGGGS-SS-HHHHHHHHHHHHHHHHHHHHHHHHTSS---SSTTTSSS---S-SS-------SSSS-TTHHHHHHHHHHHHHHHHHHHHHHHHHHHHHHHHHHHHHHHHTTS-----------------

pLDDT: mean 77.87, std 20.17, range [28.84, 98.75]